Protein 1PGL (pdb70)

Foldseek 3Di:
DDDDPPDWKWFKKKFFAPPQDVVVDQKWKKKAFVQCRDIGTDPRHDIDMDTDPTPVNVCSNWFFWKWFKKKKKKKFAWDPPDPQVRQDKKKKKFKFQAPDPPTDTPDIDMGRHFRMDMDMDMDTQAPDPVRIFGDCDPVVSTTGIMIMMIIGRCRTRTMMIMIMGDDPPMDTDDTDDDDDDDDDD/DDDDPVVDPPPDQDADDDDQQQFWQAKDKFWFFLFDFALAWRDKAQVLVRSQHDHGNCNVVLVPHPKHFFWKKKKKFDADAQVKKFKKKKFKDQADDDPARPACQQGFQAFMDIDIRNQDGMDMGTAHSDQVDWIDGSVRSVVRHIIMIMGTHGHMQHGDPGITMMMMTMGRHPDGHDHDDQDLVDADFWHFQFGWQAKDWAFFDFFWRKDWGFPLQADAAFDDVDHRDYPSSPSLNFFFWKFFWWKKKKFFRIRLQWWFKKKKAKDALPDDSPPPPPVVGDIDIDTAHSNGTIDMDIHGRVSPPDTGGNADAAVQHSVRDPGMIIMMTTPGGTDGPGGDIGMMIMIGTIGGPMDTHHTDPDHPGHYHGD

Nearest PDB structures (foldseek):
  1pgl-assembly1_1  TM=1.005E+00  e=8.973E-39  Bean-pod mottle virus (strain Kentucky G7)
  6qcc-assembly1_B  TM=9.577E-01  e=5.853E-23  Broad bean stain virus
  5ms1-assembly1_A  TM=9.590E-01  e=2.957E-20  Cowpea mosaic virus
  5msh-assembly1_A  TM=9.462E-01  e=1.631E-19  Cowpea mosaic virus
  2bfu-assembly1_S  TM=8.972E-01  e=1.651E-13  Cowpea mosaic virus

Structure (mmCIF, N/CA/C/O backbone):
data_1PGL
#
_entry.id   1PGL
#
_cell.length_a   311.200
_cell.length_b   284.200
_cell.length_c   350.500
_cell.angle_alpha   90.00
_cell.angle_beta   90.00
_cell.angle_gamma   90.00
#
_symmetry.space_group_name_H-M   'P 2 21 21'
#
loop_
_entity.id
_entity.type
_entity.pdbx_description
1 polymer "5'-R(*AP*GP*UP*CP*UP*C)-3'"
2 polymer 'BEAN POD MOTTLE VIRUS SMALL (S) SUBUNIT'
3 polymer 'BEAN POD MOTTLE VIRUS LARGE (L) SUBUNIT'
4 water water
#
loop_
_atom_site.group_PDB
_atom_site.id
_atom_site.type_symbol
_atom_site.label_atom_id
_atom_site.label_alt_id
_atom_site.label_comp_id
_atom_site.label_asym_id
_atom_site.label_entity_id
_atom_site.label_seq_id
_atom_site.pdbx_PDB_ins_code
_atom_site.Cartn_x
_atom_site.Cartn_y
_atom_site.Cartn_z
_atom_site.occupancy
_atom_site.B_iso_or_equiv
_atom_site.auth_seq_id
_atom_site.auth_comp_id
_atom_site.auth_asym_id
_atom_site.auth_atom_id
_atom_site.pdbx_PDB_model_num
ATOM 123 N N . SER B 2 1 ? 60.320 27.566 102.326 1.00 48.38 1 SER 1 N 1
ATOM 124 C CA . SER B 2 1 ? 61.288 27.967 103.412 1.00 42.48 1 SER 1 CA 1
ATOM 125 C C . SER B 2 1 ? 60.569 28.892 104.398 1.00 35.76 1 SER 1 C 1
ATOM 126 O O . SER B 2 1 ? 60.451 30.095 104.147 1.00 40.76 1 SER 1 O 1
ATOM 129 N N . ILE B 2 2 ? 60.054 28.320 105.487 1.00 26.40 2 ILE 1 N 1
ATOM 130 C CA . ILE B 2 2 ? 59.322 29.098 106.467 1.00 18.81 2 ILE 1 CA 1
ATOM 131 C C . ILE B 2 2 ? 60.228 30.099 107.156 1.00 19.84 2 ILE 1 C 1
ATOM 132 O O . ILE B 2 2 ? 61.370 29.799 107.487 1.00 21.29 2 ILE 1 O 1
ATOM 137 N N . SER B 2 3 ? 59.740 31.324 107.293 1.00 21.02 3 SER 1 N 1
ATOM 138 C CA . SER B 2 3 ? 60.502 32.365 107.980 1.00 22.45 3 SER 1 CA 1
ATOM 139 C C . SER B 2 3 ? 59.622 33.570 108.304 1.00 21.32 3 SER 1 C 1
ATOM 140 O O . SER B 2 3 ? 58.611 33.809 107.631 1.00 22.94 3 SER 1 O 1
ATOM 143 N N . GLN B 2 4 ? 59.998 34.302 109.351 1.00 18.00 4 GLN 1 N 1
ATOM 144 C CA . GLN B 2 4 ? 59.273 35.494 109.770 1.00 12.42 4 GLN 1 CA 1
ATOM 145 C C . GLN B 2 4 ? 60.215 36.356 110.587 1.00 13.46 4 GLN 1 C 1
ATOM 146 O O . GLN B 2 4 ? 60.995 35.856 111.384 1.00 22.66 4 GLN 1 O 1
ATOM 152 N N . GLN B 2 5 ? 60.161 37.655 110.367 1.00 16.04 5 GLN 1 N 1
ATOM 153 C CA . GLN B 2 5 ? 61.041 38.566 111.061 1.00 12.99 5 GLN 1 CA 1
ATOM 154 C C . GLN B 2 5 ? 60.733 38.783 112.513 1.00 15.46 5 GLN 1 C 1
ATOM 155 O O . GLN B 2 5 ? 59.574 38.847 112.933 1.00 19.74 5 GLN 1 O 1
ATOM 161 N N . THR B 2 6 ? 61.810 38.940 113.264 1.00 16.06 6 THR 1 N 1
ATOM 162 C CA . THR B 2 6 ? 61.748 39.211 114.678 1.00 12.74 6 THR 1 CA 1
ATOM 163 C C . THR B 2 6 ? 60.947 38.229 115.518 1.00 13.51 6 THR 1 C 1
ATOM 164 O O . THR B 2 6 ? 60.230 38.633 116.427 1.00 21.97 6 THR 1 O 1
ATOM 168 N N . VAL B 2 7 ? 60.982 36.946 115.183 1.00 10.82 7 VAL 1 N 1
ATOM 169 C CA . VAL B 2 7 ? 60.302 36.011 116.055 1.00 10.96 7 VAL 1 CA 1
ATOM 170 C C . VAL B 2 7 ? 61.245 34.952 116.600 1.00 11.22 7 VAL 1 C 1
ATOM 171 O O . VAL B 2 7 ? 61.760 34.113 115.872 1.00 18.53 7 VAL 1 O 1
ATOM 175 N N . TRP B 2 8 ? 61.632 35.184 117.852 1.00 9.52 8 TRP 1 N 1
ATOM 176 C CA . TRP B 2 8 ? 62.493 34.318 118.635 1.00 7.76 8 TRP 1 CA 1
ATOM 177 C C . TRP B 2 8 ? 61.547 33.502 119.497 1.00 8.01 8 TRP 1 C 1
ATOM 178 O O . TRP B 2 8 ? 60.343 33.643 119.394 1.00 12.22 8 TRP 1 O 1
ATOM 189 N N . ASN B 2 9 ? 62.093 32.665 120.362 1.00 6.61 9 ASN 1 N 1
ATOM 190 C CA . ASN B 2 9 ? 61.284 31.868 121.263 1.00 7.44 9 ASN 1 CA 1
ATOM 191 C C . ASN B 2 9 ? 61.929 31.970 122.631 1.00 12.98 9 ASN 1 C 1
ATOM 192 O O . ASN B 2 9 ? 63.148 31.949 122.741 1.00 13.32 9 ASN 1 O 1
ATOM 197 N N . GLN B 2 10 ? 61.123 32.072 123.677 1.00 11.97 10 GLN 1 N 1
ATOM 198 C CA . GLN B 2 10 ? 61.662 32.156 125.020 1.00 11.34 10 GLN 1 CA 1
ATOM 199 C C . GLN B 2 10 ? 62.168 30.802 125.433 1.00 12.29 10 GLN 1 C 1
ATOM 200 O O . GLN B 2 10 ? 61.502 29.807 125.212 1.00 17.76 10 GLN 1 O 1
ATOM 206 N N . MET B 2 11 ? 63.318 30.757 126.085 1.00 13.02 11 MET 1 N 1
ATOM 207 C CA . MET B 2 11 ? 63.851 29.481 126.506 1.00 14.85 11 MET 1 CA 1
ATOM 208 C C . MET B 2 11 ? 63.948 29.351 128.008 1.00 16.59 11 MET 1 C 1
ATOM 209 O O . MET B 2 11 ? 63.585 28.323 128.561 1.00 21.03 11 MET 1 O 1
ATOM 214 N N . ALA B 2 12 ? 64.386 30.404 128.682 1.00 16.64 12 ALA 1 N 1
ATOM 215 C CA . ALA B 2 12 ? 64.506 30.341 130.127 1.00 14.88 12 ALA 1 CA 1
ATOM 216 C C . ALA B 2 12 ? 64.504 31.705 130.763 1.00 15.71 12 ALA 1 C 1
ATOM 217 O O . ALA B 2 12 ? 64.720 32.709 130.099 1.00 18.26 12 ALA 1 O 1
ATOM 219 N N . THR B 2 13 ? 64.232 31.728 132.060 1.00 17.75 13 THR 1 N 1
ATOM 220 C CA . THR B 2 13 ? 64.232 32.952 132.847 1.00 17.48 13 THR 1 CA 1
ATOM 221 C C . THR B 2 13 ? 64.803 32.589 134.197 1.00 18.82 13 THR 1 C 1
ATOM 222 O O . THR B 2 13 ? 64.235 31.773 134.915 1.00 20.96 13 THR 1 O 1
ATOM 226 N N . VAL B 2 14 ? 65.952 33.161 134.520 1.00 15.88 14 VAL 1 N 1
ATOM 227 C CA . VAL B 2 14 ? 66.593 32.886 135.780 1.00 13.50 14 VAL 1 CA 1
ATOM 228 C C . VAL B 2 14 ? 66.570 34.137 136.626 1.00 16.74 14 VAL 1 C 1
ATOM 229 O O . VAL B 2 14 ? 67.037 35.194 136.214 1.00 19.84 14 VAL 1 O 1
ATOM 233 N N . ARG B 2 15 ? 65.987 34.018 137.806 1.00 19.60 15 ARG 1 N 1
ATOM 234 C CA . ARG B 2 15 ? 65.911 35.128 138.731 1.00 19.68 15 ARG 1 CA 1
ATOM 235 C C . ARG B 2 15 ? 66.866 34.804 139.880 1.00 20.02 15 ARG 1 C 1
ATOM 236 O O . ARG B 2 15 ? 66.826 33.722 140.465 1.00 22.25 15 ARG 1 O 1
ATOM 244 N N . THR B 2 16 ? 67.753 35.745 140.152 1.00 19.90 16 THR 1 N 1
ATOM 245 C CA . THR B 2 16 ? 68.755 35.656 141.202 1.00 17.29 16 THR 1 CA 1
ATOM 246 C C . THR B 2 16 ? 68.098 35.448 142.574 1.00 18.68 16 THR 1 C 1
ATOM 247 O O . THR B 2 16 ? 67.046 36.030 142.846 1.00 24.37 16 THR 1 O 1
ATOM 251 N N . PRO B 2 17 ? 68.731 34.666 143.479 1.00 19.61 17 PRO 1 N 1
ATOM 252 C CA . PRO B 2 17 ? 68.107 34.441 144.787 1.00 18.44 17 PRO 1 CA 1
ATOM 253 C C . PRO B 2 17 ? 67.876 35.689 145.618 1.00 20.94 17 PRO 1 C 1
ATOM 254 O O . PRO B 2 17 ? 68.773 36.514 145.815 1.00 21.07 17 PRO 1 O 1
ATOM 258 N N . LEU B 2 18 ? 66.623 35.845 146.032 1.00 25.49 18 LEU 1 N 1
ATOM 259 C CA . LEU B 2 18 ? 66.176 36.978 146.836 1.00 28.79 18 LEU 1 CA 1
ATOM 260 C C . LEU B 2 18 ? 66.838 37.046 148.196 1.00 32.18 18 LEU 1 C 1
ATOM 261 O O . LEU B 2 18 ? 67.026 38.134 148.749 1.00 38.08 18 LEU 1 O 1
ATOM 266 N N . ASN B 2 19 ? 67.185 35.885 148.738 1.00 33.33 19 ASN 1 N 1
ATOM 267 C CA . ASN B 2 19 ? 67.825 35.824 150.038 1.00 33.19 19 ASN 1 CA 1
ATOM 268 C C . ASN B 2 19 ? 69.341 35.667 149.932 1.00 34.57 19 ASN 1 C 1
ATOM 269 O O . ASN B 2 19 ? 69.984 35.093 150.829 1.00 39.39 19 ASN 1 O 1
ATOM 274 N N . PHE B 2 20 ? 69.919 36.115 148.819 1.00 36.10 20 PHE 1 N 1
ATOM 275 C CA . PHE B 2 20 ? 71.369 36.012 148.665 1.00 32.74 20 PHE 1 CA 1
ATOM 276 C C . PHE B 2 20 ? 71.960 36.817 149.809 1.00 36.60 20 PHE 1 C 1
ATOM 277 O O . PHE B 2 20 ? 71.481 37.917 150.126 1.00 40.15 20 PHE 1 O 1
ATOM 285 N N . ASP B 2 21 ? 72.961 36.253 150.466 1.00 41.10 21 ASP 1 N 1
ATOM 286 C CA . ASP B 2 21 ? 73.594 36.962 151.564 1.00 47.24 21 ASP 1 CA 1
ATOM 287 C C . ASP B 2 21 ? 74.998 37.422 151.180 1.00 46.02 21 ASP 1 C 1
ATOM 288 O O . ASP B 2 21 ? 75.980 36.643 151.156 1.00 37.67 21 ASP 1 O 1
ATOM 293 N N . SER B 2 22 ? 75.053 38.722 150.897 1.00 48.74 22 SER 1 N 1
ATOM 294 C CA . SER B 2 22 ? 76.275 39.407 150.474 1.00 56.97 22 SER 1 CA 1
ATOM 295 C C . SER B 2 22 ? 77.440 39.040 151.368 1.00 61.82 22 SER 1 C 1
ATOM 296 O O . SER B 2 22 ? 78.545 38.721 150.886 1.00 67.51 22 SER 1 O 1
ATOM 299 N N . SER B 2 23 ? 77.179 39.042 152.675 1.00 68.21 23 SER 1 N 1
ATOM 300 C CA . SER B 2 23 ? 78.220 38.724 153.661 1.00 71.80 23 SER 1 CA 1
ATOM 301 C C . SER B 2 23 ? 78.934 37.370 153.420 1.00 70.14 23 SER 1 C 1
ATOM 302 O O . SER B 2 23 ? 80.159 37.290 153.585 1.00 72.40 23 SER 1 O 1
ATOM 305 N N . LYS B 2 24 ? 78.196 36.319 153.045 1.00 67.71 24 LYS 1 N 1
ATOM 306 C CA . LYS B 2 24 ? 78.852 35.016 152.815 1.00 67.62 24 LYS 1 CA 1
ATOM 307 C C . LYS B 2 24 ? 79.849 35.136 151.632 1.00 63.74 24 LYS 1 C 1
ATOM 308 O O . LYS B 2 24 ? 81.058 34.837 151.789 1.00 63.34 24 LYS 1 O 1
ATOM 314 N N . GLN B 2 25 ? 79.337 35.534 150.459 1.00 58.21 25 GLN 1 N 1
ATOM 315 C CA . GLN B 2 25 ? 80.168 35.758 149.254 1.00 49.51 25 GLN 1 CA 1
ATOM 316 C C . GLN B 2 25 ? 79.473 36.815 148.409 1.00 41.85 25 GLN 1 C 1
ATOM 317 O O . GLN B 2 25 ? 78.265 37.064 148.580 1.00 40.82 25 GLN 1 O 1
ATOM 323 N N . SER B 2 26 ? 80.236 37.469 147.539 1.00 35.17 26 SER 1 N 1
ATOM 324 C CA . SER B 2 26 ? 79.682 38.554 146.727 1.00 34.73 26 SER 1 CA 1
ATOM 325 C C . SER B 2 26 ? 79.023 38.201 145.409 1.00 31.54 26 SER 1 C 1
ATOM 326 O O . SER B 2 26 ? 78.302 39.030 144.843 1.00 31.46 26 SER 1 O 1
ATOM 329 N N . PHE B 2 27 ? 79.319 37.021 144.881 1.00 24.97 27 PHE 1 N 1
ATOM 330 C CA . PHE B 2 27 ? 78.745 36.633 143.613 1.00 21.29 27 PHE 1 CA 1
ATOM 331 C C . PHE B 2 27 ? 78.002 35.331 143.742 1.00 19.05 27 PHE 1 C 1
ATOM 332 O O . PHE B 2 27 ? 78.040 34.685 144.771 1.00 20.71 27 PHE 1 O 1
ATOM 340 N N . CYS B 2 28 ? 77.343 34.939 142.668 1.00 15.18 28 CYS 1 N 1
ATOM 341 C CA . CYS B 2 28 ? 76.622 33.694 142.646 1.00 15.46 28 CYS 1 CA 1
ATOM 342 C C . CYS B 2 28 ? 76.700 33.204 141.209 1.00 16.61 28 CYS 1 C 1
ATOM 343 O O . CYS B 2 28 ? 77.037 33.975 140.312 1.00 18.94 28 CYS 1 O 1
ATOM 346 N N . GLN B 2 29 ? 76.434 31.920 140.983 1.00 16.30 29 GLN 1 N 1
ATOM 347 C CA . GLN B 2 29 ? 76.538 31.363 139.638 1.00 15.40 29 GLN 1 CA 1
ATOM 348 C C . GLN B 2 29 ? 75.422 30.434 139.214 1.00 15.28 29 GLN 1 C 1
ATOM 349 O O . GLN B 2 29 ? 74.893 29.679 140.018 1.00 20.84 29 GLN 1 O 1
ATOM 355 N N . PHE B 2 30 ? 75.086 30.477 137.932 1.00 13.18 30 PHE 1 N 1
ATOM 356 C CA . PHE B 2 30 ? 74.083 29.585 137.375 1.00 13.33 30 PHE 1 CA 1
ATOM 357 C C . PHE B 2 30 ? 74.511 29.275 135.956 1.00 15.35 30 PHE 1 C 1
ATOM 358 O O . PHE B 2 30 ? 75.319 29.997 135.390 1.00 19.77 30 PHE 1 O 1
ATOM 366 N N . SER B 2 31 ? 73.998 28.195 135.386 1.00 16.35 31 SER 1 N 1
ATOM 367 C CA . SER B 2 31 ? 74.381 27.795 134.042 1.00 14.02 31 SER 1 CA 1
ATOM 368 C C . SER B 2 31 ? 73.183 27.253 133.283 1.00 14.91 31 SER 1 C 1
ATOM 369 O O . SER B 2 31 ? 72.368 26.545 133.847 1.00 18.83 31 SER 1 O 1
ATOM 372 N N . VAL B 2 32 ? 73.045 27.612 132.018 1.00 12.38 32 VAL 1 N 1
ATOM 373 C CA . VAL B 2 32 ? 71.932 27.112 131.231 1.00 11.89 32 VAL 1 CA 1
ATOM 374 C C . VAL B 2 32 ? 72.457 26.132 130.196 1.00 12.53 32 VAL 1 C 1
ATOM 375 O O . VAL B 2 32 ? 73.419 26.428 129.512 1.00 17.14 32 VAL 1 O 1
ATOM 379 N N . ASP B 2 33 ? 71.868 24.947 130.119 1.00 10.92 33 ASP 1 N 1
ATOM 380 C CA . ASP B 2 33 ? 72.280 23.954 129.137 1.00 10.45 33 ASP 1 CA 1
ATOM 381 C C . ASP B 2 33 ? 71.408 24.208 127.919 1.00 13.86 33 ASP 1 C 1
ATOM 382 O O . ASP B 2 33 ? 70.293 23.711 127.837 1.00 16.01 33 ASP 1 O 1
ATOM 387 N N . LEU B 2 34 ? 71.934 24.966 126.968 1.00 11.61 34 LEU 1 N 1
ATOM 388 C CA . LEU B 2 34 ? 71.205 25.332 125.769 1.00 9.72 34 LEU 1 CA 1
ATOM 389 C C . LEU B 2 34 ? 70.567 24.205 124.953 1.00 14.25 34 LEU 1 C 1
ATOM 390 O O . LEU B 2 34 ? 69.449 24.357 124.486 1.00 20.76 34 LEU 1 O 1
ATOM 395 N N . LEU B 2 35 ? 71.241 23.068 124.808 1.00 12.92 35 LEU 1 N 1
ATOM 396 C CA . LEU B 2 35 ? 70.705 21.972 123.997 1.00 11.09 35 LEU 1 CA 1
ATOM 397 C C . LEU B 2 35 ? 69.982 20.878 124.761 1.00 13.05 35 LEU 1 C 1
ATOM 398 O O . LEU B 2 35 ? 69.212 20.128 124.178 1.00 17.65 35 LEU 1 O 1
ATOM 403 N N . GLY B 2 36 ? 70.273 20.748 126.049 1.00 16.50 36 GLY 1 N 1
ATOM 404 C CA . GLY B 2 36 ? 69.633 19.730 126.864 1.00 15.21 36 GLY 1 CA 1
ATOM 405 C C . GLY B 2 36 ? 68.406 20.269 127.571 1.00 17.77 36 GLY 1 C 1
ATOM 406 O O . GLY B 2 36 ? 67.559 19.508 128.043 1.00 19.80 36 GLY 1 O 1
ATOM 407 N N . GLY B 2 37 ? 68.344 21.593 127.685 1.00 19.05 37 GLY 1 N 1
ATOM 408 C CA . GLY B 2 37 ? 67.215 22.254 128.315 1.00 21.88 37 GLY 1 CA 1
ATOM 409 C C . GLY B 2 37 ? 67.195 22.366 129.831 1.00 22.12 37 GLY 1 C 1
ATOM 410 O O . GLY B 2 37 ? 66.137 22.603 130.418 1.00 34.04 37 GLY 1 O 1
ATOM 411 N N . GLY B 2 38 ? 68.333 22.232 130.489 1.00 22.08 38 GLY 1 N 1
ATOM 412 C CA . GLY B 2 38 ? 68.312 22.333 131.935 1.00 23.61 38 GLY 1 CA 1
ATOM 413 C C . GLY B 2 38 ? 68.982 23.579 132.464 1.00 25.34 38 GLY 1 C 1
ATOM 414 O O . GLY B 2 38 ? 69.739 24.220 131.747 1.00 32.98 38 GLY 1 O 1
ATOM 415 N N . ILE B 2 39 ? 68.676 23.947 133.706 1.00 24.21 39 ILE 1 N 1
ATOM 416 C CA . ILE B 2 39 ? 69.287 25.111 134.342 1.00 19.25 39 ILE 1 CA 1
ATOM 417 C C . ILE B 2 39 ? 69.934 24.646 135.645 1.00 20.24 39 ILE 1 C 1
ATOM 418 O O . ILE B 2 39 ? 69.339 23.860 136.373 1.00 28.49 39 ILE 1 O 1
ATOM 423 N N . SER B 2 40 ? 71.165 25.071 135.916 1.00 22.23 40 SER 1 N 1
ATOM 424 C CA . SER B 2 40 ? 71.855 24.684 137.148 1.00 21.60 40 SER 1 CA 1
ATOM 425 C C . SER B 2 40 ? 72.103 25.893 138.006 1.00 24.99 40 SER 1 C 1
ATOM 426 O O . SER B 2 40 ? 72.436 26.960 137.489 1.00 30.88 40 SER 1 O 1
ATOM 429 N N . VAL B 2 41 ? 71.981 25.737 139.320 1.00 23.30 41 VAL 1 N 1
ATOM 430 C CA . VAL B 2 41 ? 72.192 26.872 140.194 1.00 20.30 41 VAL 1 CA 1
ATOM 431 C C . VAL B 2 41 ? 73.036 26.588 141.429 1.00 22.85 41 VAL 1 C 1
ATOM 432 O O . VAL B 2 41 ? 73.360 25.452 141.748 1.00 31.00 41 VAL 1 O 1
ATOM 436 N N . ASP B 2 42 ? 73.404 27.680 142.081 1.00 29.30 42 ASP 1 N 1
ATOM 437 C CA . ASP B 2 42 ? 74.164 27.751 143.317 1.00 23.70 42 ASP 1 CA 1
ATOM 438 C C . ASP B 2 42 ? 73.388 27.200 144.480 1.00 31.81 42 ASP 1 C 1
ATOM 439 O O . ASP B 2 42 ? 72.162 27.030 144.425 1.00 35.29 42 ASP 1 O 1
ATOM 444 N N . LYS B 2 43 ? 74.087 27.142 145.605 1.00 36.07 43 LYS 1 N 1
ATOM 445 C CA . LYS B 2 43 ? 73.459 26.771 146.867 1.00 38.44 43 LYS 1 CA 1
ATOM 446 C C . LYS B 2 43 ? 73.541 28.095 147.661 1.00 34.67 43 LYS 1 C 1
ATOM 447 O O . LYS B 2 43 ? 73.417 28.124 148.882 1.00 42.14 43 LYS 1 O 1
ATOM 453 N N . THR B 2 44 ? 73.694 29.194 146.923 1.00 31.24 44 THR 1 N 1
ATOM 454 C CA . THR B 2 44 ? 73.835 30.536 147.460 1.00 21.10 44 THR 1 CA 1
ATOM 455 C C . THR B 2 44 ? 72.518 31.159 147.949 1.00 20.80 44 THR 1 C 1
ATOM 456 O O . THR B 2 44 ? 72.515 32.219 148.568 1.00 24.53 44 THR 1 O 1
ATOM 460 N N . GLY B 2 45 ? 71.405 30.493 147.670 1.00 20.16 45 GLY 1 N 1
ATOM 461 C CA . GLY B 2 45 ? 70.109 31.003 148.071 1.00 19.18 45 GLY 1 CA 1
ATOM 462 C C . GLY B 2 45 ? 68.997 30.299 147.315 1.00 23.37 45 GLY 1 C 1
ATOM 463 O O . GLY B 2 45 ? 69.214 29.251 146.687 1.00 27.00 45 GLY 1 O 1
ATOM 464 N N . ASP B 2 46 ? 67.788 30.837 147.392 1.00 25.95 46 ASP 1 N 1
ATOM 465 C CA . ASP B 2 46 ? 66.683 30.223 146.676 1.00 29.37 46 ASP 1 CA 1
ATOM 466 C C . ASP B 2 46 ? 66.473 30.880 145.338 1.00 28.79 46 ASP 1 C 1
ATOM 467 O O . ASP B 2 46 ? 65.925 31.993 145.250 1.00 29.70 46 ASP 1 O 1
ATOM 472 N N . TRP B 2 47 ? 66.949 30.195 144.301 1.00 25.49 47 TRP 1 N 1
ATOM 473 C CA . TRP B 2 47 ? 66.839 30.678 142.934 1.00 21.78 47 TRP 1 CA 1
ATOM 474 C C . TRP B 2 47 ? 65.435 30.501 142.415 1.00 20.84 47 TRP 1 C 1
ATOM 475 O O . TRP B 2 47 ? 64.723 29.608 142.857 1.00 27.60 47 TRP 1 O 1
ATOM 486 N N . ILE B 2 48 ? 65.033 31.365 141.492 1.00 21.35 48 ILE 1 N 1
ATOM 487 C CA . ILE B 2 48 ? 63.721 31.252 140.871 1.00 23.97 48 ILE 1 CA 1
ATOM 488 C C . ILE B 2 48 ? 64.003 31.078 139.377 1.00 25.33 48 ILE 1 C 1
ATOM 489 O O . ILE B 2 48 ? 64.165 32.058 138.648 1.00 28.36 48 ILE 1 O 1
ATOM 494 N N . THR B 2 49 ? 64.111 29.829 138.937 1.00 25.56 49 THR 1 N 1
ATOM 495 C CA . THR B 2 49 ? 64.402 29.533 137.538 1.00 24.91 49 THR 1 CA 1
ATOM 496 C C . THR B 2 49 ? 63.192 28.971 136.814 1.00 25.31 49 THR 1 C 1
ATOM 497 O O . THR B 2 49 ? 62.315 28.381 137.436 1.00 33.49 49 THR 1 O 1
ATOM 501 N N . LEU B 2 50 ? 63.181 29.090 135.489 1.00 28.69 50 LEU 1 N 1
ATOM 502 C CA . LEU B 2 50 ? 62.061 28.593 134.696 1.00 25.68 50 LEU 1 CA 1
ATOM 503 C C . LEU B 2 50 ? 62.407 28.349 133.230 1.00 25.47 50 LEU 1 C 1
ATOM 504 O O . LEU B 2 50 ? 62.987 29.219 132.582 1.00 31.25 50 LEU 1 O 1
ATOM 509 N N . VAL B 2 51 ? 62.073 27.170 132.711 1.00 21.31 51 VAL 1 N 1
ATOM 510 C CA . VAL B 2 51 ? 62.310 26.881 131.296 1.00 20.35 51 VAL 1 CA 1
ATOM 511 C C . VAL B 2 51 ? 60.943 26.899 130.606 1.00 19.61 51 VAL 1 C 1
ATOM 512 O O . VAL B 2 51 ? 60.075 26.077 130.918 1.00 24.27 51 VAL 1 O 1
ATOM 516 N N . GLN B 2 52 ? 60.720 27.874 129.729 1.00 14.85 52 GLN 1 N 1
ATOM 517 C CA . GLN B 2 52 ? 59.440 27.966 129.045 1.00 12.82 52 GLN 1 CA 1
ATOM 518 C C . GLN B 2 52 ? 59.232 26.856 128.042 1.00 13.41 52 GLN 1 C 1
ATOM 519 O O . GLN B 2 52 ? 60.157 26.456 127.350 1.00 17.17 52 GLN 1 O 1
ATOM 525 N N . ASN B 2 53 ? 58.003 26.372 127.953 1.00 12.43 53 ASN 1 N 1
ATOM 526 C CA . ASN B 2 53 ? 57.663 25.321 127.013 1.00 9.56 53 ASN 1 CA 1
ATOM 527 C C . ASN B 2 53 ? 57.304 25.910 125.651 1.00 11.46 53 ASN 1 C 1
ATOM 528 O O . ASN B 2 53 ? 56.256 25.606 125.090 1.00 13.65 53 ASN 1 O 1
ATOM 533 N N . SER B 2 54 ? 58.171 26.777 125.138 1.00 9.36 54 SER 1 N 1
ATOM 534 C CA . SER B 2 54 ? 57.976 27.408 123.840 1.00 10.15 54 SER 1 CA 1
ATOM 535 C C . SER B 2 54 ? 58.296 26.387 122.757 1.00 13.23 54 SER 1 C 1
ATOM 536 O O . SER B 2 54 ? 58.875 25.345 123.036 1.00 15.06 54 SER 1 O 1
ATOM 539 N N . PRO B 2 55 ? 57.950 26.679 121.499 1.00 13.94 55 PRO 1 N 1
ATOM 540 C CA . PRO B 2 55 ? 58.242 25.723 120.436 1.00 10.67 55 PRO 1 CA 1
ATOM 541 C C . PRO B 2 55 ? 59.694 25.260 120.322 1.00 13.03 55 PRO 1 C 1
ATOM 542 O O . PRO B 2 55 ? 59.936 24.064 120.218 1.00 17.39 55 PRO 1 O 1
ATOM 546 N N . ILE B 2 56 ? 60.658 26.181 120.366 1.00 14.59 56 ILE 1 N 1
ATOM 547 C CA . ILE B 2 56 ? 62.077 25.815 120.234 1.00 14.97 56 ILE 1 CA 1
ATOM 548 C C . ILE B 2 56 ? 62.572 25.048 121.450 1.00 16.12 56 ILE 1 C 1
ATOM 549 O O . ILE B 2 56 ? 63.398 24.151 121.343 1.00 19.74 56 ILE 1 O 1
ATOM 554 N N . SER B 2 57 ? 62.061 25.414 122.613 1.00 18.01 57 SER 1 N 1
ATOM 555 C CA . SER B 2 57 ? 62.448 24.783 123.854 1.00 13.75 57 SER 1 CA 1
ATOM 556 C C . SER B 2 57 ? 61.985 23.329 123.874 1.00 14.50 57 SER 1 C 1
ATOM 557 O O . SER B 2 57 ? 62.695 22.464 124.360 1.00 17.82 57 SER 1 O 1
ATOM 560 N N . ASN B 2 58 ? 60.803 23.063 123.321 1.00 15.59 58 ASN 1 N 1
ATOM 561 C CA . ASN B 2 58 ? 60.254 21.711 123.251 1.00 12.01 58 ASN 1 CA 1
ATOM 562 C C . ASN B 2 58 ? 60.973 20.902 122.177 1.00 16.16 58 ASN 1 C 1
ATOM 563 O O . ASN B 2 58 ? 61.188 19.713 122.338 1.00 22.00 58 ASN 1 O 1
ATOM 568 N N . LEU B 2 59 ? 61.310 21.545 121.063 1.00 16.03 59 LEU 1 N 1
ATOM 569 C CA . LEU B 2 59 ? 61.997 20.880 119.964 1.00 11.28 59 LEU 1 CA 1
ATOM 570 C C . LEU B 2 59 ? 63.374 20.371 120.370 1.00 13.85 59 LEU 1 C 1
ATOM 571 O O . LEU B 2 59 ? 63.687 19.209 120.170 1.00 15.35 59 LEU 1 O 1
ATOM 576 N N . LEU B 2 60 ? 64.190 21.237 120.958 1.00 10.90 60 LEU 1 N 1
ATOM 577 C CA . LEU B 2 60 ? 65.536 20.857 121.359 1.00 10.15 60 LEU 1 CA 1
ATOM 578 C C . LEU B 2 60 ? 65.578 19.720 122.371 1.00 12.76 60 LEU 1 C 1
ATOM 579 O O . LEU B 2 60 ? 66.429 18.841 122.285 1.00 16.86 60 LEU 1 O 1
ATOM 584 N N . ARG B 2 61 ? 64.652 19.719 123.320 1.00 11.52 61 ARG 1 N 1
ATOM 585 C CA . ARG B 2 61 ? 64.643 18.686 124.342 1.00 12.35 61 ARG 1 CA 1
ATOM 586 C C . ARG B 2 61 ? 64.275 17.323 123.812 1.00 11.14 61 ARG 1 C 1
ATOM 587 O O . ARG B 2 61 ? 64.683 16.305 124.345 1.00 14.03 61 ARG 1 O 1
ATOM 595 N N . VAL B 2 62 ? 63.578 17.317 122.695 1.00 15.04 62 VAL 1 N 1
ATOM 596 C CA . VAL B 2 62 ? 63.091 16.093 122.116 1.00 8.98 62 VAL 1 CA 1
ATOM 597 C C . VAL B 2 62 ? 63.781 15.631 120.818 1.00 11.07 62 VAL 1 C 1
ATOM 598 O O . VAL B 2 62 ? 63.573 14.513 120.386 1.00 14.99 62 VAL 1 O 1
ATOM 602 N N . ALA B 2 63 ? 64.629 16.470 120.225 1.00 8.62 63 ALA 1 N 1
ATOM 603 C CA . ALA B 2 63 ? 65.337 16.125 118.994 1.00 4.58 63 ALA 1 CA 1
ATOM 604 C C . ALA B 2 63 ? 66.609 15.371 119.326 1.00 8.60 63 ALA 1 C 1
ATOM 605 O O . ALA B 2 63 ? 67.562 15.958 119.817 1.00 11.30 63 ALA 1 O 1
ATOM 607 N N . ALA B 2 64 ? 66.647 14.083 119.010 1.00 9.03 64 ALA 1 N 1
ATOM 608 C CA . ALA B 2 64 ? 67.807 13.249 119.310 1.00 8.53 64 ALA 1 CA 1
ATOM 609 C C . ALA B 2 64 ? 69.133 13.683 118.703 1.00 10.86 64 ALA 1 C 1
ATOM 610 O O . ALA B 2 64 ? 70.132 13.751 119.410 1.00 15.01 64 ALA 1 O 1
ATOM 612 N N . TRP B 2 65 ? 69.157 13.908 117.390 1.00 9.51 65 TRP 1 N 1
ATOM 613 C CA . TRP B 2 65 ? 70.364 14.329 116.681 1.00 7.20 65 TRP 1 CA 1
ATOM 614 C C . TRP B 2 65 ? 70.131 15.736 116.129 1.00 8.48 65 TRP 1 C 1
ATOM 615 O O . TRP B 2 65 ? 69.141 15.977 115.457 1.00 10.19 65 TRP 1 O 1
ATOM 626 N N . LYS B 2 66 ? 71.040 16.660 116.420 1.00 6.31 66 LYS 1 N 1
ATOM 627 C CA . LYS B 2 66 ? 70.919 18.046 115.982 1.00 5.79 66 LYS 1 CA 1
ATOM 628 C C . LYS B 2 66 ? 72.097 18.482 115.126 1.00 8.01 66 LYS 1 C 1
ATOM 629 O O . LYS B 2 66 ? 73.183 17.944 115.250 1.00 12.85 66 LYS 1 O 1
ATOM 635 N N . LYS B 2 67 ? 71.900 19.514 114.315 1.00 10.15 67 LYS 1 N 1
ATOM 636 C CA . LYS B 2 67 ? 72.952 20.025 113.449 1.00 6.11 67 LYS 1 CA 1
ATOM 637 C C . LYS B 2 67 ? 72.578 21.370 112.858 1.00 10.69 67 LYS 1 C 1
ATOM 638 O O . LYS B 2 67 ? 71.461 21.547 112.403 1.00 13.14 67 LYS 1 O 1
ATOM 644 N N . GLY B 2 68 ? 73.500 22.322 112.861 1.00 8.50 68 GLY 1 N 1
ATOM 645 C CA . GLY B 2 68 ? 73.185 23.625 112.297 1.00 11.45 68 GLY 1 CA 1
ATOM 646 C C . GLY B 2 68 ? 73.268 24.774 113.282 1.00 14.33 68 GLY 1 C 1
ATOM 647 O O . GLY B 2 68 ? 73.644 24.573 114.428 1.00 16.06 68 GLY 1 O 1
ATOM 648 N N . CYS B 2 69 ? 72.892 25.976 112.854 1.00 12.89 69 CYS 1 N 1
ATOM 649 C CA . CYS B 2 69 ? 72.963 27.135 113.729 1.00 13.41 69 CYS 1 CA 1
ATOM 650 C C . CYS B 2 69 ? 71.711 27.511 114.474 1.00 14.08 69 CYS 1 C 1
ATOM 651 O O . CYS B 2 69 ? 70.601 27.227 114.047 1.00 16.98 69 CYS 1 O 1
ATOM 654 N N . LEU B 2 70 ? 71.926 28.154 115.612 1.00 14.72 70 LEU 1 N 1
ATOM 655 C CA . LEU B 2 70 ? 70.879 28.664 116.477 1.00 12.50 70 LEU 1 CA 1
ATOM 656 C C . LEU B 2 70 ? 71.404 30.026 116.865 1.00 15.10 70 LEU 1 C 1
ATOM 657 O O . LEU B 2 70 ? 72.608 30.246 116.912 1.00 20.02 70 LEU 1 O 1
ATOM 662 N N . MET B 2 71 ? 70.502 30.934 117.168 1.00 13.21 71 MET 1 N 1
ATOM 663 C CA . MET B 2 71 ? 70.865 32.280 117.537 1.00 11.49 71 MET 1 CA 1
ATOM 664 C C . MET B 2 71 ? 70.515 32.430 119.010 1.00 14.23 71 MET 1 C 1
ATOM 665 O O . MET B 2 71 ? 69.471 31.965 119.4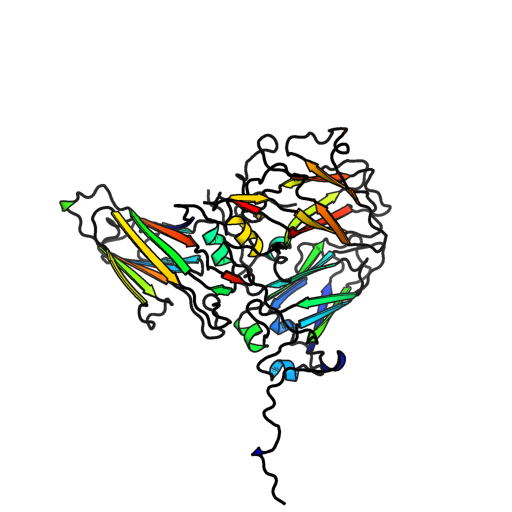43 1.00 18.89 71 MET 1 O 1
ATOM 670 N N . VAL B 2 72 ? 71.388 33.049 119.789 1.00 11.13 72 VAL 1 N 1
ATOM 671 C CA . VAL B 2 72 ? 71.131 33.215 121.213 1.00 7.92 72 VAL 1 CA 1
ATOM 672 C C . VAL B 2 72 ? 71.076 34.674 121.617 1.00 11.28 72 VAL 1 C 1
ATOM 673 O O . VAL B 2 72 ? 71.895 35.470 121.186 1.00 14.03 72 VAL 1 O 1
ATOM 677 N N . LYS B 2 73 ? 70.093 35.028 122.431 1.00 9.56 73 LYS 1 N 1
ATOM 678 C CA . LYS B 2 73 ? 69.967 36.393 122.922 1.00 11.74 73 LYS 1 CA 1
ATOM 679 C C . LYS B 2 73 ? 69.740 36.345 124.417 1.00 12.30 73 LYS 1 C 1
ATOM 680 O O . LYS B 2 73 ? 68.836 35.665 124.868 1.00 16.90 73 LYS 1 O 1
ATOM 686 N N . VAL B 2 74 ? 70.574 37.044 125.181 1.00 10.70 74 VAL 1 N 1
ATOM 687 C CA . VAL B 2 74 ? 70.455 37.093 126.632 1.00 8.69 74 VAL 1 CA 1
ATOM 688 C C . VAL B 2 74 ? 70.100 38.523 126.998 1.00 11.45 74 VAL 1 C 1
ATOM 689 O O . VAL B 2 74 ? 70.722 39.452 126.504 1.00 12.41 74 VAL 1 O 1
ATOM 693 N N . VAL B 2 75 ? 69.076 38.707 127.824 1.00 12.40 75 VAL 1 N 1
ATOM 694 C CA . VAL B 2 75 ? 68.672 40.042 128.253 1.00 12.18 75 VAL 1 CA 1
ATOM 695 C C . VAL B 2 75 ? 68.701 40.120 129.775 1.00 15.76 75 VAL 1 C 1
ATOM 696 O O . VAL B 2 75 ? 67.987 39.381 130.457 1.00 21.29 75 VAL 1 O 1
ATOM 700 N N . MET B 2 76 ? 69.531 41.004 130.311 1.00 15.13 76 MET 1 N 1
ATOM 701 C CA . MET B 2 76 ? 69.609 41.166 131.752 1.00 14.59 76 MET 1 CA 1
ATOM 702 C C . MET B 2 76 ? 68.774 42.368 132.140 1.00 14.24 76 MET 1 C 1
ATOM 703 O O . MET B 2 76 ? 68.985 43.454 131.619 1.00 18.14 76 MET 1 O 1
ATOM 708 N N . SER B 2 77 ? 67.767 42.155 132.978 1.00 16.10 77 SER 1 N 1
ATOM 709 C CA . SER B 2 77 ? 66.924 43.246 133.455 1.00 14.07 77 SER 1 CA 1
ATOM 710 C C . SER B 2 77 ? 67.274 43.340 134.932 1.00 17.71 77 SER 1 C 1
ATOM 711 O O . SER B 2 77 ? 67.040 42.400 135.690 1.00 21.68 77 SER 1 O 1
ATOM 714 N N . GLY B 2 78 ? 67.848 44.467 135.335 1.00 18.12 78 GLY 1 N 1
ATOM 715 C CA . GLY B 2 78 ? 68.276 44.633 136.708 1.00 15.13 78 GLY 1 CA 1
ATOM 716 C C . GLY B 2 78 ? 67.370 45.370 137.663 1.00 17.91 78 GLY 1 C 1
ATOM 717 O O . GLY B 2 78 ? 66.182 45.554 137.414 1.00 22.98 78 GLY 1 O 1
ATOM 718 N N . ASN B 2 79 ? 67.971 45.791 138.769 1.00 18.77 79 ASN 1 N 1
ATOM 719 C CA . ASN B 2 79 ? 67.306 46.504 139.844 1.00 14.58 79 ASN 1 CA 1
ATOM 720 C C . ASN B 2 79 ? 67.196 47.990 139.529 1.00 17.80 79 ASN 1 C 1
ATOM 721 O O . ASN B 2 79 ? 68.149 48.747 139.705 1.00 20.36 79 ASN 1 O 1
ATOM 726 N N . ALA B 2 80 ? 66.011 48.412 139.111 1.00 18.33 80 ALA 1 N 1
ATOM 727 C CA . ALA B 2 80 ? 65.786 49.805 138.747 1.00 19.35 80 ALA 1 CA 1
ATOM 728 C C . ALA B 2 80 ? 65.893 50.786 139.900 1.00 21.63 80 ALA 1 C 1
ATOM 729 O O . ALA B 2 80 ? 66.035 51.985 139.679 1.00 26.97 80 ALA 1 O 1
ATOM 731 N N . ALA B 2 81 ? 65.830 50.285 141.128 1.00 22.75 81 ALA 1 N 1
ATOM 732 C CA . ALA B 2 81 ? 65.898 51.142 142.308 1.00 19.89 81 ALA 1 CA 1
ATOM 733 C C . ALA B 2 81 ? 67.283 51.688 142.635 1.00 19.83 81 ALA 1 C 1
ATOM 734 O O . ALA B 2 81 ? 67.404 52.644 143.400 1.00 27.35 81 ALA 1 O 1
ATOM 736 N N . VAL B 2 82 ? 68.323 51.043 142.120 1.00 15.26 82 VAL 1 N 1
ATOM 737 C CA . VAL B 2 82 ? 69.682 51.491 142.349 1.00 10.65 82 VAL 1 CA 1
ATOM 738 C C . VAL B 2 82 ? 69.909 52.709 141.484 1.00 13.60 82 VAL 1 C 1
ATOM 739 O O . VAL B 2 82 ? 69.525 52.716 140.328 1.00 19.87 82 VAL 1 O 1
ATOM 743 N N . LYS B 2 83 ? 70.471 53.768 142.038 1.00 14.68 83 LYS 1 N 1
ATOM 744 C CA . LYS B 2 83 ? 70.730 54.931 141.216 1.00 15.25 83 LYS 1 CA 1
ATOM 745 C C . LYS B 2 83 ? 71.856 54.549 140.302 1.00 15.37 83 LYS 1 C 1
ATOM 746 O O . LYS B 2 83 ? 72.749 53.802 140.697 1.00 15.51 83 LYS 1 O 1
ATOM 752 N N . ARG B 2 84 ? 71.833 55.078 139.090 1.00 16.13 84 ARG 1 N 1
ATOM 753 C CA . ARG B 2 84 ? 72.866 54.761 138.134 1.00 14.53 84 ARG 1 CA 1
ATOM 754 C C . ARG B 2 84 ? 74.249 54.997 138.714 1.00 17.00 84 ARG 1 C 1
ATOM 755 O O . ARG B 2 84 ? 75.143 54.180 138.525 1.00 22.44 84 ARG 1 O 1
ATOM 763 N N . SER B 2 85 ? 74.414 56.046 139.507 1.00 17.59 85 SER 1 N 1
ATOM 764 C CA . SER B 2 85 ? 75.731 56.331 140.080 1.00 17.97 85 SER 1 CA 1
ATOM 765 C C . SER B 2 85 ? 76.242 55.316 141.105 1.00 18.62 85 SER 1 C 1
ATOM 766 O O . SER B 2 85 ? 77.441 55.271 141.388 1.00 21.28 85 SER 1 O 1
ATOM 769 N N . ASP B 2 86 ? 75.344 54.496 141.643 1.00 15.61 86 ASP 1 N 1
ATOM 770 C CA . ASP B 2 86 ? 75.721 53.491 142.629 1.00 14.99 86 ASP 1 CA 1
ATOM 771 C C . ASP B 2 86 ? 75.871 52.112 142.023 1.00 17.54 86 ASP 1 C 1
ATOM 772 O O . ASP B 2 86 ? 76.059 51.137 142.752 1.00 20.88 86 ASP 1 O 1
ATOM 777 N N . TRP B 2 87 ? 75.758 52.009 140.702 1.00 16.59 87 TRP 1 N 1
ATOM 778 C CA . TRP B 2 87 ? 75.879 50.716 140.059 1.00 11.89 87 TRP 1 CA 1
ATOM 779 C C . TRP B 2 87 ? 77.256 50.139 140.325 1.00 11.14 87 TRP 1 C 1
ATOM 780 O O . TRP B 2 87 ? 78.270 50.780 140.071 1.00 12.67 87 TRP 1 O 1
ATOM 791 N N . ALA B 2 88 ? 77.285 48.948 140.896 1.00 8.37 88 ALA 1 N 1
ATOM 792 C CA . ALA B 2 88 ? 78.536 48.283 141.197 1.00 11.29 88 ALA 1 CA 1
ATOM 793 C C . ALA B 2 88 ? 78.309 46.795 141.043 1.00 13.80 88 ALA 1 C 1
ATOM 794 O O . ALA B 2 88 ? 78.352 46.034 142.007 1.00 19.24 88 ALA 1 O 1
ATOM 796 N N . SER B 2 89 ? 78.081 46.391 139.803 1.00 15.38 89 SER 1 N 1
ATOM 797 C CA . SER B 2 89 ? 77.804 45.009 139.474 1.00 13.75 89 SER 1 CA 1
ATOM 798 C C . SER B 2 89 ? 78.244 44.706 138.051 1.00 14.94 89 SER 1 C 1
ATOM 799 O O . SER B 2 89 ? 78.296 45.595 137.203 1.00 21.41 89 SER 1 O 1
ATOM 802 N N . LEU B 2 90 ? 78.596 43.452 137.805 1.00 13.90 90 LEU 1 N 1
ATOM 803 C CA . LEU B 2 90 ? 79.008 43.005 136.481 1.00 14.12 90 LEU 1 CA 1
ATOM 804 C C . LEU B 2 90 ? 78.751 41.503 136.399 1.00 15.39 90 LEU 1 C 1
ATOM 805 O O . LEU B 2 90 ? 78.644 40.844 137.427 1.00 17.13 90 LEU 1 O 1
ATOM 810 N N . VAL B 2 91 ? 78.563 40.972 135.196 1.00 13.72 91 VAL 1 N 1
ATOM 811 C CA . VAL B 2 91 ? 78.343 39.540 135.057 1.00 14.02 91 VAL 1 CA 1
ATOM 812 C C . VAL B 2 91 ? 79.227 38.978 133.962 1.00 15.45 91 VAL 1 C 1
ATOM 813 O O . VAL B 2 91 ? 79.398 39.595 132.921 1.00 17.82 91 VAL 1 O 1
ATOM 817 N N . GLN B 2 92 ? 79.891 37.870 134.269 1.00 15.02 92 GLN 1 N 1
ATOM 818 C CA . GLN B 2 92 ? 80.767 37.214 133.318 1.00 16.43 92 GLN 1 CA 1
ATOM 819 C C . GLN B 2 92 ? 80.012 36.080 132.668 1.00 17.58 92 GLN 1 C 1
ATOM 820 O O . GLN B 2 92 ? 79.437 35.251 133.364 1.00 22.67 92 GLN 1 O 1
ATOM 826 N N . VAL B 2 93 ? 80.004 36.050 131.342 1.00 14.17 93 VAL 1 N 1
ATOM 827 C CA . VAL B 2 93 ? 79.310 35.006 130.610 1.00 12.37 93 VAL 1 CA 1
ATOM 828 C C . VAL B 2 93 ? 80.335 34.095 129.946 1.00 13.34 93 VAL 1 C 1
ATOM 829 O O . VAL B 2 93 ? 81.358 34.563 129.467 1.00 18.71 93 VAL 1 O 1
ATOM 833 N N . PHE B 2 94 ? 80.081 32.792 129.948 1.00 12.91 94 PHE 1 N 1
ATOM 834 C CA . PHE B 2 94 ? 81.001 31.833 129.335 1.00 14.07 94 PHE 1 CA 1
ATOM 835 C C . PHE B 2 94 ? 80.262 30.823 128.467 1.00 17.22 94 PHE 1 C 1
ATOM 836 O O . PHE B 2 94 ? 79.191 30.353 128.841 1.00 25.88 94 PHE 1 O 1
ATOM 844 N N . LEU B 2 95 ? 80.845 30.457 127.332 1.00 14.01 95 LEU 1 N 1
ATOM 845 C CA . LEU B 2 95 ? 80.251 29.448 126.467 1.00 10.96 95 LEU 1 CA 1
ATOM 846 C C . LEU B 2 95 ? 81.230 28.272 126.527 1.00 13.71 95 LEU 1 C 1
ATOM 847 O O . LEU B 2 95 ? 82.407 28.442 126.238 1.00 17.50 95 LEU 1 O 1
ATOM 852 N N . THR B 2 96 ? 80.764 27.111 126.981 1.00 11.97 96 THR 1 N 1
ATOM 853 C CA . THR B 2 96 ? 81.602 25.913 127.100 1.00 14.19 96 THR 1 CA 1
ATOM 854 C C . THR B 2 96 ? 80.764 24.782 126.594 1.00 15.90 96 THR 1 C 1
ATOM 855 O O . THR B 2 96 ? 79.549 24.837 126.706 1.00 17.28 96 THR 1 O 1
ATOM 859 N N . ASN B 2 97 ? 81.391 23.722 126.103 1.00 11.70 97 ASN 1 N 1
ATOM 860 C CA . ASN B 2 97 ? 80.608 22.606 125.607 1.00 13.96 97 ASN 1 CA 1
ATOM 861 C C . ASN B 2 97 ? 80.336 21.593 126.697 1.00 16.39 97 ASN 1 C 1
ATOM 862 O O . ASN B 2 97 ? 79.720 20.556 126.475 1.00 18.23 97 ASN 1 O 1
ATOM 867 N N . SER B 2 98 ? 80.781 21.911 127.896 1.00 16.57 98 SER 1 N 1
ATOM 868 C CA . SER B 2 98 ? 80.591 21.008 128.994 1.00 19.32 98 SER 1 CA 1
ATOM 869 C C . SER B 2 98 ? 80.711 21.753 130.287 1.00 22.69 98 SER 1 C 1
ATOM 870 O O . SER B 2 98 ? 81.324 22.823 130.361 1.00 26.01 98 SER 1 O 1
ATOM 873 N N . ASN B 2 99 ? 80.086 21.199 131.313 1.00 28.71 99 ASN 1 N 1
ATOM 874 C CA . ASN B 2 99 ? 80.164 21.818 132.613 1.00 33.82 99 ASN 1 CA 1
ATOM 875 C C . ASN B 2 99 ? 81.425 21.443 133.343 1.00 31.27 99 ASN 1 C 1
ATOM 876 O O . ASN B 2 99 ? 81.781 22.088 134.327 1.00 36.19 99 ASN 1 O 1
ATOM 881 N N . SER B 2 100 ? 82.129 20.431 132.840 1.00 31.39 100 SER 1 N 1
ATOM 882 C CA . SER B 2 100 ? 83.366 20.032 133.472 1.00 27.40 100 SER 1 CA 1
ATOM 883 C C . SER B 2 100 ? 84.314 21.197 133.474 1.00 26.09 100 SER 1 C 1
ATOM 884 O O . SER B 2 100 ? 84.406 21.978 132.533 1.00 31.02 100 SER 1 O 1
ATOM 887 N N . THR B 2 101 ? 85.032 21.280 134.568 1.00 34.35 101 THR 1 N 1
ATOM 888 C CA . THR B 2 101 ? 85.998 22.327 134.805 1.00 37.04 101 THR 1 CA 1
ATOM 889 C C . THR B 2 101 ? 87.273 22.124 133.963 1.00 33.26 101 THR 1 C 1
ATOM 890 O O . THR B 2 101 ? 88.145 23.000 133.899 1.00 38.15 101 THR 1 O 1
ATOM 894 N N . GLU B 2 102 ? 87.356 20.994 133.271 1.00 28.85 102 GLU 1 N 1
ATOM 895 C CA . GLU B 2 102 ? 88.533 20.701 132.470 1.00 23.03 102 GLU 1 CA 1
ATOM 896 C C . GLU B 2 102 ? 88.416 21.113 131.031 1.00 21.63 102 GLU 1 C 1
ATOM 897 O O . GLU B 2 102 ? 89.336 20.897 130.249 1.00 23.66 102 GLU 1 O 1
ATOM 903 N N . HIS B 2 103 ? 87.248 21.606 130.659 1.00 14.55 103 HIS 1 N 1
ATOM 904 C CA . HIS B 2 103 ? 87.036 22.060 129.311 1.00 13.95 103 HIS 1 CA 1
ATOM 905 C C . HIS B 2 103 ? 87.278 23.534 129.299 1.00 14.02 103 HIS 1 C 1
ATOM 906 O O . HIS B 2 103 ? 86.794 24.235 130.182 1.00 20.55 103 HIS 1 O 1
ATOM 913 N N . PHE B 2 104 ? 88.052 24.000 128.327 1.00 12.20 104 PHE 1 N 1
ATOM 914 C CA . PHE B 2 104 ? 88.320 25.416 128.185 1.00 7.70 104 PHE 1 CA 1
ATOM 915 C C . PHE B 2 104 ? 87.066 26.070 127.592 1.00 11.23 104 PHE 1 C 1
ATOM 916 O O . PHE B 2 104 ? 86.133 25.388 127.179 1.00 14.75 104 PHE 1 O 1
ATOM 924 N N . ASP B 2 105 ? 87.046 27.392 127.546 1.00 12.37 105 ASP 1 N 1
ATOM 925 C CA . ASP B 2 105 ? 85.900 28.121 127.041 1.00 12.70 105 ASP 1 CA 1
ATOM 926 C C . ASP B 2 105 ? 85.944 28.392 125.556 1.00 12.99 105 ASP 1 C 1
ATOM 927 O O . ASP B 2 105 ? 86.996 28.696 125.002 1.00 16.61 105 ASP 1 O 1
ATOM 932 N N . ALA B 2 106 ? 84.793 28.256 124.913 1.00 10.91 106 ALA 1 N 1
ATOM 933 C CA . ALA B 2 106 ? 84.676 28.517 123.495 1.00 11.17 106 ALA 1 CA 1
ATOM 934 C C . ALA B 2 106 ? 84.625 30.024 123.322 1.00 12.21 106 ALA 1 C 1
ATOM 935 O O . ALA B 2 106 ? 85.123 30.563 122.351 1.00 16.68 106 ALA 1 O 1
ATOM 937 N N . CYS B 2 107 ? 84.020 30.715 124.269 1.00 10.97 107 CYS 1 N 1
ATOM 938 C CA . CYS B 2 107 ? 83.962 32.156 124.185 1.00 10.54 107 CYS 1 CA 1
ATOM 939 C C . CYS B 2 107 ? 83.738 32.734 125.558 1.00 13.43 107 CYS 1 C 1
ATOM 940 O O . CYS B 2 107 ? 83.302 32.045 126.467 1.00 15.23 107 CYS 1 O 1
ATOM 943 N N . ARG B 2 108 ? 83.965 34.026 125.693 1.00 12.89 108 ARG 1 N 1
ATOM 944 C CA . ARG B 2 108 ? 83.846 34.648 126.986 1.00 11.02 108 ARG 1 CA 1
ATOM 945 C C . ARG B 2 108 ? 83.449 36.115 126.842 1.00 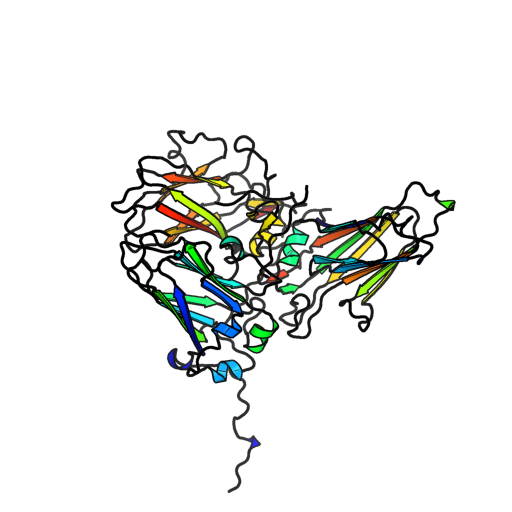10.80 108 ARG 1 C 1
ATOM 946 O O . ARG B 2 108 ? 83.893 36.793 125.921 1.00 13.66 108 ARG 1 O 1
ATOM 954 N N . TRP B 2 109 ? 82.574 36.592 127.720 1.00 11.83 109 TRP 1 N 1
ATOM 955 C CA . TRP B 2 109 ? 82.135 37.993 127.705 1.00 10.41 109 TRP 1 CA 1
ATOM 956 C C . TRP B 2 109 ? 82.001 38.495 129.129 1.00 13.53 109 TRP 1 C 1
ATOM 957 O O . TRP B 2 109 ? 81.922 37.698 130.062 1.00 21.10 109 TRP 1 O 1
ATOM 968 N N . THR B 2 110 ? 81.993 39.814 129.297 1.00 12.60 110 THR 1 N 1
ATOM 969 C CA . THR B 2 110 ? 81.784 40.430 130.609 1.00 13.45 110 THR 1 CA 1
ATOM 970 C C . THR B 2 110 ? 80.972 41.682 130.369 1.00 13.84 110 THR 1 C 1
ATOM 971 O O . THR B 2 110 ? 81.418 42.595 129.672 1.00 20.46 110 THR 1 O 1
ATOM 975 N N . LYS B 2 111 ? 79.759 41.702 130.908 1.00 12.42 111 LYS 1 N 1
ATOM 976 C CA . LYS B 2 111 ? 78.862 42.832 130.730 1.00 15.27 111 LYS 1 CA 1
ATOM 977 C C . LYS B 2 111 ? 78.626 43.555 132.034 1.00 15.42 111 LYS 1 C 1
ATOM 978 O O . LYS B 2 111 ? 78.345 42.926 133.044 1.00 19.70 111 LYS 1 O 1
ATOM 984 N N . SER B 2 112 ? 78.673 44.880 132.001 1.00 14.76 112 SER 1 N 1
ATOM 985 C CA . SER B 2 112 ? 78.481 45.642 133.217 1.00 12.01 112 SER 1 CA 1
ATOM 986 C C . SER B 2 112 ? 77.617 46.880 133.075 1.00 13.15 112 SER 1 C 1
ATOM 987 O O . SER B 2 112 ? 77.597 47.705 133.976 1.00 20.04 112 SER 1 O 1
ATOM 990 N N . GLU B 2 113 ? 76.911 47.025 131.962 1.00 14.98 113 GLU 1 N 1
ATOM 991 C CA . GLU B 2 113 ? 76.058 48.192 131.764 1.00 16.65 113 GLU 1 CA 1
ATOM 992 C C . GLU B 2 113 ? 75.046 48.288 132.891 1.00 16.47 113 GLU 1 C 1
ATOM 993 O O . GLU B 2 113 ? 74.530 47.278 133.357 1.00 19.91 113 GLU 1 O 1
ATOM 999 N N . PRO B 2 114 ? 74.771 49.509 133.367 1.00 15.96 114 PRO 1 N 1
ATOM 1000 C CA . PRO B 2 114 ? 73.818 49.721 134.449 1.00 12.74 114 PRO 1 CA 1
ATOM 1001 C C . PRO B 2 114 ? 72.388 49.392 134.089 1.00 14.59 114 PRO 1 C 1
ATOM 1002 O O . PRO B 2 114 ? 71.936 49.677 132.984 1.00 20.00 114 PRO 1 O 1
ATOM 1006 N N . HIS B 2 115 ? 71.693 48.785 135.041 1.00 14.06 115 HIS 1 N 1
ATOM 1007 C CA . HIS B 2 115 ? 70.291 48.419 134.926 1.00 12.49 115 HIS 1 CA 1
ATOM 1008 C C . HIS B 2 115 ? 69.897 47.355 133.931 1.00 15.32 115 HIS 1 C 1
ATOM 1009 O O . HIS B 2 115 ? 69.043 46.542 134.233 1.00 17.62 115 HIS 1 O 1
ATOM 1016 N N . SER B 2 116 ? 70.485 47.365 132.742 1.00 16.45 116 SER 1 N 1
ATOM 1017 C CA . SER B 2 116 ? 70.147 46.372 131.729 1.00 13.34 116 SER 1 CA 1
ATOM 1018 C C . SER B 2 116 ? 71.112 46.345 130.564 1.00 13.93 116 SER 1 C 1
ATOM 1019 O O . SER B 2 116 ? 71.778 47.338 130.255 1.00 18.96 116 SER 1 O 1
ATOM 1022 N N . TRP B 2 117 ? 71.154 45.197 129.907 1.00 11.55 117 TRP 1 N 1
ATOM 1023 C CA . TRP B 2 117 ? 71.985 44.990 128.737 1.00 11.95 117 TRP 1 CA 1
ATOM 1024 C C . TRP B 2 117 ? 71.503 43.754 128.017 1.00 13.32 117 TRP 1 C 1
ATOM 1025 O O . TRP B 2 117 ? 70.679 43.009 128.539 1.00 17.26 117 TRP 1 O 1
ATOM 1036 N N . GLU B 2 118 ? 71.933 43.582 126.778 1.00 15.37 118 GLU 1 N 1
ATOM 1037 C CA . GLU B 2 118 ? 71.575 42.387 126.041 1.00 13.78 118 GLU 1 CA 1
ATOM 1038 C C . GLU B 2 118 ? 72.804 41.881 125.317 1.00 13.23 118 GLU 1 C 1
ATOM 1039 O O . GLU B 2 118 ? 73.752 42.631 125.069 1.00 16.92 118 GLU 1 O 1
ATOM 1045 N N . LEU B 2 119 ? 72.791 40.599 124.997 1.00 12.80 119 LEU 1 N 1
ATOM 1046 C CA . LEU B 2 119 ? 73.916 39.956 124.352 1.00 13.17 119 LEU 1 CA 1
ATOM 1047 C C . LEU B 2 119 ? 73.385 38.986 123.317 1.00 13.74 119 LEU 1 C 1
ATOM 1048 O O . LEU B 2 119 ? 72.592 38.116 123.642 1.00 15.99 119 LEU 1 O 1
ATOM 1053 N N . ILE B 2 120 ? 73.788 39.153 122.063 1.00 13.05 120 ILE 1 N 1
ATOM 1054 C CA . ILE B 2 120 ? 73.330 38.262 121.000 1.00 11.50 120 ILE 1 CA 1
ATOM 1055 C C . ILE B 2 120 ? 74.501 37.611 120.287 1.00 11.15 120 ILE 1 C 1
ATOM 1056 O O . ILE B 2 120 ? 75.447 38.281 119.916 1.00 20.80 120 ILE 1 O 1
ATOM 1061 N N . PHE B 2 121 ? 74.450 36.302 120.096 1.00 11.06 121 PHE 1 N 1
ATOM 1062 C CA . PHE B 2 121 ? 75.526 35.606 119.409 1.00 8.19 121 PHE 1 CA 1
ATOM 1063 C C . PHE B 2 121 ? 75.004 34.290 118.890 1.00 11.65 121 PHE 1 C 1
ATOM 1064 O O . PHE B 2 121 ? 73.998 33.792 119.377 1.00 15.09 121 PHE 1 O 1
ATOM 1072 N N . PRO B 2 122 ? 75.628 33.740 117.844 1.00 11.06 122 PRO 1 N 1
ATOM 1073 C CA . PRO B 2 122 ? 75.171 32.467 117.301 1.00 10.35 122 PRO 1 CA 1
ATOM 1074 C C . PRO B 2 122 ? 75.977 31.312 117.859 1.00 8.85 122 PRO 1 C 1
ATOM 1075 O O . PRO B 2 122 ? 77.070 31.502 118.361 1.00 10.61 122 PRO 1 O 1
ATOM 1079 N N . ILE B 2 123 ? 75.398 30.129 117.841 1.00 7.64 123 ILE 1 N 1
ATOM 1080 C CA . ILE B 2 123 ? 76.118 28.949 118.270 1.00 9.24 123 ILE 1 CA 1
ATOM 1081 C C . ILE B 2 123 ? 75.834 27.971 117.157 1.00 11.54 123 ILE 1 C 1
ATOM 1082 O O . ILE B 2 123 ? 74.859 28.128 116.430 1.00 13.49 123 ILE 1 O 1
ATOM 1087 N N . GLU B 2 124 ? 76.693 26.988 116.982 1.00 11.60 124 GLU 1 N 1
ATOM 1088 C CA . GLU B 2 124 ? 76.473 26.037 115.925 1.00 9.51 124 GLU 1 CA 1
ATOM 1089 C C . GLU B 2 124 ? 76.703 24.636 116.431 1.00 9.31 124 GLU 1 C 1
ATOM 1090 O O . GLU B 2 124 ? 77.659 24.395 117.150 1.00 14.80 124 GLU 1 O 1
ATOM 1096 N N . VAL B 2 125 ? 75.821 23.714 116.066 1.00 7.08 125 VAL 1 N 1
ATOM 1097 C CA . VAL B 2 125 ? 75.940 22.324 116.482 1.00 6.83 125 VAL 1 CA 1
ATOM 1098 C C . VAL B 2 125 ? 76.630 21.483 115.401 1.00 7.73 125 VAL 1 C 1
ATOM 1099 O O . VAL B 2 125 ? 76.154 21.423 114.280 1.00 14.18 125 VAL 1 O 1
ATOM 1103 N N . CYS B 2 126 ? 77.768 20.874 115.738 1.00 8.59 126 CYS 1 N 1
ATOM 1104 C CA . CYS B 2 126 ? 78.534 20.018 114.823 1.00 9.49 126 CYS 1 CA 1
ATOM 1105 C C . CYS B 2 126 ? 78.768 18.713 115.522 1.00 11.26 126 CYS 1 C 1
ATOM 1106 O O . CYS B 2 126 ? 79.382 18.685 116.577 1.00 15.91 126 CYS 1 O 1
ATOM 1109 N N . GLY B 2 127 ? 78.385 17.620 114.888 1.00 13.06 127 GLY 1 N 1
ATOM 1110 C CA . GLY B 2 127 ? 78.560 16.340 115.527 1.00 11.63 127 GLY 1 CA 1
ATOM 1111 C C . GLY B 2 127 ? 79.301 15.325 114.708 1.00 13.44 127 GLY 1 C 1
ATOM 1112 O O . GLY B 2 127 ? 79.555 15.526 113.526 1.00 15.34 127 GLY 1 O 1
ATOM 1113 N N . PRO B 2 128 ? 79.606 14.181 115.310 1.00 11.33 128 PRO 1 N 1
ATOM 1114 C CA . PRO B 2 128 ? 80.329 13.135 114.624 1.00 9.17 128 PRO 1 CA 1
ATOM 1115 C C . PRO B 2 128 ? 79.485 12.235 113.753 1.00 11.53 128 PRO 1 C 1
ATOM 1116 O O . PRO B 2 128 ? 80.033 11.620 112.850 1.00 18.25 128 PRO 1 O 1
ATOM 1120 N N . ASN B 2 129 ? 78.175 12.136 114.008 1.00 16.84 129 ASN 1 N 1
ATOM 1121 C CA . ASN B 2 129 ? 77.338 11.229 113.226 1.00 17.39 129 ASN 1 CA 1
ATOM 1122 C C . ASN B 2 129 ? 77.383 11.578 111.772 1.00 25.07 129 ASN 1 C 1
ATOM 1123 O O . ASN B 2 129 ? 77.951 10.832 110.955 1.00 46.34 129 ASN 1 O 1
ATOM 1128 N N . ASN B 2 130 ? 76.783 12.666 111.375 1.00 18.27 130 ASN 1 N 1
ATOM 1129 C CA . ASN B 2 130 ? 76.952 12.962 109.977 1.00 18.01 130 ASN 1 CA 1
ATOM 1130 C C . ASN B 2 130 ? 76.919 14.437 110.004 1.00 20.09 130 ASN 1 C 1
ATOM 1131 O O . ASN B 2 130 ? 76.256 15.079 109.193 1.00 24.22 130 ASN 1 O 1
ATOM 1136 N N . GLY B 2 131 ? 77.665 14.959 110.974 1.00 18.48 131 GLY 1 N 1
ATOM 1137 C CA . GLY B 2 131 ? 77.696 16.371 111.241 1.00 14.41 131 GLY 1 CA 1
ATOM 1138 C C . GLY B 2 131 ? 76.657 16.590 112.330 1.00 14.65 131 GLY 1 C 1
ATOM 1139 O O . GLY B 2 131 ? 76.512 17.705 112.802 1.00 24.69 131 GLY 1 O 1
ATOM 1140 N N . PHE B 2 132 ? 75.928 15.534 112.709 1.00 12.44 132 PHE 1 N 1
ATOM 1141 C CA . PHE B 2 132 ? 74.895 15.592 113.739 1.00 9.25 132 PHE 1 CA 1
ATOM 1142 C C . PHE B 2 132 ? 75.468 15.254 115.102 1.00 13.07 132 PHE 1 C 1
ATOM 1143 O O . PHE B 2 132 ? 76.322 14.386 115.211 1.00 14.50 132 PHE 1 O 1
ATOM 1151 N N . GLU B 2 133 ? 74.950 15.880 116.152 1.00 11.41 133 GLU 1 N 1
ATOM 1152 C CA . GLU B 2 133 ? 75.436 15.616 117.498 1.00 10.41 133 GLU 1 CA 1
ATOM 1153 C C . GLU B 2 133 ? 74.295 15.294 118.448 1.00 12.76 133 GLU 1 C 1
ATOM 1154 O O . GLU B 2 133 ? 73.246 15.924 118.390 1.00 17.64 133 GLU 1 O 1
ATOM 1160 N N . MET B 2 134 ? 74.498 14.307 119.317 1.00 13.12 134 MET 1 N 1
ATOM 1161 C CA . MET B 2 134 ? 73.491 13.924 120.304 1.00 12.50 134 MET 1 CA 1
ATOM 1162 C C . MET B 2 134 ? 73.895 14.489 121.645 1.00 12.88 134 MET 1 C 1
ATOM 1163 O O . MET B 2 134 ? 75.018 14.316 122.079 1.00 8.90 134 MET 1 O 1
ATOM 1168 N N . TRP B 2 135 ? 72.965 15.162 122.296 1.00 12.96 135 TRP 1 N 1
ATOM 1169 C CA . TRP B 2 135 ? 73.220 15.776 123.578 1.00 10.09 135 TRP 1 CA 1
ATOM 1170 C C . TRP B 2 135 ? 73.949 14.900 124.573 1.00 11.93 135 TRP 1 C 1
ATOM 1171 O O . TRP B 2 135 ? 73.450 13.865 124.990 1.00 11.89 135 TRP 1 O 1
ATOM 1182 N N . SER B 2 136 ? 75.145 15.338 124.942 1.00 15.35 136 SER 1 N 1
ATOM 1183 C CA . SER B 2 136 ? 75.993 14.656 125.915 1.00 15.63 136 SER 1 CA 1
ATOM 1184 C C . SER B 2 136 ? 76.075 13.153 125.817 1.00 15.03 136 SER 1 C 1
ATOM 1185 O O . SER B 2 136 ? 76.263 12.487 126.830 1.00 22.81 136 SER 1 O 1
ATOM 1188 N N . SER B 2 137 ? 75.958 12.607 124.616 1.00 15.81 137 SER 1 N 1
ATOM 1189 C CA . SER B 2 137 ? 76.015 11.165 124.464 1.00 12.73 137 SER 1 CA 1
ATOM 1190 C C . SER B 2 137 ? 77.382 10.623 124.744 1.00 11.55 137 SER 1 C 1
ATOM 1191 O O . SER B 2 137 ? 78.386 11.253 124.460 1.00 15.94 137 SER 1 O 1
ATOM 1194 N N . GLU B 2 138 ? 77.414 9.427 125.296 1.00 14.48 138 GLU 1 N 1
ATOM 1195 C CA . GLU B 2 138 ? 78.671 8.787 125.593 1.00 13.24 138 GLU 1 CA 1
ATOM 1196 C C . GLU B 2 138 ? 79.270 8.256 124.307 1.00 16.56 138 GLU 1 C 1
ATOM 1197 O O . GLU B 2 138 ? 80.467 8.025 124.261 1.00 20.64 138 GLU 1 O 1
ATOM 1203 N N . TRP B 2 139 ? 78.447 8.114 123.261 1.00 18.58 139 TRP 1 N 1
ATOM 1204 C CA . TRP B 2 139 ? 78.892 7.582 121.990 1.00 13.18 139 TRP 1 CA 1
ATOM 1205 C C . TRP B 2 139 ? 80.228 8.132 121.557 1.00 20.32 139 TRP 1 C 1
ATOM 1206 O O . TRP B 2 139 ? 81.241 7.579 121.961 1.00 38.36 139 TRP 1 O 1
ATOM 1217 N N . ALA B 2 140 ? 80.346 9.201 120.800 1.00 13.16 140 ALA 1 N 1
ATOM 1218 C CA . ALA B 2 140 ? 81.741 9.522 120.489 1.00 12.73 140 ALA 1 CA 1
ATOM 1219 C C . ALA B 2 140 ? 82.239 10.515 121.509 1.00 14.90 140 ALA 1 C 1
ATOM 1220 O O . ALA B 2 140 ? 83.085 11.350 121.219 1.00 11.25 140 ALA 1 O 1
ATOM 1222 N N . ASN B 2 141 ? 81.750 10.362 122.737 1.00 15.85 141 ASN 1 N 1
ATOM 1223 C CA . ASN B 2 141 ? 82.047 11.284 123.824 1.00 12.18 141 ASN 1 CA 1
ATOM 1224 C C . ASN B 2 141 ? 81.589 12.658 123.375 1.00 11.66 141 ASN 1 C 1
ATOM 1225 O O . ASN B 2 141 ? 82.350 13.616 123.337 1.00 11.42 141 ASN 1 O 1
ATOM 1230 N N . GLN B 2 142 ? 80.325 12.697 122.965 1.00 13.63 142 GLN 1 N 1
ATOM 1231 C CA . GLN B 2 142 ? 79.699 13.902 122.488 1.00 11.70 142 GLN 1 CA 1
ATOM 1232 C C . GLN B 2 142 ? 79.448 14.854 123.613 1.00 16.53 142 GLN 1 C 1
ATOM 1233 O O . GLN B 2 142 ? 79.518 14.483 124.779 1.00 21.01 142 GLN 1 O 1
ATOM 1239 N N . THR B 2 143 ? 78.982 16.034 123.255 1.00 19.36 143 THR 1 N 1
ATOM 1240 C CA . THR B 2 143 ? 78.883 17.101 124.206 1.00 10.41 143 THR 1 CA 1
ATOM 1241 C C . THR B 2 143 ? 77.610 17.972 124.045 1.00 14.00 143 THR 1 C 1
ATOM 1242 O O . THR B 2 143 ? 76.594 17.494 123.536 1.00 20.86 143 THR 1 O 1
ATOM 1246 N N . SER B 2 144 ? 77.622 19.208 124.535 1.00 6.86 144 SER 1 N 1
ATOM 1247 C CA . SER B 2 144 ? 76.468 20.097 124.401 1.00 9.00 144 SER 1 CA 1
ATOM 1248 C C . SER B 2 144 ? 76.985 21.522 124.313 1.00 10.62 144 SER 1 C 1
ATOM 1249 O O . SER B 2 144 ? 78.097 21.726 123.859 1.00 12.98 144 SER 1 O 1
ATOM 1252 N N . TRP B 2 145 ? 76.149 22.507 124.626 1.00 9.46 145 TRP 1 N 1
ATOM 1253 C CA . TRP B 2 145 ? 76.585 23.904 124.661 1.00 9.38 145 TRP 1 CA 1
ATOM 1254 C C . TRP B 2 145 ? 75.959 24.516 125.902 1.00 12.91 145 TRP 1 C 1
ATOM 1255 O O . TRP B 2 145 ? 74.736 24.572 126.020 1.00 16.05 145 TRP 1 O 1
ATOM 1266 N N . HIS B 2 146 ? 76.807 24.896 126.856 1.00 10.92 146 HIS 1 N 1
ATOM 1267 C CA . HIS B 2 146 ? 76.374 25.486 128.112 1.00 7.80 146 HIS 1 CA 1
ATOM 1268 C C . HIS B 2 146 ? 76.726 26.949 128.188 1.00 11.75 146 HIS 1 C 1
ATOM 1269 O O . HIS B 2 146 ? 77.843 27.325 127.862 1.00 20.21 146 HIS 1 O 1
ATOM 1276 N N . LEU B 2 147 ? 75.792 27.765 128.664 1.00 11.26 147 LEU 1 N 1
ATOM 1277 C CA . LEU B 2 147 ? 76.018 29.194 128.834 1.00 10.42 147 LEU 1 CA 1
ATOM 1278 C C . LEU B 2 147 ? 76.054 29.415 130.353 1.00 14.02 147 LEU 1 C 1
ATOM 1279 O O . LEU B 2 147 ? 75.039 29.290 131.028 1.00 18.32 147 LEU 1 O 1
ATOM 1284 N N . SER B 2 148 ? 77.236 29.687 130.896 1.00 19.70 148 SER 1 N 1
ATOM 1285 C CA . SER B 2 148 ? 77.410 29.894 132.335 1.00 17.68 148 SER 1 CA 1
ATOM 1286 C C . SER B 2 148 ? 77.574 31.354 132.700 1.00 17.44 148 SER 1 C 1
ATOM 1287 O O . SER B 2 148 ? 78.254 32.097 132.004 1.00 23.35 148 SER 1 O 1
ATOM 1290 N N . PHE B 2 149 ? 77.009 31.741 133.837 1.00 16.19 149 PHE 1 N 1
ATOM 1291 C CA . PHE B 2 149 ? 77.074 33.118 134.309 1.00 12.71 149 PHE 1 CA 1
ATOM 1292 C C . PHE B 2 149 ? 77.656 33.211 135.711 1.00 13.34 149 PHE 1 C 1
ATOM 1293 O O . PHE B 2 149 ? 77.390 32.360 136.554 1.00 18.14 149 PHE 1 O 1
ATOM 1301 N N . LEU B 2 150 ? 78.462 34.236 135.955 1.00 13.46 150 LEU 1 N 1
ATOM 1302 C CA . LEU B 2 150 ? 78.997 34.481 137.284 1.00 12.08 150 LEU 1 CA 1
ATOM 1303 C C . LEU B 2 150 ? 78.515 35.891 137.575 1.00 13.35 150 LEU 1 C 1
ATOM 1304 O O . LEU B 2 150 ? 79.041 36.850 137.040 1.00 15.93 150 LEU 1 O 1
ATOM 1309 N N . VAL B 2 151 ? 77.451 36.003 138.353 1.00 13.41 151 VAL 1 N 1
ATOM 1310 C CA . VAL B 2 151 ? 76.870 37.295 138.670 1.00 11.90 151 VAL 1 CA 1
ATOM 1311 C C . VAL B 2 151 ? 77.499 37.909 139.901 1.00 14.81 151 VAL 1 C 1
ATOM 1312 O O . VAL B 2 151 ? 77.376 37.376 140.998 1.00 20.92 151 VAL 1 O 1
ATOM 1316 N N . ASP B 2 152 ? 78.161 39.040 139.716 1.00 14.38 152 ASP 1 N 1
ATOM 1317 C CA . ASP B 2 152 ? 78.797 39.737 140.815 1.00 16.02 152 ASP 1 CA 1
ATOM 1318 C C . ASP B 2 152 ? 77.840 40.817 141.311 1.00 19.11 152 ASP 1 C 1
ATOM 1319 O O . ASP B 2 152 ? 77.598 41.806 140.623 1.00 18.40 152 ASP 1 O 1
ATOM 1324 N N . ASN B 2 153 ? 77.322 40.619 142.520 1.00 18.98 153 ASN 1 N 1
ATOM 1325 C CA . ASN B 2 153 ? 76.357 41.515 143.154 1.00 14.62 153 ASN 1 CA 1
ATOM 1326 C C . ASN B 2 153 ? 74.992 41.241 142.533 1.00 14.53 153 ASN 1 C 1
ATOM 1327 O O . ASN B 2 153 ? 74.446 42.068 141.805 1.00 17.66 153 ASN 1 O 1
ATOM 1332 N N . PRO B 2 154 ? 74.416 40.069 142.843 1.00 12.04 154 PRO 1 N 1
ATOM 1333 C CA . PRO B 2 154 ? 73.134 39.527 142.403 1.00 11.82 154 PRO 1 CA 1
ATOM 1334 C C . PRO B 2 154 ? 71.957 40.402 142.749 1.00 16.65 154 PRO 1 C 1
ATOM 1335 O O . PRO B 2 154 ? 70.848 40.149 142.294 1.00 23.30 154 PRO 1 O 1
ATOM 1339 N N . LYS B 2 155 ? 72.174 41.405 143.588 1.00 19.02 155 LYS 1 N 1
ATOM 1340 C CA . LYS B 2 155 ? 71.080 42.283 143.975 1.00 21.63 155 LYS 1 CA 1
ATOM 1341 C C . LYS B 2 155 ? 70.850 43.433 143.026 1.00 20.94 155 LYS 1 C 1
ATOM 1342 O O . LYS B 2 155 ? 69.838 44.127 143.118 1.00 24.32 155 LYS 1 O 1
ATOM 1348 N N . GLN B 2 156 ? 71.793 43.634 142.115 1.00 18.30 156 GLN 1 N 1
ATOM 1349 C CA . GLN B 2 156 ? 71.663 44.679 141.124 1.00 16.15 156 GLN 1 CA 1
ATOM 1350 C C . GLN B 2 156 ? 71.364 44.022 139.779 1.00 15.69 156 GLN 1 C 1
ATOM 1351 O O . GLN B 2 156 ? 70.390 44.377 139.128 1.00 16.81 156 GLN 1 O 1
ATOM 1357 N N . SER B 2 157 ? 72.183 43.044 139.388 1.00 13.62 157 SER 1 N 1
ATOM 1358 C CA . SER B 2 157 ? 71.975 42.304 138.148 1.00 12.34 157 SER 1 CA 1
ATOM 1359 C C . SER B 2 157 ? 71.115 41.133 138.565 1.00 12.05 157 SER 1 C 1
ATOM 1360 O O . SER B 2 157 ? 71.601 40.028 138.761 1.00 15.07 157 SER 1 O 1
ATOM 1363 N N . THR B 2 158 ? 69.819 41.373 138.655 1.00 11.75 158 THR 1 N 1
ATOM 1364 C CA . THR B 2 158 ? 68.904 40.364 139.145 1.00 17.00 158 THR 1 CA 1
ATOM 1365 C C . THR B 2 158 ? 68.228 39.372 138.232 1.00 18.20 158 THR 1 C 1
ATOM 1366 O O . THR B 2 158 ? 67.999 38.236 138.632 1.00 24.75 158 THR 1 O 1
ATOM 1370 N N . THR B 2 159 ? 67.857 39.790 137.033 1.00 20.02 159 THR 1 N 1
ATOM 1371 C CA . THR B 2 159 ? 67.137 38.887 136.140 1.00 19.27 159 THR 1 CA 1
ATOM 1372 C C . THR B 2 159 ? 67.773 38.612 134.799 1.00 18.21 159 THR 1 C 1
ATOM 1373 O O . THR B 2 159 ? 68.335 39.515 134.183 1.00 23.00 159 THR 1 O 1
ATOM 1377 N N . PHE B 2 160 ? 67.593 37.386 134.310 1.00 13.33 160 PHE 1 N 1
ATOM 1378 C CA . PHE B 2 160 ? 68.131 36.979 133.023 1.00 11.00 160 PHE 1 CA 1
ATOM 1379 C C . PHE B 2 160 ? 67.127 36.211 132.198 1.00 14.20 160 PHE 1 C 1
ATOM 1380 O O . PHE B 2 160 ? 66.520 35.273 132.689 1.00 18.61 160 PHE 1 O 1
ATOM 1388 N N . ASP B 2 161 ? 66.925 36.636 130.956 1.00 17.06 161 ASP 1 N 1
ATOM 1389 C CA . ASP B 2 161 ? 66.032 35.941 130.028 1.00 14.46 161 ASP 1 CA 1
ATOM 1390 C C . ASP B 2 161 ? 66.874 35.447 128.866 1.00 14.96 161 ASP 1 C 1
ATOM 1391 O O . ASP B 2 161 ? 67.700 36.189 128.346 1.00 19.38 161 ASP 1 O 1
ATOM 1396 N N . VAL B 2 162 ? 66.687 34.193 128.474 1.00 11.42 162 VAL 1 N 1
ATOM 1397 C CA . VAL B 2 162 ? 67.430 33.634 127.357 1.00 10.42 162 VAL 1 CA 1
ATOM 1398 C C . VAL B 2 162 ? 66.435 33.280 126.259 1.00 14.05 162 VAL 1 C 1
ATOM 1399 O O . VAL B 2 162 ? 65.477 32.551 126.511 1.00 17.27 162 VAL 1 O 1
ATOM 1403 N N . LEU B 2 163 ? 66.609 33.873 125.078 1.00 12.20 163 LEU 1 N 1
ATOM 1404 C CA . LEU B 2 163 ? 65.755 33.588 123.925 1.00 11.70 163 LEU 1 CA 1
ATOM 1405 C C . LEU B 2 163 ? 66.602 32.903 122.856 1.00 12.34 163 LEU 1 C 1
ATOM 1406 O O . LEU B 2 163 ? 67.810 33.101 122.794 1.00 16.00 163 LEU 1 O 1
ATOM 1411 N N . LEU B 2 164 ? 65.973 32.069 122.039 1.00 12.79 164 LEU 1 N 1
ATOM 1412 C CA . LEU B 2 164 ? 66.676 31.365 120.981 1.00 11.12 164 LEU 1 CA 1
ATOM 1413 C C . LEU B 2 164 ? 65.965 31.551 119.661 1.00 14.39 164 LEU 1 C 1
ATOM 1414 O O . LEU B 2 164 ? 64.746 31.626 119.607 1.00 15.96 164 LEU 1 O 1
ATOM 1419 N N . GLY B 2 165 ? 66.743 31.631 118.596 1.00 12.78 165 GLY 1 N 1
ATOM 1420 C CA . GLY B 2 165 ? 66.179 31.782 117.272 1.00 15.20 165 GLY 1 CA 1
ATOM 1421 C C . GLY B 2 165 ? 66.719 30.648 116.437 1.00 16.13 165 GLY 1 C 1
ATOM 1422 O O . GLY B 2 165 ? 67.899 30.327 116.510 1.00 20.28 165 GLY 1 O 1
ATOM 1423 N N . ILE B 2 166 ? 65.859 29.998 115.671 1.00 20.55 166 ILE 1 N 1
ATOM 1424 C CA . ILE B 2 166 ? 66.311 28.882 114.849 1.00 18.99 166 ILE 1 CA 1
ATOM 1425 C C . ILE B 2 166 ? 66.691 29.390 113.465 1.00 19.36 166 ILE 1 C 1
ATOM 1426 O O . ILE B 2 166 ? 66.089 30.342 112.963 1.00 27.25 166 ILE 1 O 1
ATOM 1431 N N . SER B 2 167 ? 67.693 28.782 112.848 1.00 18.34 167 SER 1 N 1
ATOM 1432 C CA . SER B 2 167 ? 68.105 29.230 111.527 1.00 18.79 167 SER 1 CA 1
ATOM 1433 C C . SER B 2 167 ? 67.618 28.328 110.408 1.00 20.50 167 SER 1 C 1
ATOM 1434 O O . SER B 2 167 ? 67.208 27.189 110.636 1.00 25.08 167 SER 1 O 1
ATOM 1437 N N . GLN B 2 168 ? 67.717 28.844 109.189 1.00 23.83 168 GLN 1 N 1
ATOM 1438 C CA . GLN B 2 168 ? 67.275 28.142 107.990 1.00 22.97 168 GLN 1 CA 1
ATOM 1439 C C . GLN B 2 168 ? 67.943 26.780 107.786 1.00 20.26 168 GLN 1 C 1
ATOM 1440 O O . GLN B 2 168 ? 67.358 25.886 107.173 1.00 27.40 168 GLN 1 O 1
ATOM 1446 N N . ASN B 2 169 ? 69.142 26.606 108.334 1.00 18.39 169 ASN 1 N 1
ATOM 1447 C CA . ASN B 2 169 ? 69.863 25.351 108.175 1.00 15.97 169 ASN 1 CA 1
ATOM 1448 C C . ASN B 2 169 ? 69.791 24.383 109.349 1.00 17.96 169 ASN 1 C 1
ATOM 1449 O O . ASN B 2 169 ? 70.413 23.321 109.303 1.00 22.43 169 ASN 1 O 1
ATOM 1454 N N . PHE B 2 170 ? 69.067 24.738 110.408 1.00 15.63 170 PHE 1 N 1
ATOM 1455 C CA . PHE B 2 170 ? 68.977 23.840 111.539 1.00 11.39 170 PHE 1 CA 1
ATOM 1456 C C . PHE B 2 170 ? 68.288 22.578 111.072 1.00 10.97 170 PHE 1 C 1
ATOM 1457 O O . PHE B 2 170 ? 67.252 22.629 110.430 1.00 15.22 170 PHE 1 O 1
ATOM 1465 N N . GLU B 2 171 ? 68.868 21.441 111.407 1.00 10.72 171 GLU 1 N 1
ATOM 1466 C CA . GLU B 2 171 ? 68.339 20.169 110.970 1.00 9.86 171 GLU 1 CA 1
ATOM 1467 C C . GLU B 2 171 ? 68.476 19.124 112.061 1.00 10.74 171 GLU 1 C 1
ATOM 1468 O O . GLU B 2 171 ? 69.517 19.020 112.695 1.00 17.10 171 GLU 1 O 1
ATOM 1474 N N . ILE B 2 172 ? 67.424 18.346 112.271 1.00 7.50 172 ILE 1 N 1
ATOM 1475 C CA . ILE B 2 172 ? 67.411 17.324 113.309 1.00 9.40 172 ILE 1 CA 1
ATOM 1476 C C . ILE B 2 172 ? 66.995 15.956 112.772 1.00 10.28 172 ILE 1 C 1
ATOM 1477 O O . ILE B 2 172 ? 66.563 15.837 111.643 1.00 12.36 172 ILE 1 O 1
ATOM 1482 N N . ALA B 2 173 ? 67.121 14.924 113.591 1.00 5.26 173 ALA 1 N 1
ATOM 1483 C CA . ALA B 2 173 ? 66.749 13.583 113.184 1.00 7.20 173 ALA 1 CA 1
ATOM 1484 C C . ALA B 2 173 ? 66.559 12.739 114.423 1.00 9.79 173 ALA 1 C 1
ATOM 1485 O O . ALA B 2 173 ? 67.287 12.898 115.389 1.00 10.23 173 ALA 1 O 1
ATOM 1487 N N . GLY B 2 174 ? 65.564 11.863 114.411 1.00 9.88 174 GLY 1 N 1
ATOM 1488 C CA . GLY B 2 174 ? 65.326 10.999 115.554 1.00 10.20 174 GLY 1 CA 1
ATOM 1489 C C . GLY B 2 174 ? 64.589 11.653 116.706 1.00 13.67 174 GLY 1 C 1
ATOM 1490 O O . GLY B 2 174 ? 64.598 12.868 116.839 1.00 15.90 174 GLY 1 O 1
ATOM 1491 N N . ASN B 2 175 ? 63.998 10.843 117.576 1.00 11.73 175 ASN 1 N 1
ATOM 1492 C CA . ASN B 2 175 ? 63.248 11.357 118.708 1.00 9.07 175 ASN 1 CA 1
ATOM 1493 C C . ASN B 2 175 ? 63.751 10.833 120.056 1.00 13.55 175 ASN 1 C 1
ATOM 1494 O O . ASN B 2 175 ? 64.033 9.652 120.191 1.00 16.37 175 ASN 1 O 1
ATOM 1499 N N . THR B 2 176 ? 63.885 11.719 121.040 1.00 10.67 176 THR 1 N 1
ATOM 1500 C CA . THR B 2 176 ? 64.320 11.348 122.386 1.00 10.24 176 THR 1 CA 1
ATOM 1501 C C . THR B 2 176 ? 63.083 11.285 123.276 1.00 12.82 176 THR 1 C 1
ATOM 1502 O O . THR B 2 176 ? 62.356 12.260 123.387 1.00 15.28 176 THR 1 O 1
ATOM 1506 N N . LEU B 2 177 ? 62.828 10.132 123.883 1.00 13.40 177 LEU 1 N 1
ATOM 1507 C CA . LEU B 2 177 ? 61.684 9.973 124.765 1.00 10.12 177 LEU 1 CA 1
ATOM 1508 C C . LEU B 2 177 ? 61.914 10.784 126.030 1.00 13.34 177 LEU 1 C 1
ATOM 1509 O O . LEU B 2 177 ? 62.904 10.614 126.727 1.00 18.16 177 LEU 1 O 1
ATOM 1514 N N . MET B 2 178 ? 61.003 11.698 126.304 1.00 12.67 178 MET 1 N 1
ATOM 1515 C CA . MET B 2 178 ? 61.116 12.545 127.469 1.00 14.07 178 MET 1 CA 1
ATOM 1516 C C . MET B 2 178 ? 59.875 12.434 128.298 1.00 16.55 178 MET 1 C 1
ATOM 1517 O O . MET B 2 178 ? 58.820 12.052 127.809 1.00 20.15 178 MET 1 O 1
ATOM 1522 N N . PRO B 2 179 ? 59.995 12.717 129.592 1.00 18.94 179 PRO 1 N 1
ATOM 1523 C CA . PRO B 2 179 ? 58.832 12.665 130.478 1.00 18.88 179 PRO 1 CA 1
ATOM 1524 C C . PRO B 2 179 ? 57.990 13.927 130.155 1.00 17.54 179 PRO 1 C 1
ATOM 1525 O O . PRO B 2 179 ? 58.473 14.825 129.466 1.00 21.65 179 PRO 1 O 1
ATOM 1529 N N . ALA B 2 180 ? 56.743 13.995 130.611 1.00 16.06 180 ALA 1 N 1
ATOM 1530 C CA . ALA B 2 180 ? 55.900 15.147 130.298 1.00 14.48 180 ALA 1 CA 1
ATOM 1531 C C . ALA B 2 180 ? 56.487 16.462 130.763 1.00 17.35 180 ALA 1 C 1
ATOM 1532 O O . ALA B 2 180 ? 57.103 16.516 131.819 1.00 23.28 180 ALA 1 O 1
ATOM 1534 N N . PHE B 2 181 ? 56.354 17.508 129.950 1.00 19.43 181 PHE 1 N 1
ATOM 1535 C CA . PHE B 2 181 ? 56.850 18.828 130.331 1.00 18.66 181 PHE 1 CA 1
ATOM 1536 C C . PHE B 2 181 ? 55.769 19.471 131.161 1.00 21.39 181 PHE 1 C 1
ATOM 1537 O O . PHE B 2 181 ? 54.607 19.541 130.765 1.00 23.54 181 PHE 1 O 1
ATOM 1545 N N . SER B 2 182 ? 56.163 19.954 132.320 1.00 24.75 182 SER 1 N 1
ATOM 1546 C CA . SER B 2 182 ? 55.218 20.552 133.227 1.00 26.91 182 SER 1 CA 1
ATOM 1547 C C . SER B 2 182 ? 54.759 21.949 132.865 1.00 24.73 182 SER 1 C 1
ATOM 1548 O O . SER B 2 182 ? 55.570 22.862 132.708 1.00 28.92 182 SER 1 O 1
ATOM 1551 N N . VAL B 2 183 ? 53.449 22.110 132.743 1.00 27.45 183 VAL 1 N 1
ATOM 1552 C CA . VAL B 2 183 ? 52.867 23.408 132.419 1.00 30.59 183 VAL 1 CA 1
ATOM 1553 C C . VAL B 2 183 ? 52.573 24.157 133.718 1.00 38.73 183 VAL 1 C 1
ATOM 1554 O O . VAL B 2 183 ? 51.844 23.664 134.584 1.00 43.89 183 VAL 1 O 1
ATOM 1558 N N . PRO B 2 184 ? 53.131 25.369 133.863 1.00 46.53 184 PRO 1 N 1
ATOM 1559 C CA . PRO B 2 184 ? 52.979 26.240 135.035 1.00 55.43 184 PRO 1 CA 1
ATOM 1560 C C . PRO B 2 184 ? 51.572 26.804 135.225 1.00 66.93 184 PRO 1 C 1
ATOM 1561 O O . PRO B 2 184 ? 50.684 26.646 134.353 1.00 66.39 184 PRO 1 O 1
ATOM 1565 N N . GLN B 2 185 ? 51.417 27.522 136.355 1.00 84.25 185 GLN 1 N 1
ATOM 1566 C CA . GLN B 2 185 ? 50.146 28.190 136.781 1.00 95.26 185 GLN 1 CA 1
ATOM 1567 C C . GLN B 2 185 ? 48.982 27.167 136.930 1.00 1.00 185 GLN 1 C 1
ATOM 1568 O O . GLN B 2 185 ? 49.247 26.093 137.592 1.00 1.00 185 GLN 1 O 1
ATOM 1575 N N . MET C 3 1 ? 106.558 -24.024 102.382 1.00 54.98 1 MET 2 N 1
ATOM 1576 C CA . MET C 3 1 ? 105.783 -24.618 103.546 1.00 59.04 1 MET 2 CA 1
ATOM 1577 C C . MET C 3 1 ? 105.174 -23.613 104.583 1.00 52.97 1 MET 2 C 1
ATOM 1578 O O . MET C 3 1 ? 104.141 -23.888 105.239 1.00 50.54 1 MET 2 O 1
ATOM 1583 N N . GLU C 3 2 ? 105.811 -22.463 104.751 1.00 45.89 2 GLU 2 N 1
ATOM 1584 C CA . GLU C 3 2 ? 105.307 -21.500 105.716 1.00 38.63 2 GLU 2 CA 1
ATOM 1585 C C . GLU C 3 2 ? 104.132 -20.673 105.192 1.00 35.87 2 GLU 2 C 1
ATOM 1586 O O . GLU C 3 2 ? 104.187 -20.135 104.073 1.00 43.27 2 GLU 2 O 1
ATOM 1592 N N . THR C 3 3 ? 103.065 -20.595 105.980 1.00 28.15 3 THR 2 N 1
ATOM 1593 C CA . THR C 3 3 ? 101.897 -19.802 105.613 1.00 21.67 3 THR 2 CA 1
ATOM 1594 C C . THR C 3 3 ? 102.195 -18.343 105.884 1.00 23.20 3 THR 2 C 1
ATOM 1595 O O . THR C 3 3 ? 102.879 -18.008 106.856 1.00 28.93 3 THR 2 O 1
ATOM 1599 N N . ASN C 3 4 ? 101.731 -17.475 104.999 1.00 22.48 4 ASN 2 N 1
ATOM 1600 C CA . ASN C 3 4 ? 101.941 -16.052 105.163 1.00 20.08 4 ASN 2 CA 1
ATOM 1601 C C . ASN C 3 4 ? 100.689 -15.469 105.813 1.00 21.90 4 ASN 2 C 1
ATOM 1602 O O . ASN C 3 4 ? 99.688 -15.210 105.134 1.00 21.70 4 ASN 2 O 1
ATOM 1607 N N . LEU C 3 5 ? 100.769 -15.230 107.122 1.00 21.04 5 LEU 2 N 1
ATOM 1608 C CA . LEU C 3 5 ? 99.644 -14.716 107.896 1.00 15.87 5 LEU 2 CA 1
ATOM 1609 C C . LEU C 3 5 ? 99.011 -13.455 107.342 1.00 18.01 5 LEU 2 C 1
ATOM 1610 O O . LEU C 3 5 ? 97.803 -13.254 107.434 1.00 21.98 5 LEU 2 O 1
ATOM 1615 N N . PHE C 3 6 ? 99.831 -12.615 106.742 1.00 20.95 6 PHE 2 N 1
ATOM 1616 C CA . PHE C 3 6 ? 99.353 -11.370 106.171 1.00 28.49 6 PHE 2 CA 1
ATOM 1617 C C . PHE C 3 6 ? 98.357 -11.517 105.047 1.00 29.48 6 PHE 2 C 1
ATOM 1618 O O . PHE C 3 6 ? 97.436 -10.708 104.917 1.00 36.30 6 PHE 2 O 1
ATOM 1626 N N . LYS C 3 7 ? 98.582 -12.507 104.195 1.00 29.28 7 LYS 2 N 1
ATOM 1627 C CA . LYS C 3 7 ? 97.702 -12.761 103.075 1.00 29.33 7 LYS 2 CA 1
ATOM 1628 C C . LYS C 3 7 ? 96.334 -13.305 103.501 1.00 29.39 7 LYS 2 C 1
ATOM 1629 O O . LYS C 3 7 ? 95.404 -13.284 102.700 1.00 39.09 7 LYS 2 O 1
ATOM 1635 N N . LEU C 3 8 ? 96.206 -13.816 104.729 1.00 25.37 8 LEU 2 N 1
ATOM 1636 C CA . LEU C 3 8 ? 94.924 -14.346 105.203 1.00 16.58 8 LEU 2 CA 1
ATOM 1637 C C . LEU C 3 8 ? 93.875 -13.228 105.259 1.00 20.40 8 LEU 2 C 1
ATOM 1638 O O . LEU C 3 8 ? 94.197 -12.078 105.564 1.00 22.79 8 LEU 2 O 1
ATOM 1643 N N . SER C 3 9 ? 92.634 -13.556 104.911 1.00 21.16 9 SER 2 N 1
ATOM 1644 C CA . SER C 3 9 ? 91.534 -12.583 104.908 1.00 22.54 9 SER 2 CA 1
ATOM 1645 C C . SER C 3 9 ? 90.863 -12.470 106.273 1.00 23.24 9 SER 2 C 1
ATOM 1646 O O . SER C 3 9 ? 89.649 -12.715 106.418 1.00 22.35 9 SER 2 O 1
ATOM 1649 N N . LEU C 3 10 ? 91.642 -12.069 107.266 1.00 18.48 10 LEU 2 N 1
ATOM 1650 C CA . LEU C 3 10 ? 91.123 -11.971 108.605 1.00 15.46 10 LEU 2 CA 1
ATOM 1651 C C . LEU C 3 10 ? 90.576 -10.601 108.941 1.00 15.77 10 LEU 2 C 1
ATOM 1652 O O . LEU C 3 10 ? 89.911 -10.432 109.957 1.00 21.73 10 LEU 2 O 1
ATOM 1657 N N . ASP C 3 11 ? 90.806 -9.626 108.077 1.00 15.87 11 ASP 2 N 1
ATOM 1658 C CA . ASP C 3 11 ? 90.307 -8.282 108.343 1.00 21.81 11 ASP 2 CA 1
ATOM 1659 C C . ASP C 3 11 ? 89.245 -7.825 107.359 1.00 22.10 11 ASP 2 C 1
ATOM 1660 O O . ASP C 3 11 ? 89.325 -6.740 106.782 1.00 25.54 11 ASP 2 O 1
ATOM 1665 N N . ASP C 3 12 ? 88.232 -8.659 107.205 1.00 21.61 12 ASP 2 N 1
ATOM 1666 C CA . ASP C 3 12 ? 87.115 -8.403 106.326 1.00 21.42 12 ASP 2 CA 1
ATOM 1667 C C . ASP C 3 12 ? 86.131 -7.430 107.004 1.00 23.35 12 ASP 2 C 1
ATOM 1668 O O . ASP C 3 12 ? 85.419 -7.820 107.931 1.00 24.85 12 ASP 2 O 1
ATOM 1673 N N . VAL C 3 13 ? 86.060 -6.189 106.511 1.00 22.02 13 VAL 2 N 1
ATOM 1674 C CA . VAL C 3 13 ? 85.174 -5.164 107.093 1.00 18.24 13 VAL 2 CA 1
ATOM 1675 C C . VAL C 3 13 ? 83.756 -5.087 106.524 1.00 19.01 13 VAL 2 C 1
ATOM 1676 O O . VAL C 3 13 ? 82.981 -4.194 106.872 1.00 21.66 13 VAL 2 O 1
ATOM 1680 N N . GLU C 3 14 ? 83.412 -6.046 105.681 1.00 20.38 14 GLU 2 N 1
ATOM 1681 C CA . GLU C 3 14 ? 82.108 -6.099 105.049 1.00 24.57 14 GLU 2 CA 1
ATOM 1682 C C . GLU C 3 14 ? 80.917 -6.303 106.000 1.00 22.80 14 GLU 2 C 1
ATOM 1683 O O . GLU C 3 14 ? 81.045 -6.942 107.057 1.00 26.26 14 GLU 2 O 1
ATOM 1689 N N . THR C 3 15 ? 79.756 -5.780 105.605 1.00 20.31 15 THR 2 N 1
ATOM 1690 C CA . THR C 3 15 ? 78.523 -5.907 106.394 1.00 20.16 15 THR 2 CA 1
ATOM 1691 C C . THR C 3 15 ? 77.973 -7.344 106.284 1.00 22.13 15 THR 2 C 1
ATOM 1692 O O . THR C 3 15 ? 78.276 -8.047 105.309 1.00 21.66 15 THR 2 O 1
ATOM 1696 N N . PRO C 3 16 ? 77.189 -7.814 107.292 1.00 21.55 16 PRO 2 N 1
ATOM 1697 C CA . PRO C 3 16 ? 76.623 -9.174 107.263 1.00 20.93 16 PRO 2 CA 1
ATOM 1698 C C . PRO C 3 16 ? 75.771 -9.395 106.022 1.00 24.83 16 PRO 2 C 1
ATOM 1699 O O . PRO C 3 16 ? 75.057 -8.492 105.572 1.00 30.60 16 PRO 2 O 1
ATOM 1703 N N . LYS C 3 17 ? 75.800 -10.617 105.502 1.00 30.70 17 LYS 2 N 1
ATOM 1704 C CA . LYS C 3 17 ? 75.077 -10.939 104.272 1.00 33.26 17 LYS 2 CA 1
ATOM 1705 C C . LYS C 3 17 ? 74.612 -12.410 104.235 1.00 26.49 17 LYS 2 C 1
ATOM 1706 O O . LYS C 3 17 ? 75.327 -13.288 104.713 1.00 34.60 17 LYS 2 O 1
ATOM 1712 N N . GLY C 3 18 ? 73.425 -12.687 103.689 1.00 25.08 18 GLY 2 N 1
ATOM 1713 C CA . GLY C 3 18 ? 72.956 -14.071 103.619 1.00 18.63 18 GLY 2 CA 1
ATOM 1714 C C . GLY C 3 18 ? 71.449 -14.252 103.666 1.00 17.84 18 GLY 2 C 1
ATOM 1715 O O . GLY C 3 18 ? 70.708 -13.288 103.467 1.00 25.48 18 GLY 2 O 1
ATOM 1716 N N . SER C 3 19 ? 70.986 -15.477 103.919 1.00 12.94 19 SER 2 N 1
ATOM 1717 C CA . SER C 3 19 ? 69.548 -15.748 104.004 1.00 10.25 19 SER 2 CA 1
ATOM 1718 C C . SER C 3 19 ? 68.990 -15.250 105.325 1.00 13.95 19 SER 2 C 1
ATOM 1719 O O . SER C 3 19 ? 69.740 -14.828 106.202 1.00 16.06 19 SER 2 O 1
ATOM 1722 N N . MET C 3 20 ? 67.682 -15.328 105.503 1.00 11.65 20 MET 2 N 1
ATOM 1723 C CA . MET C 3 20 ? 67.128 -14.881 106.762 1.00 12.06 20 MET 2 CA 1
ATOM 1724 C C . MET C 3 20 ? 67.615 -15.751 107.897 1.00 13.96 20 MET 2 C 1
ATOM 1725 O O . MET C 3 20 ? 67.903 -15.257 108.974 1.00 15.86 20 MET 2 O 1
ATOM 1730 N N . LEU C 3 21 ? 67.733 -17.045 107.653 1.00 12.89 21 LEU 2 N 1
ATOM 1731 C CA . LEU C 3 21 ? 68.217 -17.939 108.683 1.00 11.28 21 LEU 2 CA 1
ATOM 1732 C C . LEU C 3 21 ? 69.629 -17.514 109.065 1.00 12.90 21 LEU 2 C 1
ATOM 1733 O O . LEU C 3 21 ? 69.972 -17.449 110.239 1.00 15.25 21 LEU 2 O 1
ATOM 1738 N N . ASP C 3 22 ? 70.427 -17.160 108.066 1.00 12.85 22 ASP 2 N 1
ATOM 1739 C CA . ASP C 3 22 ? 71.801 -16.752 108.303 1.00 11.61 22 ASP 2 CA 1
ATOM 1740 C C . ASP C 3 22 ? 71.922 -15.384 108.936 1.00 13.88 22 ASP 2 C 1
ATOM 1741 O O . ASP C 3 22 ? 72.942 -15.078 109.533 1.00 18.86 22 ASP 2 O 1
ATOM 1746 N N . LEU C 3 23 ? 70.928 -14.529 108.746 1.00 13.60 23 LEU 2 N 1
ATOM 1747 C CA . LEU C 3 23 ? 70.996 -13.194 109.303 1.00 9.33 23 LEU 2 CA 1
ATOM 1748 C C . LEU C 3 23 ? 70.170 -13.005 110.560 1.00 12.55 23 LEU 2 C 1
ATOM 1749 O O . LEU C 3 23 ? 69.910 -11.886 110.958 1.00 17.06 23 LEU 2 O 1
ATOM 1754 N N . LYS C 3 24 ? 69.736 -14.094 111.178 1.00 11.42 24 LYS 2 N 1
ATOM 1755 C CA . LYS C 3 24 ? 68.953 -14.002 112.403 1.00 12.56 24 LYS 2 CA 1
ATOM 1756 C C . LYS C 3 24 ? 69.911 -13.655 113.544 1.00 13.59 24 LYS 2 C 1
ATOM 1757 O O . LYS C 3 24 ? 70.913 -14.327 113.723 1.00 17.06 24 LYS 2 O 1
ATOM 1763 N N . ILE C 3 25 ? 69.615 -12.612 114.314 1.00 12.24 25 ILE 2 N 1
ATOM 1764 C CA . ILE C 3 25 ? 70.500 -12.199 115.399 1.00 9.51 25 ILE 2 CA 1
ATOM 1765 C C . ILE C 3 25 ? 69.999 -12.402 116.818 1.00 10.32 25 ILE 2 C 1
ATOM 1766 O O . ILE C 3 25 ? 70.794 -12.470 117.748 1.00 14.72 25 ILE 2 O 1
ATOM 1771 N N . SER C 3 26 ? 68.694 -12.536 116.993 1.00 11.60 26 SER 2 N 1
ATOM 1772 C CA . SER C 3 26 ? 68.153 -12.667 118.332 1.00 9.32 26 SER 2 CA 1
ATOM 1773 C C . SER C 3 26 ? 66.683 -13.043 118.326 1.00 10.97 26 SER 2 C 1
ATOM 1774 O O . SER C 3 26 ? 66.050 -13.043 117.288 1.00 16.53 26 SER 2 O 1
ATOM 1777 N N . GLN C 3 27 ? 66.145 -13.372 119.494 1.00 12.27 27 GLN 2 N 1
ATOM 1778 C CA . GLN C 3 27 ? 64.737 -13.718 119.627 1.00 10.00 27 GLN 2 CA 1
ATOM 1779 C C . GLN C 3 27 ? 64.254 -13.324 121.004 1.00 10.82 27 GLN 2 C 1
ATOM 1780 O O . GLN C 3 27 ? 64.857 -13.704 121.998 1.00 18.19 27 GLN 2 O 1
ATOM 1786 N N . SER C 3 28 ? 63.178 -12.552 121.063 1.00 8.04 28 SER 2 N 1
ATOM 1787 C CA . SER C 3 28 ? 62.614 -12.113 122.329 1.00 7.72 28 SER 2 CA 1
ATOM 1788 C C . SER C 3 28 ? 61.233 -12.713 122.515 1.00 9.81 28 SER 2 C 1
ATOM 1789 O O . SER C 3 28 ? 60.483 -12.825 121.562 1.00 17.75 28 SER 2 O 1
ATOM 1792 N N . LYS C 3 29 ? 60.899 -13.137 123.727 1.00 10.88 29 LYS 2 N 1
ATOM 1793 C CA . LYS C 3 29 ? 59.567 -13.664 123.988 1.00 12.21 29 LYS 2 CA 1
ATOM 1794 C C . LYS C 3 29 ? 58.930 -12.706 124.982 1.00 12.65 29 LYS 2 C 1
ATOM 1795 O O . LYS C 3 29 ? 59.390 -12.600 126.109 1.00 19.91 29 LYS 2 O 1
ATOM 1801 N N . ILE C 3 30 ? 57.948 -11.935 124.523 1.00 12.12 30 ILE 2 N 1
ATOM 1802 C CA . ILE C 3 30 ? 57.255 -10.965 125.353 1.00 9.75 30 ILE 2 CA 1
ATOM 1803 C C . ILE C 3 30 ? 56.025 -11.613 125.960 1.00 12.50 30 ILE 2 C 1
ATOM 1804 O O . ILE C 3 30 ? 55.236 -12.226 125.260 1.00 18.39 30 ILE 2 O 1
ATOM 1809 N N . ALA C 3 31 ? 55.853 -11.462 127.266 1.00 15.18 31 ALA 2 N 1
ATOM 1810 C CA . ALA C 3 31 ? 54.710 -12.045 127.956 1.00 11.73 31 ALA 2 CA 1
ATOM 1811 C C . ALA C 3 31 ? 53.480 -11.173 127.829 1.00 13.80 31 ALA 2 C 1
ATOM 1812 O O . ALA C 3 31 ? 53.563 -9.963 127.980 1.00 19.63 31 ALA 2 O 1
ATOM 1814 N N . LEU C 3 32 ? 52.332 -11.796 127.593 1.00 13.14 32 LEU 2 N 1
ATOM 1815 C CA . LEU C 3 32 ? 51.082 -11.065 127.442 1.00 12.57 32 LEU 2 CA 1
ATOM 1816 C C . LEU C 3 32 ? 50.051 -11.751 128.323 1.00 15.87 32 LEU 2 C 1
ATOM 1817 O O . LEU C 3 32 ? 49.375 -12.673 127.881 1.00 19.90 32 LEU 2 O 1
ATOM 1822 N N . PRO C 3 33 ? 49.919 -11.313 129.582 1.00 15.45 33 PRO 2 N 1
ATOM 1823 C CA . PRO C 3 33 ? 48.969 -11.886 130.535 1.00 12.42 33 PRO 2 CA 1
ATOM 1824 C C . PRO C 3 33 ? 47.547 -11.768 130.033 1.00 15.79 33 PRO 2 C 1
ATOM 1825 O O . PRO C 3 33 ? 47.193 -10.791 129.382 1.00 19.76 33 PRO 2 O 1
ATOM 1829 N N . LYS C 3 34 ? 46.717 -12.732 130.399 1.00 14.76 34 LYS 2 N 1
ATOM 1830 C CA . LYS C 3 34 ? 45.341 -12.757 129.951 1.00 17.25 34 LYS 2 CA 1
ATOM 1831 C C . LYS C 3 34 ? 44.513 -11.635 130.523 1.00 17.84 34 LYS 2 C 1
ATOM 1832 O O . LYS C 3 34 ? 43.419 -11.357 130.045 1.00 25.40 34 LYS 2 O 1
ATOM 1838 N N . ASN C 3 35 ? 45.037 -10.968 131.536 1.00 19.35 35 ASN 2 N 1
ATOM 1839 C CA . ASN C 3 35 ? 44.298 -9.883 132.157 1.00 23.69 35 ASN 2 CA 1
ATOM 1840 C C . ASN C 3 35 ? 44.864 -8.505 131.811 1.00 23.82 35 ASN 2 C 1
ATOM 1841 O O . ASN C 3 35 ? 44.522 -7.519 132.461 1.00 26.51 35 ASN 2 O 1
ATOM 1846 N N . THR C 3 36 ? 45.727 -8.436 130.798 1.00 21.54 36 THR 2 N 1
ATOM 1847 C CA . THR C 3 36 ? 46.326 -7.172 130.382 1.00 17.79 36 THR 2 CA 1
ATOM 1848 C C . THR C 3 36 ? 45.268 -6.131 130.057 1.00 17.62 36 THR 2 C 1
ATOM 1849 O O . THR C 3 36 ? 44.227 -6.452 129.482 1.00 17.47 36 THR 2 O 1
ATOM 1853 N N . VAL C 3 37 ? 45.552 -4.875 130.386 1.00 17.90 37 VAL 2 N 1
ATOM 1854 C CA . VAL C 3 37 ? 44.561 -3.841 130.172 1.00 20.24 37 VAL 2 CA 1
ATOM 1855 C C . VAL C 3 37 ? 44.733 -2.694 129.216 1.00 22.20 37 VAL 2 C 1
ATOM 1856 O O . VAL C 3 37 ? 43.761 -1.992 128.936 1.00 36.45 37 VAL 2 O 1
ATOM 1860 N N . GLY C 3 38 ? 45.901 -2.421 128.696 1.00 17.53 38 GLY 2 N 1
ATOM 1861 C CA . GLY C 3 38 ? 45.865 -1.288 127.781 1.00 27.40 38 GLY 2 CA 1
ATOM 1862 C C . GLY C 3 38 ? 46.392 -0.112 128.539 1.00 22.60 38 GLY 2 C 1
ATOM 1863 O O . GLY C 3 38 ? 45.804 0.328 129.521 1.00 21.04 38 GLY 2 O 1
ATOM 1864 N N . GLY C 3 39 ? 47.480 0.422 127.999 1.00 21.79 39 GLY 2 N 1
ATOM 1865 C CA . GLY C 3 39 ? 48.219 1.468 128.639 1.00 19.56 39 GLY 2 CA 1
ATOM 1866 C C . GLY C 3 39 ? 49.340 0.665 129.285 1.00 19.61 39 GLY 2 C 1
ATOM 1867 O O . GLY C 3 39 ? 50.392 1.205 129.597 1.00 34.77 39 GLY 2 O 1
ATOM 1868 N N . THR C 3 40 ? 49.136 -0.642 129.434 1.00 15.93 40 THR 2 N 1
ATOM 1869 C CA . THR C 3 40 ? 50.107 -1.537 130.044 1.00 16.90 40 THR 2 CA 1
ATOM 1870 C C . THR C 3 40 ? 51.376 -1.645 129.212 1.00 16.27 40 THR 2 C 1
ATOM 1871 O O . THR C 3 40 ? 51.313 -1.795 128.005 1.00 23.10 40 THR 2 O 1
ATOM 1875 N N . ILE C 3 41 ? 52.528 -1.565 129.858 1.00 16.13 41 ILE 2 N 1
ATOM 1876 C CA . ILE C 3 41 ? 53.794 -1.689 129.161 1.00 14.71 41 ILE 2 CA 1
ATOM 1877 C C . ILE C 3 41 ? 54.219 -3.135 129.252 1.00 15.25 41 ILE 2 C 1
ATOM 1878 O O . ILE C 3 41 ? 54.473 -3.627 130.342 1.00 22.87 41 ILE 2 O 1
ATOM 1883 N N . LEU C 3 42 ? 54.276 -3.824 128.121 1.00 16.88 42 LEU 2 N 1
ATOM 1884 C CA . LEU C 3 42 ? 54.678 -5.221 128.104 1.00 11.62 42 LEU 2 CA 1
ATOM 1885 C C . LEU C 3 42 ? 56.174 -5.354 128.340 1.00 12.63 42 LEU 2 C 1
ATOM 1886 O O . LEU C 3 42 ? 56.612 -6.244 129.056 1.00 18.57 42 LEU 2 O 1
ATOM 1891 N N . ARG C 3 43 ? 56.955 -4.467 127.732 1.00 11.44 43 ARG 2 N 1
ATOM 1892 C CA . ARG C 3 43 ? 58.405 -4.454 127.900 1.00 11.17 43 ARG 2 CA 1
ATOM 1893 C C . ARG C 3 43 ? 58.976 -3.185 127.309 1.00 14.44 43 ARG 2 C 1
ATOM 1894 O O . ARG C 3 43 ? 58.677 -2.821 126.189 1.00 18.82 43 ARG 2 O 1
ATOM 1902 N N . SER C 3 44 ? 59.776 -2.497 128.099 1.00 15.42 44 SER 2 N 1
ATOM 1903 C CA . SER C 3 44 ? 60.388 -1.254 127.690 1.00 16.87 44 SER 2 CA 1
ATOM 1904 C C . SER C 3 44 ? 61.858 -1.421 128.049 1.00 15.79 44 SER 2 C 1
ATOM 1905 O O . SER C 3 44 ? 62.189 -1.519 129.219 1.00 26.19 44 SER 2 O 1
ATOM 1908 N N . ASP C 3 45 ? 62.743 -1.433 127.060 1.00 16.86 45 ASP 2 N 1
ATOM 1909 C CA . ASP C 3 45 ? 64.155 -1.663 127.331 1.00 12.89 45 ASP 2 CA 1
ATOM 1910 C C . ASP C 3 45 ? 64.982 -1.049 126.216 1.00 15.80 45 ASP 2 C 1
ATOM 1911 O O . ASP C 3 45 ? 64.453 -0.468 125.277 1.00 19.60 45 ASP 2 O 1
ATOM 1916 N N . LEU C 3 46 ? 66.291 -1.169 126.358 1.00 13.40 46 LEU 2 N 1
ATOM 1917 C CA . LEU C 3 46 ? 67.257 -0.708 125.395 1.00 9.95 46 LEU 2 CA 1
ATOM 1918 C C . LEU C 3 46 ? 67.128 -1.659 124.223 1.00 11.83 46 LEU 2 C 1
ATOM 1919 O O . LEU C 3 46 ? 66.993 -2.856 124.423 1.00 13.30 46 LEU 2 O 1
ATOM 1924 N N . LEU C 3 47 ? 67.179 -1.160 123.000 1.00 11.03 47 LEU 2 N 1
ATOM 1925 C CA . LEU C 3 47 ? 67.061 -2.063 121.871 1.00 8.56 47 LEU 2 CA 1
ATOM 1926 C C . LEU C 3 47 ? 68.198 -3.068 121.889 1.00 10.24 47 LEU 2 C 1
ATOM 1927 O O . LEU C 3 47 ? 67.989 -4.236 121.604 1.00 13.96 47 LEU 2 O 1
ATOM 1932 N N . ALA C 3 48 ? 69.388 -2.625 122.284 1.00 9.67 48 ALA 2 N 1
ATOM 1933 C CA . ALA C 3 48 ? 70.547 -3.500 122.326 1.00 7.78 48 ALA 2 CA 1
ATOM 1934 C C . ALA C 3 48 ? 70.284 -4.734 123.158 1.00 12.27 48 ALA 2 C 1
ATOM 1935 O O . ALA C 3 48 ? 70.874 -5.778 122.923 1.00 19.76 48 ALA 2 O 1
ATOM 1937 N N . ASN C 3 49 ? 69.388 -4.628 124.128 1.00 12.70 49 ASN 2 N 1
ATOM 1938 C CA . ASN C 3 49 ? 69.084 -5.769 124.968 1.00 12.22 49 ASN 2 CA 1
ATOM 1939 C C . ASN C 3 49 ? 68.117 -6.737 124.342 1.00 16.35 49 ASN 2 C 1
ATOM 1940 O O . ASN C 3 49 ? 68.039 -7.876 124.770 1.00 26.56 49 ASN 2 O 1
ATOM 1945 N N . PHE C 3 50 ? 67.320 -6.278 123.391 1.00 15.48 50 PHE 2 N 1
ATOM 1946 C CA . PHE C 3 50 ? 66.404 -7.171 122.715 1.00 11.97 50 PHE 2 CA 1
ATOM 1947 C C . PHE C 3 50 ? 67.202 -7.935 121.664 1.00 15.56 50 PHE 2 C 1
ATOM 1948 O O . PHE C 3 50 ? 66.967 -9.110 121.437 1.00 17.74 50 PHE 2 O 1
ATOM 1956 N N . LEU C 3 51 ? 68.139 -7.243 121.017 1.00 16.42 51 LEU 2 N 1
ATOM 1957 C CA . LEU C 3 51 ? 68.953 -7.810 119.942 1.00 16.67 51 LEU 2 CA 1
ATOM 1958 C C . LEU C 3 51 ? 70.043 -8.712 120.434 1.00 18.45 51 LEU 2 C 1
ATOM 1959 O O . LEU C 3 51 ? 70.836 -9.247 119.655 1.00 22.22 51 LEU 2 O 1
ATOM 1964 N N . THR C 3 52 ? 70.032 -8.966 121.721 1.00 20.03 52 THR 2 N 1
ATOM 1965 C CA . THR C 3 52 ? 71.104 -9.719 122.295 1.00 16.72 52 THR 2 CA 1
ATOM 1966 C C . THR C 3 52 ? 70.682 -10.966 123.074 1.00 18.35 52 THR 2 C 1
ATOM 1967 O O . THR C 3 52 ? 71.465 -11.545 123.826 1.00 24.69 52 THR 2 O 1
ATOM 1971 N N . GLU C 3 53 ? 69.463 -11.425 122.813 1.00 19.46 53 GLU 2 N 1
ATOM 1972 C CA . GLU C 3 53 ? 68.907 -12.587 123.484 1.00 15.34 53 GLU 2 CA 1
ATOM 1973 C C . GLU C 3 53 ? 69.000 -13.813 122.596 1.00 19.43 53 GLU 2 C 1
ATOM 1974 O O . GLU C 3 53 ? 68.256 -13.942 121.624 1.00 27.81 53 GLU 2 O 1
ATOM 1980 N N . GLY C 3 54 ? 69.878 -14.739 122.937 1.00 18.95 54 GLY 2 N 1
ATOM 1981 C CA . GLY C 3 54 ? 69.983 -15.927 122.117 1.00 17.34 54 GLY 2 CA 1
ATOM 1982 C C . GLY C 3 54 ? 71.155 -15.860 121.176 1.00 18.82 54 GLY 2 C 1
ATOM 1983 O O . GLY C 3 54 ? 71.504 -14.794 120.665 1.00 21.70 54 GLY 2 O 1
ATOM 1984 N N . ASN C 3 55 ? 71.757 -17.017 120.943 1.00 17.62 55 ASN 2 N 1
ATOM 1985 C CA . ASN C 3 55 ? 72.905 -17.111 120.081 1.00 16.09 55 ASN 2 CA 1
ATOM 1986 C C . ASN C 3 55 ? 72.517 -17.745 118.755 1.00 14.84 55 ASN 2 C 1
ATOM 1987 O O . ASN C 3 55 ? 72.609 -18.956 118.579 1.00 14.76 55 ASN 2 O 1
ATOM 1992 N N . PHE C 3 56 ? 72.023 -16.924 117.838 1.00 9.70 56 PHE 2 N 1
ATOM 1993 C CA . PHE C 3 56 ? 71.637 -17.409 116.528 1.00 9.03 56 PHE 2 CA 1
ATOM 1994 C C . PHE C 3 56 ? 72.768 -17.231 115.526 1.00 11.25 56 PHE 2 C 1
ATOM 1995 O O . PHE C 3 56 ? 73.855 -16.770 115.887 1.00 16.93 56 PHE 2 O 1
ATOM 2003 N N . ARG C 3 57 ? 72.534 -17.604 114.275 1.00 10.81 57 ARG 2 N 1
ATOM 2004 C CA . ARG C 3 57 ? 73.585 -17.549 113.268 1.00 7.53 57 ARG 2 CA 1
ATOM 2005 C C . ARG C 3 57 ? 74.392 -16.269 113.094 1.00 10.84 57 ARG 2 C 1
ATOM 2006 O O . ARG C 3 57 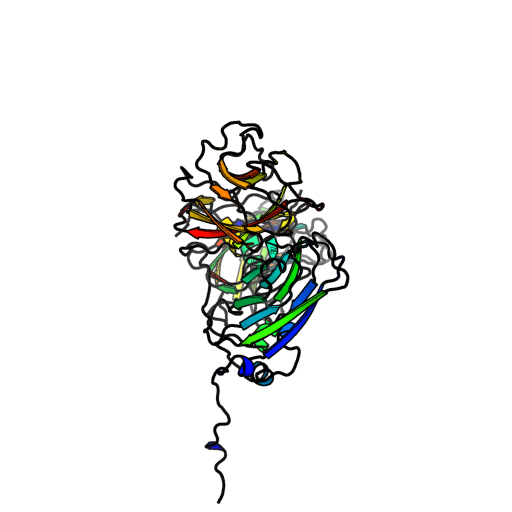? 75.618 -16.337 112.961 1.00 24.76 57 ARG 2 O 1
ATOM 2014 N N . ALA C 3 58 ? 73.744 -15.110 113.134 1.00 11.59 58 ALA 2 N 1
ATOM 2015 C CA . ALA C 3 58 ? 74.460 -13.844 112.968 1.00 9.59 58 ALA 2 CA 1
ATOM 2016 C C . ALA C 3 58 ? 74.672 -13.084 114.266 1.00 11.91 58 ALA 2 C 1
ATOM 2017 O O . ALA C 3 58 ? 75.019 -11.907 114.244 1.00 12.55 58 ALA 2 O 1
ATOM 2019 N N . SER C 3 59 ? 74.486 -13.758 115.396 1.00 13.67 59 SER 2 N 1
ATOM 2020 C CA . SER C 3 59 ? 74.639 -13.122 116.690 1.00 9.42 59 SER 2 CA 1
ATOM 2021 C C . SER C 3 59 ? 76.034 -12.619 116.958 1.00 14.32 59 SER 2 C 1
ATOM 2022 O O . SER C 3 59 ? 76.187 -11.505 117.444 1.00 22.06 59 SER 2 O 1
ATOM 2025 N N . VAL C 3 60 ? 77.064 -13.410 116.657 1.00 16.30 60 VAL 2 N 1
ATOM 2026 C CA . VAL C 3 60 ? 78.408 -12.913 116.900 1.00 12.21 60 VAL 2 CA 1
ATOM 2027 C C . VAL C 3 60 ? 78.861 -11.934 115.818 1.00 12.63 60 VAL 2 C 1
ATOM 2028 O O . VAL C 3 60 ? 79.767 -11.152 116.041 1.00 17.43 60 VAL 2 O 1
ATOM 2032 N N . ASP C 3 61 ? 78.167 -11.893 114.685 1.00 15.04 61 ASP 2 N 1
ATOM 2033 C CA . ASP C 3 61 ? 78.508 -10.923 113.643 1.00 12.04 61 ASP 2 CA 1
ATOM 2034 C C . ASP C 3 61 ? 78.000 -9.591 114.136 1.00 13.14 61 ASP 2 C 1
ATOM 2035 O O . ASP C 3 61 ? 78.665 -8.577 113.979 1.00 15.51 61 ASP 2 O 1
ATOM 2040 N N . LEU C 3 62 ? 76.807 -9.604 114.729 1.00 12.59 62 LEU 2 N 1
ATOM 2041 C CA . LEU C 3 62 ? 76.187 -8.402 115.268 1.00 11.08 62 LEU 2 CA 1
ATOM 2042 C C . LEU C 3 62 ? 77.119 -7.762 116.271 1.00 13.91 62 LEU 2 C 1
ATOM 2043 O O . LEU C 3 62 ? 77.244 -6.548 116.327 1.00 19.26 62 LEU 2 O 1
ATOM 2048 N N . GLN C 3 63 ? 77.797 -8.593 117.041 1.00 12.27 63 GLN 2 N 1
ATOM 2049 C CA . GLN C 3 63 ? 78.694 -8.111 118.063 1.00 15.37 63 GLN 2 CA 1
ATOM 2050 C C . GLN C 3 63 ? 80.104 -7.820 117.660 1.00 14.15 63 GLN 2 C 1
ATOM 2051 O O . GLN C 3 63 ? 80.823 -7.151 118.394 1.00 16.93 63 GLN 2 O 1
ATOM 2057 N N . ARG C 3 64 ? 80.515 -8.353 116.520 1.00 12.85 64 ARG 2 N 1
ATOM 2058 C CA . ARG C 3 64 ? 81.876 -8.179 116.073 1.00 10.56 64 ARG 2 CA 1
ATOM 2059 C C . ARG C 3 64 ? 82.048 -7.500 114.730 1.00 12.33 64 ARG 2 C 1
ATOM 2060 O O . ARG C 3 64 ? 83.071 -7.681 114.091 1.00 16.68 64 ARG 2 O 1
ATOM 2068 N N . THR C 3 65 ? 81.048 -6.745 114.288 1.00 10.00 65 THR 2 N 1
ATOM 2069 C CA . THR C 3 65 ? 81.135 -6.019 113.019 1.00 11.53 65 THR 2 CA 1
ATOM 2070 C C . THR C 3 65 ? 80.959 -4.550 113.355 1.00 12.36 65 THR 2 C 1
ATOM 2071 O O . THR C 3 65 ? 79.958 -4.184 113.954 1.00 14.80 65 THR 2 O 1
ATOM 2075 N N . HIS C 3 66 ? 81.913 -3.707 112.964 1.00 12.25 66 HIS 2 N 1
ATOM 2076 C CA . HIS C 3 66 ? 81.844 -2.282 113.275 1.00 7.92 66 HIS 2 CA 1
ATOM 2077 C C . HIS C 3 66 ? 80.797 -1.443 112.538 1.00 10.54 66 HIS 2 C 1
ATOM 2078 O O . HIS C 3 66 ? 80.382 -0.414 113.053 1.00 14.64 66 HIS 2 O 1
ATOM 2085 N N . ARG C 3 67 ? 80.387 -1.859 111.340 1.00 11.21 67 ARG 2 N 1
ATOM 2086 C CA . ARG C 3 67 ? 79.363 -1.147 110.575 1.00 10.18 67 ARG 2 CA 1
ATOM 2087 C C . ARG C 3 67 ? 78.411 -2.101 109.923 1.00 12.56 67 ARG 2 C 1
ATOM 2088 O O . ARG C 3 67 ? 78.826 -2.938 109.137 1.00 18.22 67 ARG 2 O 1
ATOM 2096 N N . ILE C 3 68 ? 77.128 -1.944 110.201 1.00 9.54 68 ILE 2 N 1
ATOM 2097 C CA . ILE C 3 68 ? 76.127 -2.797 109.600 1.00 9.29 68 ILE 2 CA 1
ATOM 2098 C C . ILE C 3 68 ? 75.284 -1.886 108.742 1.00 12.92 68 ILE 2 C 1
ATOM 2099 O O . ILE C 3 68 ? 74.878 -0.823 109.180 1.00 14.82 68 ILE 2 O 1
ATOM 2104 N N . LYS C 3 69 ? 75.095 -2.266 107.488 1.00 11.56 69 LYS 2 N 1
ATOM 2105 C CA . LYS C 3 69 ? 74.333 -1.448 106.567 1.00 10.72 69 LYS 2 CA 1
ATOM 2106 C C . LYS C 3 69 ? 72.898 -1.870 106.383 1.00 11.29 69 LYS 2 C 1
ATOM 2107 O O . LYS C 3 69 ? 72.091 -1.082 105.925 1.00 17.01 69 LYS 2 O 1
ATOM 2113 N N . GLY C 3 70 ? 72.577 -3.114 106.712 1.00 10.34 70 GLY 2 N 1
ATOM 2114 C CA . GLY C 3 70 ? 71.208 -3.566 106.571 1.00 10.33 70 GLY 2 CA 1
ATOM 2115 C C . GLY C 3 70 ? 70.319 -2.998 107.659 1.00 12.02 70 GLY 2 C 1
ATOM 2116 O O . GLY C 3 70 ? 70.800 -2.651 108.718 1.00 14.06 70 GLY 2 O 1
ATOM 2117 N N . MET C 3 71 ? 69.025 -2.869 107.401 1.00 12.13 71 MET 2 N 1
ATOM 2118 C CA . MET C 3 71 ? 68.115 -2.360 108.413 1.00 10.66 71 MET 2 CA 1
ATOM 2119 C C . MET C 3 71 ? 67.884 -3.474 109.411 1.00 11.59 71 MET 2 C 1
ATOM 2120 O O . MET C 3 71 ? 68.308 -4.592 109.182 1.00 14.78 71 MET 2 O 1
ATOM 2125 N N . ILE C 3 72 ? 67.240 -3.168 110.531 1.00 9.64 72 ILE 2 N 1
ATOM 2126 C CA . ILE C 3 72 ? 66.921 -4.194 111.503 1.00 7.20 72 ILE 2 CA 1
ATOM 2127 C C . ILE C 3 72 ? 65.517 -4.610 111.130 1.00 10.69 72 ILE 2 C 1
ATOM 2128 O O . ILE C 3 72 ? 64.677 -3.773 110.839 1.00 13.78 72 ILE 2 O 1
ATOM 2133 N N . LYS C 3 73 ? 65.277 -5.903 111.048 1.00 7.80 73 LYS 2 N 1
ATOM 2134 C CA . LYS C 3 73 ? 63.958 -6.371 110.697 1.00 8.89 73 LYS 2 CA 1
ATOM 2135 C C . LYS C 3 73 ? 63.448 -7.273 111.791 1.00 12.65 73 LYS 2 C 1
ATOM 2136 O O . LYS C 3 73 ? 64.170 -8.131 112.266 1.00 15.75 73 LYS 2 O 1
ATOM 2142 N N . MET C 3 74 ? 62.199 -7.096 112.186 1.00 10.11 74 MET 2 N 1
ATOM 2143 C CA . MET C 3 74 ? 61.637 -7.934 113.218 1.00 10.47 74 MET 2 CA 1
ATOM 2144 C C . MET C 3 74 ? 60.380 -8.593 112.709 1.00 13.54 74 MET 2 C 1
ATOM 2145 O O . MET C 3 74 ? 59.669 -8.016 111.906 1.00 16.93 74 MET 2 O 1
ATOM 2150 N N . VAL C 3 75 ? 60.130 -9.821 113.143 1.00 10.22 75 VAL 2 N 1
ATOM 2151 C CA . VAL C 3 75 ? 58.937 -10.542 112.741 1.00 8.62 75 VAL 2 CA 1
ATOM 2152 C C . VAL C 3 75 ? 58.251 -10.962 114.035 1.00 10.25 75 VAL 2 C 1
ATOM 2153 O O . VAL C 3 75 ? 58.770 -11.792 114.762 1.00 16.40 75 VAL 2 O 1
ATOM 2157 N N . ALA C 3 76 ? 57.142 -10.313 114.370 1.00 10.71 76 ALA 2 N 1
ATOM 2158 C CA . ALA C 3 76 ? 56.394 -10.617 115.584 1.00 7.09 76 ALA 2 CA 1
ATOM 2159 C C . ALA C 3 76 ? 55.355 -11.651 115.250 1.00 9.25 76 ALA 2 C 1
ATOM 2160 O O . ALA C 3 76 ? 54.716 -11.589 114.211 1.00 12.40 76 ALA 2 O 1
ATOM 2162 N N . THR C 3 77 ? 55.078 -12.521 116.203 1.00 12.34 77 THR 2 N 1
ATOM 2163 C CA . THR C 3 77 ? 54.171 -13.611 115.949 1.00 9.84 77 THR 2 CA 1
ATOM 2164 C C . THR C 3 77 ? 53.283 -13.997 117.118 1.00 12.96 77 THR 2 C 1
ATOM 2165 O O . THR C 3 77 ? 53.763 -14.134 118.233 1.00 19.28 77 THR 2 O 1
ATOM 2169 N N . VAL C 3 78 ? 51.979 -14.090 116.869 1.00 11.76 78 VAL 2 N 1
ATOM 2170 C CA . VAL C 3 78 ? 50.985 -14.521 117.865 1.00 8.21 78 VAL 2 CA 1
ATOM 2171 C C . VAL C 3 78 ? 49.595 -14.430 117.278 1.00 11.61 78 VAL 2 C 1
ATOM 2172 O O . VAL C 3 78 ? 49.250 -13.422 116.681 1.00 15.04 78 VAL 2 O 1
ATOM 2176 N N . GLY C 3 79 ? 48.821 -15.503 117.398 1.00 8.74 79 GLY 2 N 1
ATOM 2177 C CA . GLY C 3 79 ? 47.466 -15.498 116.883 1.00 10.03 79 GLY 2 CA 1
ATOM 2178 C C . GLY C 3 79 ? 46.439 -15.741 117.972 1.00 11.54 79 GLY 2 C 1
ATOM 2179 O O . GLY C 3 79 ? 46.695 -16.493 118.902 1.00 16.62 79 GLY 2 O 1
ATOM 2180 N N . ILE C 3 80 ? 45.295 -15.067 117.880 1.00 9.86 80 ILE 2 N 1
ATOM 2181 C CA . ILE C 3 80 ? 44.209 -15.219 118.848 1.00 9.02 80 ILE 2 CA 1
ATOM 2182 C C . ILE C 3 80 ? 42.923 -15.379 118.038 1.00 9.67 80 ILE 2 C 1
ATOM 2183 O O . ILE C 3 80 ? 42.879 -14.968 116.893 1.00 15.64 80 ILE 2 O 1
ATOM 2188 N N . PRO C 3 81 ? 41.882 -16.026 118.592 1.00 9.62 81 PRO 2 N 1
ATOM 2189 C CA . PRO C 3 81 ? 40.633 -16.208 117.844 1.00 6.82 81 PRO 2 CA 1
ATOM 2190 C C . PRO C 3 81 ? 39.877 -14.923 117.535 1.00 8.90 81 PRO 2 C 1
ATOM 2191 O O . PRO C 3 81 ? 40.095 -13.905 118.160 1.00 12.70 81 PRO 2 O 1
ATOM 2195 N N . GLU C 3 82 ? 38.982 -14.978 116.560 1.00 9.81 82 GLU 2 N 1
ATOM 2196 C CA . GLU C 3 82 ? 38.229 -13.812 116.129 1.00 9.90 82 GLU 2 CA 1
ATOM 2197 C C . GLU C 3 82 ? 37.242 -13.241 117.109 1.00 11.71 82 GLU 2 C 1
ATOM 2198 O O . GLU C 3 82 ? 36.811 -12.106 116.963 1.00 15.87 82 GLU 2 O 1
ATOM 2204 N N . ASN C 3 83 ? 36.882 -14.014 118.117 1.00 12.49 83 ASN 2 N 1
ATOM 2205 C CA . ASN C 3 83 ? 35.928 -13.534 119.097 1.00 12.91 83 ASN 2 CA 1
ATOM 2206 C C . ASN C 3 83 ? 36.575 -12.803 120.263 1.00 13.93 83 ASN 2 C 1
ATOM 2207 O O . ASN C 3 83 ? 35.999 -12.714 121.345 1.00 19.15 83 ASN 2 O 1
ATOM 2212 N N . THR C 3 84 ? 37.808 -12.363 120.055 1.00 10.99 84 THR 2 N 1
ATOM 2213 C CA . THR C 3 84 ? 38.535 -11.575 121.031 1.00 9.47 84 THR 2 CA 1
ATOM 2214 C C . THR C 3 84 ? 39.401 -10.608 120.229 1.00 12.70 84 THR 2 C 1
ATOM 2215 O O . THR C 3 84 ? 39.278 -10.529 119.009 1.00 12.81 84 THR 2 O 1
ATOM 2219 N N . GLY C 3 85 ? 40.206 -9.809 120.909 1.00 12.93 85 GLY 2 N 1
ATOM 2220 C CA . GLY C 3 85 ? 41.049 -8.872 120.206 1.00 8.96 85 GLY 2 CA 1
ATOM 2221 C C . GLY C 3 85 ? 41.840 -8.056 121.188 1.00 12.02 85 GLY 2 C 1
ATOM 2222 O O . GLY C 3 85 ? 41.469 -7.947 122.341 1.00 16.98 85 GLY 2 O 1
ATOM 2223 N N . ILE C 3 86 ? 42.946 -7.499 120.729 1.00 9.81 86 ILE 2 N 1
ATOM 2224 C CA . ILE C 3 86 ? 43.803 -6.679 121.564 1.00 9.81 86 ILE 2 CA 1
ATOM 2225 C C . ILE C 3 86 ? 44.671 -5.885 120.602 1.00 11.68 86 ILE 2 C 1
ATOM 2226 O O . ILE C 3 86 ? 44.880 -6.315 119.480 1.00 17.85 86 ILE 2 O 1
ATOM 2231 N N . ALA C 3 87 ? 45.089 -4.688 120.982 1.00 9.36 87 ALA 2 N 1
ATOM 2232 C CA . ALA C 3 87 ? 45.922 -3.898 120.099 1.00 5.52 87 ALA 2 CA 1
ATOM 2233 C C . ALA C 3 87 ? 47.268 -3.706 120.750 1.00 10.60 87 ALA 2 C 1
ATOM 2234 O O . ALA C 3 87 ? 47.351 -3.173 121.842 1.00 12.61 87 ALA 2 O 1
ATOM 2236 N N . LEU C 3 88 ? 48.316 -4.192 120.094 1.00 8.98 88 LEU 2 N 1
ATOM 2237 C CA . LEU C 3 88 ? 49.685 -4.087 120.586 1.00 7.96 88 LEU 2 CA 1
ATOM 2238 C C . LEU C 3 88 ? 50.440 -3.076 119.744 1.00 10.62 88 LEU 2 C 1
ATOM 2239 O O . LEU C 3 88 ? 50.110 -2.867 118.589 1.00 17.01 88 LEU 2 O 1
ATOM 2244 N N . ALA C 3 89 ? 51.473 -2.471 120.308 1.00 8.02 89 ALA 2 N 1
ATOM 2245 C CA . ALA C 3 89 ? 52.281 -1.512 119.577 1.00 8.71 89 ALA 2 CA 1
ATOM 2246 C C . ALA C 3 89 ? 53.725 -1.770 119.913 1.00 9.86 89 ALA 2 C 1
ATOM 2247 O O . ALA C 3 89 ? 54.070 -2.013 121.057 1.00 15.10 89 ALA 2 O 1
ATOM 2249 N N . CYS C 3 90 ? 54.571 -1.745 118.901 1.00 10.90 90 CYS 2 N 1
ATOM 2250 C CA . CYS C 3 90 ? 55.982 -1.966 119.096 1.00 12.81 90 CYS 2 CA 1
ATOM 2251 C C . CYS C 3 90 ? 56.659 -0.719 118.555 1.00 11.13 90 CYS 2 C 1
ATOM 2252 O O . CYS C 3 90 ? 56.683 -0.519 117.361 1.00 14.32 90 CYS 2 O 1
ATOM 2255 N N . ALA C 3 91 ? 57.192 0.123 119.434 1.00 11.09 91 ALA 2 N 1
ATOM 2256 C CA . ALA C 3 91 ? 57.796 1.391 119.031 1.00 7.90 91 ALA 2 CA 1
ATOM 2257 C C . ALA C 3 91 ? 59.287 1.556 119.228 1.00 10.05 91 ALA 2 C 1
ATOM 2258 O O . ALA C 3 91 ? 59.819 1.205 120.266 1.00 16.18 91 ALA 2 O 1
ATOM 2260 N N . MET C 3 92 ? 59.923 2.218 118.268 1.00 10.80 92 MET 2 N 1
ATOM 2261 C CA . MET C 3 92 ? 61.355 2.468 118.277 1.00 8.42 92 MET 2 CA 1
ATOM 2262 C C . MET C 3 92 ? 61.682 3.960 118.345 1.00 9.30 92 MET 2 C 1
ATOM 2263 O O . MET C 3 92 ? 61.136 4.731 117.579 1.00 13.65 92 MET 2 O 1
ATOM 2268 N N . ASN C 3 93 ? 62.555 4.371 119.263 1.00 7.27 93 ASN 2 N 1
ATOM 2269 C CA . ASN C 3 93 ? 62.947 5.782 119.381 1.00 8.82 93 ASN 2 CA 1
ATOM 2270 C C . ASN C 3 93 ? 64.445 5.911 119.578 1.00 10.68 93 ASN 2 C 1
ATOM 2271 O O . ASN C 3 93 ? 65.044 5.114 120.275 1.00 12.94 93 ASN 2 O 1
ATOM 2276 N N . SER C 3 94 ? 65.039 6.945 118.995 1.00 9.48 94 SER 2 N 1
ATOM 2277 C CA . SER C 3 94 ? 66.478 7.161 119.076 1.00 11.09 94 SER 2 CA 1
ATOM 2278 C C . SER C 3 94 ? 67.126 7.220 120.432 1.00 10.88 94 SER 2 C 1
ATOM 2279 O O . SER C 3 94 ? 68.252 6.780 120.588 1.00 14.97 94 SER 2 O 1
ATOM 2282 N N . SER C 3 95 ? 66.444 7.773 121.415 1.00 12.48 95 SER 2 N 1
ATOM 2283 C CA . SER C 3 95 ? 67.037 7.853 122.732 1.00 12.95 95 SER 2 CA 1
ATOM 2284 C C . SER C 3 95 ? 65.971 8.066 123.777 1.00 14.42 95 SER 2 C 1
ATOM 2285 O O . SER C 3 95 ? 64.796 8.150 123.454 1.00 17.94 95 SER 2 O 1
ATOM 2288 N N . ILE C 3 96 ? 66.381 8.144 125.035 1.00 13.97 96 ILE 2 N 1
ATOM 2289 C CA . ILE C 3 96 ? 65.447 8.341 126.134 1.00 12.73 96 ILE 2 CA 1
ATOM 2290 C C . ILE C 3 96 ? 66.164 9.030 127.284 1.00 14.24 96 ILE 2 C 1
ATOM 2291 O O . ILE C 3 96 ? 67.365 8.836 127.473 1.00 20.77 96 ILE 2 O 1
ATOM 2296 N N . ARG C 3 97 ? 65.445 9.880 128.011 1.00 15.50 97 ARG 2 N 1
ATOM 2297 C CA . ARG C 3 97 ? 66.013 10.593 129.153 1.00 13.67 97 ARG 2 CA 1
ATOM 2298 C C . ARG C 3 97 ? 65.083 10.519 130.347 1.00 16.60 97 ARG 2 C 1
ATOM 2299 O O . ARG C 3 97 ? 63.947 10.975 130.289 1.00 22.77 97 ARG 2 O 1
ATOM 2307 N N . GLY C 3 98 ? 65.565 9.937 131.434 1.00 21.19 98 GLY 2 N 1
ATOM 2308 C CA . GLY C 3 98 ? 64.750 9.843 132.632 1.00 25.81 98 GLY 2 CA 1
ATOM 2309 C C . GLY C 3 98 ? 63.576 8.892 132.538 1.00 27.54 98 GLY 2 C 1
ATOM 2310 O O . GLY C 3 98 ? 63.622 7.906 131.790 1.00 29.90 98 GLY 2 O 1
ATOM 2311 N N . ARG C 3 99 ? 62.538 9.159 133.331 1.00 30.91 99 ARG 2 N 1
ATOM 2312 C CA . ARG C 3 99 ? 61.351 8.313 133.319 1.00 34.47 99 ARG 2 CA 1
ATOM 2313 C C . ARG C 3 99 ? 60.411 8.854 132.267 1.00 31.37 99 ARG 2 C 1
ATOM 2314 O O . ARG C 3 99 ? 59.389 9.482 132.574 1.00 32.13 99 ARG 2 O 1
ATOM 2322 N N . ALA C 3 100 ? 60.779 8.604 131.017 1.00 28.18 100 ALA 2 N 1
ATOM 2323 C CA . ALA C 3 100 ? 60.016 9.086 129.886 1.00 26.72 100 ALA 2 CA 1
ATOM 2324 C C . ALA C 3 100 ? 58.640 8.459 129.794 1.00 25.90 100 ALA 2 C 1
ATOM 2325 O O . ALA C 3 100 ? 58.379 7.390 130.365 1.00 25.22 100 ALA 2 O 1
ATOM 2327 N N . SER C 3 101 ? 57.765 9.168 129.086 1.00 21.58 101 SER 2 N 1
ATOM 2328 C CA . SER C 3 101 ? 56.399 8.745 128.852 1.00 19.68 101 SER 2 CA 1
ATOM 2329 C C . SER C 3 101 ? 56.349 7.510 127.951 1.00 20.72 101 SER 2 C 1
ATOM 2330 O O . SER C 3 101 ? 57.195 7.326 127.082 1.00 24.27 101 SER 2 O 1
ATOM 2333 N N . SER C 3 102 ? 55.359 6.656 128.177 1.00 23.04 102 SER 2 N 1
ATOM 2334 C CA . SER C 3 102 ? 55.184 5.452 127.378 1.00 19.26 102 SER 2 CA 1
ATOM 2335 C C . SER C 3 102 ? 53.851 5.451 126.688 1.00 18.74 102 SER 2 C 1
ATOM 2336 O O . SER C 3 102 ? 53.416 4.422 126.188 1.00 25.33 102 SER 2 O 1
ATOM 2339 N N . ASP C 3 103 ? 53.190 6.601 126.709 1.00 17.27 103 ASP 2 N 1
ATOM 2340 C CA . ASP C 3 103 ? 51.897 6.777 126.086 1.00 16.01 103 ASP 2 CA 1
ATOM 2341 C C . ASP C 3 103 ? 52.040 6.531 124.592 1.00 18.63 103 ASP 2 C 1
ATOM 2342 O O . ASP C 3 103 ? 53.058 6.896 124.002 1.00 18.71 103 ASP 2 O 1
ATOM 2347 N N . ILE C 3 104 ? 51.029 5.920 123.976 1.00 16.36 104 ILE 2 N 1
ATOM 2348 C CA . ILE C 3 104 ? 51.084 5.654 122.545 1.00 12.80 104 ILE 2 CA 1
ATOM 2349 C C . ILE C 3 104 ? 51.426 6.919 121.756 1.00 12.72 104 ILE 2 C 1
ATOM 2350 O O . ILE C 3 104 ? 52.153 6.854 120.777 1.00 19.40 104 ILE 2 O 1
ATOM 2355 N N . TYR C 3 105 ? 50.966 8.076 122.216 1.00 10.56 105 TYR 2 N 1
ATOM 2356 C CA . TYR C 3 105 ? 51.260 9.321 121.527 1.00 8.74 105 TYR 2 CA 1
ATOM 2357 C C . TYR C 3 105 ? 52.747 9.650 121.511 1.00 11.31 105 TYR 2 C 1
ATOM 2358 O O . TYR C 3 105 ? 53.294 10.014 120.475 1.00 16.70 105 TYR 2 O 1
ATOM 2367 N N . THR C 3 106 ? 53.389 9.557 122.665 1.00 10.03 106 THR 2 N 1
ATOM 2368 C CA . THR C 3 106 ? 54.798 9.893 122.774 1.00 10.44 106 THR 2 CA 1
ATOM 2369 C C . THR C 3 106 ? 55.719 8.967 122.026 1.00 13.17 106 THR 2 C 1
ATOM 2370 O O . THR C 3 106 ? 56.663 9.416 121.395 1.00 20.26 106 THR 2 O 1
ATOM 2374 N N . ILE C 3 107 ? 55.413 7.677 122.044 1.00 14.16 107 ILE 2 N 1
ATOM 2375 C CA . ILE C 3 107 ? 56.281 6.682 121.428 1.00 13.02 107 ILE 2 CA 1
ATOM 2376 C C . ILE C 3 107 ? 56.181 6.337 119.943 1.00 15.14 107 ILE 2 C 1
ATOM 2377 O O . ILE C 3 107 ? 57.143 5.821 119.380 1.00 20.17 107 ILE 2 O 1
ATOM 2382 N N . CYS C 3 108 ? 55.074 6.670 119.288 1.00 14.21 108 CYS 2 N 1
ATOM 2383 C CA . CYS C 3 108 ? 54.875 6.280 117.888 1.00 10.93 108 CYS 2 CA 1
ATOM 2384 C C . CYS C 3 108 ? 55.309 7.168 116.731 1.00 12.29 108 CYS 2 C 1
ATOM 2385 O O . CYS C 3 108 ? 54.894 6.914 115.604 1.00 17.33 108 CYS 2 O 1
ATOM 2388 N N . SER C 3 109 ? 56.171 8.153 116.959 1.00 12.75 109 SER 2 N 1
ATOM 2389 C CA . SER C 3 109 ? 56.558 9.068 115.882 1.00 10.05 109 SER 2 CA 1
ATOM 2390 C C . SER C 3 109 ? 57.727 8.687 114.994 1.00 11.37 109 SER 2 C 1
ATOM 2391 O O . SER C 3 109 ? 57.837 9.190 113.881 1.00 14.15 109 SER 2 O 1
ATOM 2394 N N . GLN C 3 110 ? 58.637 7.866 115.504 1.00 11.04 110 GLN 2 N 1
ATOM 2395 C CA . GLN C 3 110 ? 59.803 7.468 114.735 1.00 8.44 110 GLN 2 CA 1
ATOM 2396 C C . GLN C 3 110 ? 59.481 6.249 113.882 1.00 10.47 110 GLN 2 C 1
ATOM 2397 O O . GLN C 3 110 ? 59.119 6.385 112.720 1.00 18.12 110 GLN 2 O 1
ATOM 2403 N N . ASP C 3 111 ? 59.604 5.058 114.446 1.00 13.31 111 ASP 2 N 1
ATOM 2404 C CA . ASP C 3 111 ? 59.284 3.843 113.722 1.00 10.94 111 ASP 2 CA 1
ATOM 2405 C C . ASP C 3 111 ? 58.457 3.022 114.656 1.00 12.98 111 ASP 2 C 1
ATOM 2406 O O . ASP C 3 111 ? 58.983 2.460 115.602 1.00 16.90 111 ASP 2 O 1
ATOM 2411 N N . CYS C 3 112 ? 57.162 2.943 114.392 1.00 11.88 112 CYS 2 N 1
ATOM 2412 C CA . CYS C 3 112 ? 56.277 2.212 115.275 1.00 13.91 112 CYS 2 CA 1
ATOM 2413 C C . CYS C 3 112 ? 55.177 1.514 114.517 1.00 15.23 112 CYS 2 C 1
ATOM 2414 O O . CYS C 3 112 ? 54.648 2.057 113.550 1.00 23.46 112 CYS 2 O 1
ATOM 2417 N N . GLU C 3 113 ? 54.817 0.317 114.971 1.00 17.06 113 GLU 2 N 1
ATOM 2418 C CA . GLU C 3 113 ? 53.764 -0.448 114.329 1.00 15.45 113 GLU 2 CA 1
ATOM 2419 C C . GLU C 3 113 ? 52.723 -0.868 115.342 1.00 13.03 113 GLU 2 C 1
ATOM 2420 O O . GLU C 3 113 ? 53.057 -1.350 116.417 1.00 18.07 113 GLU 2 O 1
ATOM 2426 N N . LEU C 3 114 ? 51.459 -0.700 114.982 1.00 12.54 114 LEU 2 N 1
ATOM 2427 C CA . LEU C 3 114 ? 50.351 -1.049 115.852 1.00 9.64 114 LEU 2 CA 1
ATOM 2428 C C . LEU C 3 114 ? 49.565 -2.135 115.141 1.00 11.21 114 LEU 2 C 1
ATOM 2429 O O . LEU C 3 114 ? 49.171 -1.946 113.998 1.00 17.74 114 LEU 2 O 1
ATOM 2434 N N . TRP C 3 115 ? 49.365 -3.280 115.781 1.00 9.35 115 TRP 2 N 1
ATOM 2435 C CA . TRP C 3 115 ? 48.610 -4.351 115.147 1.00 10.27 115 TRP 2 CA 1
ATOM 2436 C C . TRP C 3 115 ? 47.651 -5.048 116.097 1.00 13.57 115 TRP 2 C 1
ATOM 2437 O O . TRP C 3 115 ? 47.765 -4.917 117.309 1.00 17.00 115 TRP 2 O 1
ATOM 2448 N N . ASN C 3 116 ? 46.696 -5.774 115.536 1.00 11.94 116 ASN 2 N 1
ATOM 2449 C CA . ASN C 3 116 ? 45.689 -6.491 116.307 1.00 8.17 116 ASN 2 CA 1
ATOM 2450 C C . ASN C 3 116 ? 45.834 -7.975 115.963 1.00 10.64 116 ASN 2 C 1
ATOM 2451 O O . ASN C 3 116 ? 45.432 -8.390 114.895 1.00 14.55 116 ASN 2 O 1
ATOM 2456 N N . PRO C 3 117 ? 46.404 -8.794 116.863 1.00 8.33 117 PRO 2 N 1
ATOM 2457 C CA . PRO C 3 117 ? 46.588 -10.224 116.605 1.00 8.33 117 PRO 2 CA 1
ATOM 2458 C C . PRO C 3 117 ? 45.363 -11.015 116.138 1.00 12.21 117 PRO 2 C 1
ATOM 2459 O O . PRO C 3 117 ? 45.501 -12.119 115.611 1.00 18.57 117 PRO 2 O 1
ATOM 2463 N N . ALA C 3 118 ? 44.165 -10.488 116.351 1.00 10.22 118 ALA 2 N 1
ATOM 2464 C CA . ALA C 3 118 ? 42.970 -11.191 115.903 1.00 10.42 118 ALA 2 CA 1
ATOM 2465 C C . ALA C 3 118 ? 42.831 -11.066 114.392 1.00 11.73 118 ALA 2 C 1
ATOM 2466 O O . ALA C 3 118 ? 42.148 -11.857 113.766 1.00 16.61 118 ALA 2 O 1
ATOM 2468 N N . CYS C 3 119 ? 43.501 -10.069 113.820 1.00 13.54 119 CYS 2 N 1
ATOM 2469 C CA . CYS C 3 119 ? 43.478 -9.789 112.392 1.00 12.57 119 CYS 2 CA 1
ATOM 2470 C C . CYS C 3 119 ? 44.804 -10.105 111.708 1.00 15.95 119 CYS 2 C 1
ATOM 2471 O O . CYS C 3 119 ? 44.828 -10.698 110.634 1.00 24.75 119 CYS 2 O 1
ATOM 2474 N N . THR C 3 120 ? 45.899 -9.678 112.325 1.00 11.90 120 THR 2 N 1
ATOM 2475 C CA . THR C 3 120 ? 47.241 -9.881 111.804 1.00 7.63 120 THR 2 CA 1
ATOM 2476 C C . THR C 3 120 ? 47.989 -10.815 112.737 1.00 11.09 120 THR 2 C 1
ATOM 2477 O O . THR C 3 120 ? 48.388 -10.406 113.819 1.00 14.08 120 THR 2 O 1
ATOM 2481 N N . LYS C 3 121 ? 48.223 -12.054 112.319 1.00 10.93 121 LYS 2 N 1
ATOM 2482 C CA . LYS C 3 121 ? 48.916 -12.996 113.187 1.00 9.85 121 LYS 2 CA 1
ATOM 2483 C C . LYS C 3 121 ? 50.414 -13.096 113.029 1.00 10.46 121 LYS 2 C 1
ATOM 2484 O O . LYS C 3 121 ? 51.042 -13.897 113.694 1.00 15.28 121 LYS 2 O 1
ATOM 2490 N N . ALA C 3 122 ? 50.979 -12.327 112.111 1.00 9.39 122 ALA 2 N 1
ATOM 2491 C CA . ALA C 3 122 ? 52.418 -12.301 111.888 1.00 7.44 122 ALA 2 CA 1
ATOM 2492 C C . ALA C 3 122 ? 52.638 -10.919 111.338 1.00 9.57 122 ALA 2 C 1
ATOM 2493 O O . ALA C 3 122 ? 52.036 -10.539 110.345 1.00 15.04 122 ALA 2 O 1
ATOM 2495 N N . MET C 3 123 ? 53.493 -10.158 111.992 1.00 10.02 123 MET 2 N 1
ATOM 2496 C CA . MET C 3 123 ? 53.720 -8.786 111.600 1.00 11.74 123 MET 2 CA 1
ATOM 2497 C C . MET C 3 123 ? 55.203 -8.501 111.407 1.00 16.03 123 MET 2 C 1
ATOM 2498 O O . MET C 3 123 ? 56.006 -8.906 112.232 1.00 21.14 123 MET 2 O 1
ATOM 2503 N N . THR C 3 124 ? 55.575 -7.851 110.303 1.00 12.57 124 THR 2 N 1
ATOM 2504 C CA . THR C 3 124 ? 56.975 -7.509 110.052 1.00 10.33 124 THR 2 CA 1
ATOM 2505 C C . THR C 3 124 ? 57.187 -6.000 110.015 1.00 12.91 124 THR 2 C 1
ATOM 2506 O O . THR C 3 124 ? 56.311 -5.252 109.587 1.00 18.30 124 THR 2 O 1
ATOM 2510 N N . MET C 3 125 ? 58.356 -5.555 110.468 1.00 10.82 125 MET 2 N 1
ATOM 2511 C CA . MET C 3 125 ? 58.700 -4.142 110.465 1.00 9.03 125 MET 2 CA 1
ATOM 2512 C C . MET C 3 125 ? 60.198 -4.036 110.314 1.00 11.62 125 MET 2 C 1
ATOM 2513 O O . MET C 3 125 ? 60.927 -4.804 110.922 1.00 16.34 125 MET 2 O 1
ATOM 2518 N N . SER C 3 126 ? 60.651 -3.124 109.459 1.00 10.23 126 SER 2 N 1
ATOM 2519 C CA . SER C 3 126 ? 62.073 -2.896 109.245 1.00 8.26 126 SER 2 CA 1
ATOM 2520 C C . SER C 3 126 ? 62.334 -1.425 109.500 1.00 10.50 126 SER 2 C 1
ATOM 2521 O O . SER C 3 126 ? 61.502 -0.576 109.171 1.00 17.94 126 SER 2 O 1
ATOM 2524 N N . PHE C 3 127 ? 63.483 -1.120 110.087 1.00 8.45 127 PHE 2 N 1
ATOM 2525 C CA . PHE C 3 127 ? 63.827 0.257 110.395 1.00 8.70 127 PHE 2 CA 1
ATOM 2526 C C . PHE C 3 127 ? 65.321 0.510 110.446 1.00 10.42 127 PHE 2 C 1
ATOM 2527 O O . PHE C 3 127 ? 66.107 -0.416 110.550 1.00 16.97 127 PHE 2 O 1
ATOM 2535 N N . ASN C 3 128 ? 65.703 1.779 110.373 1.00 10.20 128 ASN 2 N 1
ATOM 2536 C CA . ASN C 3 128 ? 67.097 2.202 110.436 1.00 9.73 128 ASN 2 CA 1
ATOM 2537 C C . ASN C 3 128 ? 67.297 2.840 111.811 1.00 12.11 128 ASN 2 C 1
ATOM 2538 O O . ASN C 3 128 ? 66.691 3.859 112.109 1.00 16.29 128 ASN 2 O 1
ATOM 2543 N N . PRO C 3 129 ? 68.144 2.254 112.668 1.00 10.56 129 PRO 2 N 1
ATOM 2544 C CA . PRO C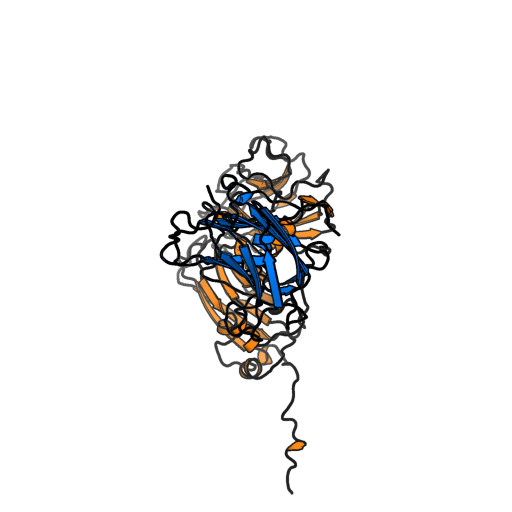 3 129 ? 68.373 2.816 114.000 1.00 8.28 129 PRO 2 CA 1
ATOM 2545 C C . PRO C 3 129 ? 69.157 4.125 113.991 1.00 12.79 129 PRO 2 C 1
ATOM 2546 O O . PRO C 3 129 ? 69.277 4.782 115.021 1.00 15.73 129 PRO 2 O 1
ATOM 2550 N N . ASN C 3 130 ? 69.707 4.498 112.841 1.00 8.71 130 ASN 2 N 1
ATOM 2551 C CA . ASN C 3 130 ? 70.492 5.717 112.733 1.00 7.99 130 ASN 2 CA 1
ATOM 2552 C C . ASN C 3 130 ? 69.960 6.579 111.600 1.00 11.30 130 ASN 2 C 1
ATOM 2553 O O . ASN C 3 130 ? 70.487 6.551 110.499 1.00 14.62 130 ASN 2 O 1
ATOM 2558 N N . PRO C 3 131 ? 68.959 7.423 111.884 1.00 10.77 131 PRO 2 N 1
ATOM 2559 C CA . PRO C 3 131 ? 68.298 8.325 110.946 1.00 7.93 131 PRO 2 CA 1
ATOM 2560 C C . PRO C 3 131 ? 69.188 9.323 110.247 1.00 11.61 131 PRO 2 C 1
ATOM 2561 O O . PRO C 3 131 ? 68.807 9.863 109.229 1.00 15.31 131 PRO 2 O 1
ATOM 2565 N N . CYS C 3 132 ? 70.340 9.627 110.821 1.00 8.20 132 CYS 2 N 1
ATOM 2566 C CA . CYS C 3 132 ? 71.229 10.601 110.215 1.00 9.23 132 CYS 2 CA 1
ATOM 2567 C C . CYS C 3 132 ? 72.046 10.020 109.105 1.00 10.04 132 CYS 2 C 1
ATOM 2568 O O . CYS C 3 132 ? 72.606 10.759 108.304 1.00 13.99 132 CYS 2 O 1
ATOM 2571 N N . SER C 3 133 ? 72.129 8.699 109.062 1.00 9.85 133 SER 2 N 1
ATOM 2572 C CA . SER C 3 133 ? 72.989 8.060 108.095 1.00 9.03 133 SER 2 CA 1
ATOM 2573 C C . SER C 3 133 ? 72.477 6.754 107.502 1.00 9.24 133 SER 2 C 1
ATOM 2574 O O . SER C 3 133 ? 71.282 6.515 107.467 1.00 12.47 133 SER 2 O 1
ATOM 2577 N N . ASP C 3 134 ? 73.395 5.897 107.064 1.00 7.95 134 ASP 2 N 1
ATOM 2578 C CA . ASP C 3 134 ? 73.038 4.636 106.439 1.00 12.01 134 ASP 2 CA 1
ATOM 2579 C C . ASP C 3 134 ? 73.679 3.389 107.023 1.00 13.42 134 ASP 2 C 1
ATOM 2580 O O . ASP C 3 134 ? 73.830 2.386 106.321 1.00 18.26 134 ASP 2 O 1
ATOM 2585 N N . ALA C 3 135 ? 74.071 3.461 108.287 1.00 9.05 135 ALA 2 N 1
ATOM 2586 C CA . ALA C 3 135 ? 74.682 2.338 108.966 1.00 7.78 135 ALA 2 CA 1
ATOM 2587 C C . ALA C 3 135 ? 74.547 2.520 110.467 1.00 9.49 135 ALA 2 C 1
ATOM 2588 O O . ALA C 3 135 ? 74.345 3.626 110.947 1.00 11.82 135 ALA 2 O 1
ATOM 2590 N N . TRP C 3 136 ? 74.600 1.418 111.196 1.00 6.78 136 TRP 2 N 1
ATOM 2591 C CA . TRP C 3 136 ? 74.497 1.431 112.647 1.00 9.12 136 TRP 2 CA 1
ATOM 2592 C C . TRP C 3 136 ? 75.426 0.349 113.168 1.00 12.25 136 TRP 2 C 1
ATOM 2593 O O . TRP C 3 136 ? 76.156 -0.255 112.394 1.00 17.19 136 TRP 2 O 1
ATOM 2604 N N . SER C 3 137 ? 75.426 0.116 114.474 1.00 13.70 137 SER 2 N 1
ATOM 2605 C CA . SER C 3 137 ? 76.262 -0.931 115.056 1.00 11.06 137 SER 2 CA 1
ATOM 2606 C C . SER C 3 137 ? 75.768 -1.166 116.462 1.00 12.64 137 SER 2 C 1
ATOM 2607 O O . SER C 3 137 ? 75.099 -0.312 117.021 1.00 18.37 137 SER 2 O 1
ATOM 2610 N N . LEU C 3 138 ? 76.082 -2.319 117.036 1.00 13.80 138 LEU 2 N 1
ATOM 2611 C CA . LEU C 3 138 ? 75.631 -2.621 118.379 1.00 8.40 138 LEU 2 CA 1
ATOM 2612 C C . LEU C 3 138 ? 76.200 -1.636 119.409 1.00 12.37 138 LEU 2 C 1
ATOM 2613 O O . LEU C 3 138 ? 75.468 -1.204 120.280 1.00 15.18 138 LEU 2 O 1
ATOM 2618 N N . GLU C 3 139 ? 77.475 -1.252 119.315 1.00 13.79 139 GLU 2 N 1
ATOM 2619 C CA . GLU C 3 139 ? 78.022 -0.286 120.274 1.00 11.30 139 GLU 2 CA 1
ATOM 2620 C C . GLU C 3 139 ? 77.256 1.010 120.207 1.00 14.56 139 GLU 2 C 1
ATOM 2621 O O . GLU C 3 139 ? 76.960 1.610 121.225 1.00 18.34 139 GLU 2 O 1
ATOM 2627 N N . PHE C 3 140 ? 76.957 1.449 118.993 1.00 13.54 140 PHE 2 N 1
ATOM 2628 C CA . PHE C 3 140 ? 76.217 2.674 118.767 1.00 10.13 140 PHE 2 CA 1
ATOM 2629 C C . PHE C 3 140 ? 74.848 2.587 119.436 1.00 12.88 140 PHE 2 C 1
ATOM 2630 O O . PHE C 3 140 ? 74.401 3.528 120.070 1.00 13.48 140 PHE 2 O 1
ATOM 2638 N N . LEU C 3 141 ? 74.193 1.443 119.313 1.00 12.96 141 LEU 2 N 1
ATOM 2639 C CA . LEU C 3 141 ? 72.883 1.242 119.916 1.00 11.61 141 LEU 2 CA 1
ATOM 2640 C C . LEU C 3 141 ? 72.946 1.322 121.435 1.00 13.45 141 LEU 2 C 1
ATOM 2641 O O . LEU C 3 141 ? 72.081 1.912 122.057 1.00 15.84 141 LEU 2 O 1
ATOM 2646 N N . LYS C 3 142 ? 73.995 0.758 122.022 1.00 12.23 142 LYS 2 N 1
ATOM 2647 C CA . LYS C 3 142 ? 74.173 0.755 123.468 1.00 12.94 142 LYS 2 CA 1
ATOM 2648 C C . LYS C 3 142 ? 74.499 2.108 124.060 1.00 14.88 142 LYS 2 C 1
ATOM 2649 O O . LYS C 3 142 ? 73.872 2.543 125.018 1.00 23.96 142 LYS 2 O 1
ATOM 2655 N N . ARG C 3 143 ? 75.523 2.751 123.520 1.00 13.82 143 ARG 2 N 1
ATOM 2656 C CA . ARG C 3 143 ? 75.989 4.026 124.032 1.00 11.55 143 ARG 2 CA 1
ATOM 2657 C C . ARG C 3 143 ? 75.156 5.218 123.646 1.00 13.13 143 ARG 2 C 1
ATOM 2658 O O . ARG C 3 143 ? 75.305 6.304 124.192 1.00 20.49 143 ARG 2 O 1
ATOM 2666 N N . THR C 3 144 ? 74.195 4.980 122.778 1.00 17.22 144 THR 2 N 1
ATOM 2667 C CA . THR C 3 144 ? 73.336 6.022 122.293 1.00 7.34 144 THR 2 CA 1
ATOM 2668 C C . THR C 3 144 ? 72.000 6.006 123.023 1.00 14.05 144 THR 2 C 1
ATOM 2669 O O . THR C 3 144 ? 71.338 7.032 123.162 1.00 17.93 144 THR 2 O 1
ATOM 2673 N N . GLY C 3 145 ? 71.641 4.842 123.553 1.00 14.18 145 GLY 2 N 1
ATOM 2674 C CA . GLY C 3 145 ? 70.400 4.715 124.282 1.00 8.58 145 GLY 2 CA 1
ATOM 2675 C C . GLY C 3 145 ? 69.193 4.390 123.442 1.00 11.66 145 GLY 2 C 1
ATOM 2676 O O . GLY C 3 145 ? 68.085 4.535 123.928 1.00 17.10 145 GLY 2 O 1
ATOM 2677 N N . PHE C 3 146 ? 69.390 3.888 122.223 1.00 14.01 146 PHE 2 N 1
ATOM 2678 C CA . PHE C 3 146 ? 68.275 3.560 121.338 1.00 11.09 146 PHE 2 CA 1
ATOM 2679 C C . PHE C 3 146 ? 67.295 2.700 122.107 1.00 11.92 146 PHE 2 C 1
ATOM 2680 O O . PHE C 3 146 ? 67.666 1.686 122.685 1.00 15.63 146 PHE 2 O 1
ATOM 2688 N N . HIS 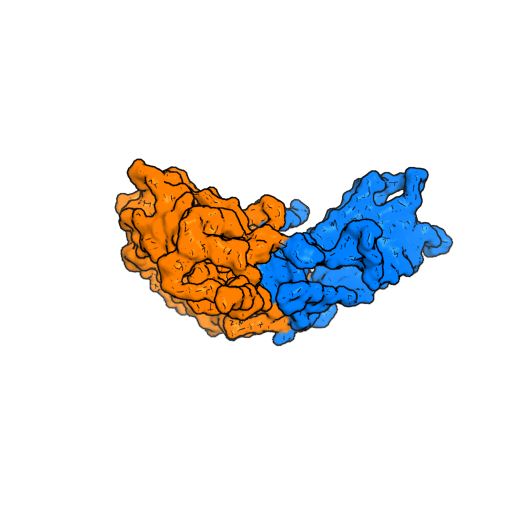C 3 147 ? 66.038 3.119 122.087 1.00 10.29 147 HIS 2 N 1
ATOM 2689 C CA . HIS C 3 147 ? 64.995 2.485 122.859 1.00 8.72 147 HIS 2 CA 1
ATOM 2690 C C . HIS C 3 147 ? 63.895 1.745 122.141 1.00 11.00 147 HIS 2 C 1
ATOM 2691 O O . HIS C 3 147 ? 63.508 2.121 121.054 1.00 20.31 147 HIS 2 O 1
ATOM 2698 N N . CYS C 3 148 ? 63.327 0.749 122.811 1.00 11.30 148 CYS 2 N 1
ATOM 2699 C CA . CYS C 3 148 ? 62.228 -0.040 122.266 1.00 10.39 148 CYS 2 CA 1
ATOM 2700 C C . CYS C 3 148 ? 61.155 -0.255 123.327 1.00 14.03 148 CYS 2 C 1
ATOM 2701 O O . CYS C 3 148 ? 61.457 -0.728 124.416 1.00 18.95 148 CYS 2 O 1
ATOM 2704 N N . ASP C 3 149 ? 59.910 0.087 123.010 1.00 12.82 149 ASP 2 N 1
ATOM 2705 C CA . ASP C 3 149 ? 58.792 -0.086 123.931 1.00 11.96 149 ASP 2 CA 1
ATOM 2706 C C . ASP C 3 149 ? 57.747 -0.947 123.283 1.00 12.61 149 ASP 2 C 1
ATOM 2707 O O . ASP C 3 149 ? 57.367 -0.695 122.156 1.00 16.60 149 ASP 2 O 1
ATOM 2712 N N . ILE C 3 150 ? 57.282 -1.967 123.981 1.00 10.95 150 ILE 2 N 1
ATOM 2713 C CA . ILE C 3 150 ? 56.232 -2.819 123.457 1.00 9.15 150 ILE 2 CA 1
ATOM 2714 C C . ILE C 3 150 ? 55.136 -2.625 124.467 1.00 11.48 150 ILE 2 C 1
ATOM 2715 O O . ILE C 3 150 ? 55.294 -2.982 125.620 1.00 14.33 150 ILE 2 O 1
ATOM 2720 N N . ILE C 3 151 ? 54.070 -1.957 124.060 1.00 9.98 151 ILE 2 N 1
ATOM 2721 C CA . ILE C 3 151 ? 52.969 -1.695 124.962 1.00 11.34 151 ILE 2 CA 1
ATOM 2722 C C . ILE C 3 151 ? 51.669 -2.241 124.414 1.00 14.49 151 ILE 2 C 1
ATOM 2723 O O . ILE C 3 151 ? 51.581 -2.599 123.250 1.00 19.03 151 ILE 2 O 1
ATOM 2728 N N . CYS C 3 152 ? 50.669 -2.335 125.275 1.00 13.67 152 CYS 2 N 1
ATOM 2729 C CA . CYS C 3 152 ? 49.358 -2.799 124.884 1.00 13.40 152 CYS 2 CA 1
ATOM 2730 C C . CYS C 3 152 ? 48.512 -1.528 124.831 1.00 14.04 152 CYS 2 C 1
ATOM 2731 O O . CYS C 3 152 ? 48.328 -0.888 125.842 1.00 14.00 152 CYS 2 O 1
ATOM 2734 N N . VAL C 3 153 ? 48.072 -1.116 123.645 1.00 16.25 153 VAL 2 N 1
ATOM 2735 C CA . VAL C 3 153 ? 47.285 0.113 123.495 1.00 12.47 153 VAL 2 CA 1
ATOM 2736 C C . VAL C 3 153 ? 45.839 -0.051 123.935 1.00 16.94 153 VAL 2 C 1
ATOM 2737 O O . VAL C 3 153 ? 45.223 0.898 124.424 1.00 20.32 153 VAL 2 O 1
ATOM 2741 N N . THR C 3 154 ? 45.306 -1.255 123.749 1.00 19.96 154 THR 2 N 1
ATOM 2742 C CA . THR C 3 154 ? 43.937 -1.585 124.119 1.00 16.53 154 THR 2 CA 1
ATOM 2743 C C . THR C 3 154 ? 43.943 -2.988 124.690 1.00 18.31 154 THR 2 C 1
ATOM 2744 O O . THR C 3 154 ? 44.529 -3.882 124.099 1.00 24.97 154 THR 2 O 1
ATOM 2748 N N . GLY C 3 155 ? 43.292 -3.185 125.832 1.00 15.11 155 GLY 2 N 1
ATOM 2749 C CA . GLY C 3 155 ? 43.265 -4.504 126.440 1.00 14.41 155 GLY 2 CA 1
ATOM 2750 C C . GLY C 3 155 ? 42.432 -5.534 125.698 1.00 15.00 155 GLY 2 C 1
ATOM 2751 O O . GLY C 3 155 ? 41.838 -5.237 124.670 1.00 18.62 155 GLY 2 O 1
ATOM 2752 N N . TRP C 3 156 ? 42.381 -6.750 126.232 1.00 12.75 156 TRP 2 N 1
ATOM 2753 C CA . TRP C 3 156 ? 41.625 -7.836 125.627 1.00 10.56 156 TRP 2 CA 1
ATOM 2754 C C . TRP C 3 156 ? 40.138 -7.512 125.521 1.00 13.01 156 TRP 2 C 1
ATOM 2755 O O . TRP C 3 156 ? 39.577 -6.960 126.452 1.00 21.17 156 TRP 2 O 1
ATOM 2766 N N . THR C 3 157 ? 39.491 -7.842 124.403 1.00 16.05 157 THR 2 N 1
ATOM 2767 C CA . THR C 3 157 ? 38.049 -7.602 124.274 1.00 11.58 157 THR 2 CA 1
ATOM 2768 C C . THR C 3 157 ? 37.360 -8.689 125.085 1.00 14.98 157 THR 2 C 1
ATOM 2769 O O . THR C 3 157 ? 36.324 -8.456 125.697 1.00 21.14 157 THR 2 O 1
ATOM 2773 N N . ALA C 3 158 ? 37.947 -9.881 125.052 1.00 13.94 158 ALA 2 N 1
ATOM 2774 C CA . ALA C 3 158 ? 37.459 -11.045 125.774 1.00 13.11 158 ALA 2 CA 1
ATOM 2775 C C . ALA C 3 158 ? 38.740 -11.741 126.222 1.00 17.34 158 ALA 2 C 1
ATOM 2776 O O . ALA C 3 158 ? 39.621 -11.978 125.406 1.00 22.52 158 ALA 2 O 1
ATOM 2778 N N . THR C 3 159 ? 38.873 -12.053 127.507 1.00 17.60 159 THR 2 N 1
ATOM 2779 C CA . THR C 3 159 ? 40.123 -12.655 127.963 1.00 20.79 159 THR 2 CA 1
ATOM 2780 C C . THR C 3 159 ? 40.307 -14.095 127.522 1.00 17.47 159 THR 2 C 1
ATOM 2781 O O . THR C 3 159 ? 39.355 -14.870 127.512 1.00 20.75 159 THR 2 O 1
ATOM 2785 N N . PRO C 3 160 ? 41.546 -14.470 127.159 1.00 14.39 160 PRO 2 N 1
ATOM 2786 C CA . PRO C 3 160 ? 41.865 -15.822 126.716 1.00 12.18 160 PRO 2 CA 1
ATOM 2787 C C . PRO C 3 160 ? 41.747 -16.766 127.888 1.00 15.31 160 PRO 2 C 1
ATOM 2788 O O . PRO C 3 160 ? 41.677 -16.350 129.041 1.00 21.34 160 PRO 2 O 1
ATOM 2792 N N . MET C 3 161 ? 41.789 -18.047 127.578 1.00 17.05 161 MET 2 N 1
ATOM 2793 C CA . MET C 3 161 ? 41.706 -19.107 128.548 1.00 11.01 161 MET 2 CA 1
ATOM 2794 C C . MET C 3 161 ? 42.948 -19.084 129.429 1.00 14.43 161 MET 2 C 1
ATOM 2795 O O . MET C 3 161 ? 42.876 -19.236 130.646 1.00 21.10 161 MET 2 O 1
ATOM 2800 N N . GLN C 3 162 ? 44.090 -18.865 128.798 1.00 15.19 162 GLN 2 N 1
ATOM 2801 C CA . GLN C 3 162 ? 45.362 -18.883 129.475 1.00 12.08 162 GLN 2 CA 1
ATOM 2802 C C . GLN C 3 162 ? 46.208 -17.669 129.126 1.00 15.00 162 GLN 2 C 1
ATOM 2803 O O . GLN C 3 162 ? 45.798 -16.825 128.338 1.00 20.89 162 GLN 2 O 1
ATOM 2809 N N . ASP C 3 163 ? 47.393 -17.571 129.716 1.00 14.58 163 ASP 2 N 1
ATOM 2810 C CA . ASP C 3 163 ? 48.270 -16.454 129.413 1.00 16.33 163 ASP 2 CA 1
ATOM 2811 C C . ASP C 3 163 ? 48.829 -16.624 128.023 1.00 16.62 163 ASP 2 C 1
ATOM 2812 O O . ASP C 3 163 ? 48.963 -17.739 127.531 1.00 19.55 163 ASP 2 O 1
ATOM 2817 N N . VAL C 3 164 ? 49.176 -15.512 127.398 1.00 14.18 164 VAL 2 N 1
ATOM 2818 C CA . VAL C 3 164 ? 49.686 -15.533 126.047 1.00 12.09 164 VAL 2 CA 1
ATOM 2819 C C . VAL C 3 164 ? 51.141 -15.078 125.994 1.00 13.99 164 VAL 2 C 1
ATOM 2820 O O . VAL C 3 164 ? 51.684 -14.581 126.978 1.00 15.91 164 VAL 2 O 1
ATOM 2824 N N . GLN C 3 165 ? 51.784 -15.318 124.859 1.00 14.92 165 GLN 2 N 1
ATOM 2825 C CA . GLN C 3 165 ? 53.166 -14.936 124.654 1.00 11.83 165 GLN 2 CA 1
ATOM 2826 C C . GLN C 3 165 ? 53.393 -14.555 123.202 1.00 13.68 165 GLN 2 C 1
ATOM 2827 O O . GLN C 3 165 ? 52.973 -15.270 122.303 1.00 17.70 165 GLN 2 O 1
ATOM 2833 N N . VAL C 3 166 ? 54.020 -13.405 122.980 1.00 9.68 166 VAL 2 N 1
ATOM 2834 C CA . VAL C 3 166 ? 54.328 -12.921 121.643 1.00 8.55 166 VAL 2 CA 1
ATOM 2835 C C . VAL C 3 166 ? 55.802 -13.211 121.403 1.00 10.85 166 VAL 2 C 1
ATOM 2836 O O . VAL C 3 166 ? 56.615 -12.918 122.254 1.00 16.31 166 VAL 2 O 1
ATOM 2840 N N . THR C 3 167 ? 56.155 -13.812 120.276 1.00 9.13 167 THR 2 N 1
ATOM 2841 C CA . THR C 3 167 ? 57.561 -14.092 119.997 1.00 7.64 167 THR 2 CA 1
ATOM 2842 C C . THR C 3 167 ? 58.074 -13.185 118.886 1.00 12.78 167 THR 2 C 1
ATOM 2843 O O . THR C 3 167 ? 57.470 -13.103 117.826 1.00 18.69 167 THR 2 O 1
ATOM 2847 N N . ILE C 3 168 ? 59.197 -12.517 119.114 1.00 10.59 168 ILE 2 N 1
ATOM 2848 C CA . ILE C 3 168 ? 59.767 -11.624 118.117 1.00 9.77 168 ILE 2 CA 1
ATOM 2849 C C . ILE C 3 168 ? 61.102 -12.148 117.623 1.00 12.13 168 ILE 2 C 1
ATOM 2850 O O . ILE C 3 168 ? 61.981 -12.423 118.421 1.00 15.56 168 ILE 2 O 1
ATOM 2855 N N . ASP C 3 169 ? 61.237 -12.342 116.316 1.00 10.14 169 ASP 2 N 1
ATOM 2856 C CA . ASP C 3 169 ? 62.492 -12.806 115.741 1.00 8.06 169 ASP 2 CA 1
ATOM 2857 C C . ASP C 3 169 ? 63.160 -11.577 115.169 1.00 10.68 169 ASP 2 C 1
ATOM 2858 O O . ASP C 3 169 ? 62.530 -10.829 114.439 1.00 16.57 169 ASP 2 O 1
ATOM 2863 N N . TRP C 3 170 ? 64.425 -11.363 115.503 1.00 8.13 170 TRP 2 N 1
ATOM 2864 C CA . TRP C 3 170 ? 65.166 -10.206 115.023 1.00 7.89 170 TRP 2 CA 1
ATOM 2865 C C . TRP C 3 170 ? 66.163 -10.619 113.953 1.00 10.91 170 TRP 2 C 1
ATOM 2866 O O . TRP C 3 170 ? 66.887 -11.583 114.143 1.00 14.17 170 TRP 2 O 1
ATOM 2877 N N . PHE C 3 171 ? 66.234 -9.866 112.856 1.00 10.95 171 PHE 2 N 1
ATOM 2878 C CA . PHE C 3 171 ? 67.147 -10.167 111.751 1.00 9.39 171 PHE 2 CA 1
ATOM 2879 C C . PHE C 3 171 ? 67.852 -8.920 111.244 1.00 9.57 171 PHE 2 C 1
ATOM 2880 O O . PHE C 3 171 ? 67.388 -7.817 111.468 1.00 13.24 171 PHE 2 O 1
ATOM 2888 N N . ILE C 3 172 ? 68.985 -9.105 110.572 1.00 8.85 172 ILE 2 N 1
ATOM 2889 C CA . ILE C 3 172 ? 69.679 -8.000 109.927 1.00 7.32 172 ILE 2 CA 1
ATOM 2890 C C . ILE C 3 172 ? 69.078 -8.163 108.534 1.00 10.12 172 ILE 2 C 1
ATOM 2891 O O . ILE C 3 172 ? 69.056 -9.260 107.987 1.00 12.10 172 ILE 2 O 1
ATOM 2896 N N . SER C 3 173 ? 68.495 -7.100 108.013 1.00 10.83 173 SER 2 N 1
ATOM 2897 C CA . SER C 3 173 ? 67.845 -7.138 106.714 1.00 11.15 173 SER 2 CA 1
ATOM 2898 C C . SER C 3 173 ? 68.791 -7.012 105.545 1.00 13.82 173 SER 2 C 1
ATOM 2899 O O . SER C 3 173 ? 69.949 -6.644 105.692 1.00 20.00 173 SER 2 O 1
ATOM 2902 N N . SER C 3 174 ? 68.290 -7.348 104.370 1.00 18.10 174 SER 2 N 1
ATOM 2903 C CA . SER C 3 174 ? 69.084 -7.219 103.162 1.00 20.25 174 SER 2 CA 1
ATOM 2904 C C . SER C 3 174 ? 68.934 -5.825 102.584 1.00 21.42 174 SER 2 C 1
ATOM 2905 O O . SER C 3 174 ? 69.758 -5.398 101.779 1.00 26.43 174 SER 2 O 1
ATOM 2908 N N . GLN C 3 175 ? 67.862 -5.138 102.976 1.00 21.59 175 GLN 2 N 1
ATOM 2909 C CA . GLN C 3 175 ? 67.603 -3.782 102.542 1.00 22.73 175 GLN 2 CA 1
ATOM 2910 C C . GLN C 3 175 ? 68.510 -2.838 103.287 1.00 21.57 175 GLN 2 C 1
ATOM 2911 O O . GLN C 3 175 ? 68.653 -2.933 104.499 1.00 26.41 175 GLN 2 O 1
ATOM 2917 N N . GLU C 3 176 ? 69.118 -1.916 102.560 1.00 23.35 176 GLU 2 N 1
ATOM 2918 C CA . GLU C 3 176 ? 70.030 -0.972 103.162 1.00 23.84 176 GLU 2 CA 1
ATOM 2919 C C . GLU C 3 176 ? 69.341 0.165 103.914 1.00 20.83 176 GLU 2 C 1
ATOM 2920 O O . GLU C 3 176 ? 68.206 0.523 103.615 1.00 20.12 176 GLU 2 O 1
ATOM 2926 N N . CYS C 3 177 ? 70.042 0.707 104.907 1.00 18.24 177 CYS 2 N 1
ATOM 2927 C CA . CYS C 3 177 ? 69.552 1.804 105.708 1.00 13.64 177 CYS 2 CA 1
ATOM 2928 C C . CYS C 3 177 ? 69.553 3.056 104.882 1.00 15.16 177 CYS 2 C 1
ATOM 2929 O O . CYS C 3 177 ? 70.440 3.277 104.066 1.00 18.20 177 CYS 2 O 1
ATOM 2932 N N . VAL C 3 178 ? 68.561 3.892 105.131 1.00 17.62 178 VAL 2 N 1
ATOM 2933 C CA . VAL C 3 178 ? 68.426 5.164 104.446 1.00 16.71 178 VAL 2 CA 1
ATOM 2934 C C . VAL C 3 178 ? 68.087 6.228 105.501 1.00 14.96 178 VAL 2 C 1
ATOM 2935 O O . VAL C 3 178 ? 67.271 5.994 106.384 1.00 21.63 178 VAL 2 O 1
ATOM 2939 N N . PRO C 3 179 ? 68.720 7.403 105.433 1.00 13.57 179 PRO 2 N 1
ATOM 2940 C CA . PRO C 3 179 ? 68.435 8.436 106.422 1.00 12.58 179 PRO 2 CA 1
ATOM 2941 C C . PRO C 3 179 ? 67.086 9.112 106.321 1.00 11.42 179 PRO 2 C 1
ATOM 2942 O O . PRO C 3 179 ? 66.435 9.073 105.285 1.00 20.19 179 PRO 2 O 1
ATOM 2946 N N . ARG C 3 180 ? 66.645 9.676 107.441 1.00 12.21 180 ARG 2 N 1
ATOM 2947 C CA . ARG C 3 180 ? 65.400 10.422 107.508 1.00 10.40 180 ARG 2 CA 1
ATOM 2948 C C . ARG C 3 180 ? 65.625 11.582 108.453 1.00 12.93 180 ARG 2 C 1
ATOM 2949 O O . ARG C 3 180 ? 65.592 11.418 109.672 1.00 19.32 180 ARG 2 O 1
ATOM 2957 N N . THR C 3 181 ? 65.895 12.748 107.882 1.00 10.76 181 THR 2 N 1
ATOM 2958 C CA . THR C 3 181 ? 66.149 13.932 108.670 1.00 9.65 181 THR 2 CA 1
ATOM 2959 C C . THR C 3 181 ? 65.104 14.999 108.398 1.00 12.63 181 THR 2 C 1
ATOM 2960 O O . THR C 3 181 ? 64.422 14.976 107.365 1.00 18.93 181 THR 2 O 1
ATOM 2964 N N . TYR C 3 182 ? 64.969 15.923 109.342 1.00 12.53 182 TYR 2 N 1
ATOM 2965 C CA . TYR C 3 182 ? 64.011 17.007 109.239 1.00 9.62 182 TYR 2 CA 1
ATOM 2966 C C . TYR C 3 182 ? 64.694 18.352 109.225 1.00 11.52 182 TYR 2 C 1
ATOM 2967 O O . TYR C 3 182 ? 65.406 18.697 110.162 1.00 14.38 182 TYR 2 O 1
ATOM 2976 N N . CYS C 3 183 ? 64.519 19.102 108.147 1.00 13.07 183 CYS 2 N 1
ATOM 2977 C CA . CYS C 3 183 ? 65.080 20.433 108.114 1.00 16.70 183 CYS 2 CA 1
ATOM 2978 C C . CYS C 3 183 ? 63.923 21.296 108.626 1.00 16.58 183 CYS 2 C 1
ATOM 2979 O O . CYS C 3 183 ? 62.937 21.499 107.936 1.00 16.91 183 CYS 2 O 1
ATOM 2982 N N . VAL C 3 184 ? 64.040 21.776 109.855 1.00 12.46 184 VAL 2 N 1
ATOM 2983 C CA . VAL C 3 184 ? 62.967 22.521 110.492 1.00 9.54 184 VAL 2 CA 1
ATOM 2984 C C . VAL C 3 184 ? 62.242 23.611 109.703 1.00 11.83 184 VAL 2 C 1
ATOM 2985 O O . VAL C 3 184 ? 61.023 23.596 109.619 1.00 13.67 184 VAL 2 O 1
ATOM 2989 N N . LEU C 3 185 ? 62.972 24.540 109.111 1.00 11.51 185 LEU 2 N 1
ATOM 2990 C CA . LEU C 3 185 ? 62.342 25.619 108.370 1.00 11.60 185 LEU 2 CA 1
ATOM 2991 C C . LEU C 3 185 ? 62.243 25.332 106.881 1.00 14.60 185 LEU 2 C 1
ATOM 2992 O O . LEU C 3 185 ? 62.080 26.235 106.062 1.00 17.68 185 LEU 2 O 1
ATOM 2997 N N . ASN C 3 186 ? 62.260 24.049 106.550 1.00 16.91 186 ASN 2 N 1
ATOM 2998 C CA . ASN C 3 186 ? 62.213 23.602 105.170 1.00 18.48 186 ASN 2 CA 1
ATOM 2999 C C . ASN C 3 186 ? 61.759 22.164 105.061 1.00 19.66 186 ASN 2 C 1
ATOM 3000 O O . ASN C 3 186 ? 62.477 21.312 104.528 1.00 18.52 186 ASN 2 O 1
ATOM 3005 N N . PRO C 3 187 ? 60.512 21.898 105.449 1.00 17.40 187 PRO 2 N 1
ATOM 3006 C CA . PRO C 3 187 ? 59.941 20.557 105.418 1.00 18.46 187 PRO 2 CA 1
ATOM 3007 C C . PRO C 3 187 ? 60.005 19.917 104.042 1.00 21.23 187 PRO 2 C 1
ATOM 3008 O O . PRO C 3 187 ? 59.926 20.599 103.026 1.00 25.95 187 PRO 2 O 1
ATOM 3012 N N . GLN C 3 188 ? 60.146 18.601 104.015 1.00 24.89 188 GLN 2 N 1
ATOM 3013 C CA . GLN C 3 188 ? 60.139 17.869 102.762 1.00 26.23 188 GLN 2 CA 1
ATOM 3014 C C . GLN C 3 188 ? 58.681 17.570 102.409 1.00 26.09 188 GLN 2 C 1
ATOM 3015 O O . GLN C 3 188 ? 57.759 17.915 103.158 1.00 30.17 188 GLN 2 O 1
ATOM 3021 N N . ASN C 3 189 ? 58.474 16.926 101.269 1.00 23.36 189 ASN 2 N 1
ATOM 3022 C CA . ASN C 3 189 ? 57.137 16.562 100.841 1.00 17.90 189 ASN 2 CA 1
ATOM 3023 C C . ASN C 3 189 ? 57.244 15.107 100.419 1.00 18.03 189 ASN 2 C 1
ATOM 3024 O O . ASN C 3 189 ? 57.982 14.782 99.492 1.00 26.28 189 ASN 2 O 1
ATOM 3029 N N . PRO C 3 190 ? 56.507 14.208 101.084 1.00 14.31 190 PRO 2 N 1
ATOM 3030 C CA . PRO C 3 190 ? 55.601 14.512 102.185 1.00 13.57 190 PRO 2 CA 1
ATOM 3031 C C . PRO C 3 190 ? 56.313 14.727 103.501 1.00 12.83 190 PRO 2 C 1
ATOM 3032 O O . PRO C 3 190 ? 57.455 14.308 103.684 1.00 17.26 190 PRO 2 O 1
ATOM 3036 N N . PHE C 3 191 ? 55.629 15.412 104.404 1.00 12.01 191 PHE 2 N 1
ATOM 3037 C CA . PHE C 3 191 ? 56.152 15.661 105.724 1.00 11.64 191 PHE 2 CA 1
ATOM 3038 C C . PHE C 3 191 ? 55.692 14.487 106.588 1.00 11.56 191 PHE 2 C 1
ATOM 3039 O O . PHE C 3 191 ? 54.502 14.277 106.740 1.00 13.18 191 PHE 2 O 1
ATOM 3047 N N . VAL C 3 192 ? 56.622 13.689 107.105 1.00 11.61 192 VAL 2 N 1
ATOM 3048 C CA . VAL C 3 192 ? 56.254 12.544 107.943 1.00 10.90 192 VAL 2 CA 1
ATOM 3049 C C . VAL C 3 192 ? 55.987 13.007 109.380 1.00 12.04 192 VAL 2 C 1
ATOM 3050 O O . VAL C 3 192 ? 56.916 13.320 110.112 1.00 10.24 192 VAL 2 O 1
ATOM 3054 N N . LEU C 3 193 ? 54.718 13.021 109.783 1.00 12.64 193 LEU 2 N 1
ATOM 3055 C CA . LEU C 3 193 ? 54.326 13.485 111.113 1.00 9.35 193 LEU 2 CA 1
ATOM 3056 C C . LEU C 3 193 ? 54.114 12.402 112.164 1.00 12.53 193 LEU 2 C 1
ATOM 3057 O O . LEU C 3 193 ? 54.547 12.548 113.297 1.00 12.49 193 LEU 2 O 1
ATOM 3062 N N . ASN C 3 194 ? 53.380 11.354 111.808 1.00 14.87 194 ASN 2 N 1
ATOM 3063 C CA . ASN C 3 194 ? 53.108 10.245 112.714 1.00 11.64 194 ASN 2 CA 1
ATOM 3064 C C . ASN C 3 194 ? 52.524 10.658 114.062 1.00 12.18 194 ASN 2 C 1
ATOM 3065 O O . ASN C 3 194 ? 52.929 10.159 115.099 1.00 17.50 194 ASN 2 O 1
ATOM 3070 N N . ARG C 3 195 ? 51.553 11.560 114.044 1.00 12.44 195 ARG 2 N 1
ATOM 3071 C CA . ARG C 3 195 ? 50.933 12.025 115.272 1.00 9.58 195 ARG 2 CA 1
ATOM 3072 C C . ARG C 3 195 ? 49.699 11.234 115.630 1.00 10.26 195 ARG 2 C 1
ATOM 3073 O O . ARG C 3 195 ? 48.815 11.076 114.816 1.00 14.19 195 ARG 2 O 1
ATOM 3081 N N . TRP C 3 196 ? 49.634 10.747 116.859 1.00 8.99 196 TRP 2 N 1
ATOM 3082 C CA . TRP C 3 196 ? 48.479 10.004 117.322 1.00 8.27 196 TRP 2 CA 1
ATOM 3083 C C . TRP C 3 196 ? 47.372 11.032 117.527 1.00 10.45 196 TRP 2 C 1
ATOM 3084 O O . TRP C 3 196 ? 47.600 12.067 118.141 1.00 15.15 196 TRP 2 O 1
ATOM 3095 N N . MET C 3 197 ? 46.192 10.777 116.977 1.00 9.85 197 MET 2 N 1
ATOM 3096 C CA . MET C 3 197 ? 45.079 11.702 117.106 1.00 6.70 197 MET 2 CA 1
ATOM 3097 C C . MET C 3 197 ? 44.140 11.313 118.231 1.00 9.81 197 MET 2 C 1
ATOM 3098 O O . MET C 3 197 ? 43.309 12.103 118.662 1.00 14.84 197 MET 2 O 1
ATOM 3103 N N . GLY C 3 198 ? 44.241 10.078 118.685 1.00 8.69 198 GLY 2 N 1
ATOM 3104 C CA . GLY C 3 198 ? 43.387 9.656 119.766 1.00 8.45 198 GLY 2 CA 1
ATOM 3105 C C . GLY C 3 198 ? 42.861 8.258 119.601 1.00 10.55 198 GLY 2 C 1
ATOM 3106 O O . GLY C 3 198 ? 42.971 7.652 118.557 1.00 13.05 198 GLY 2 O 1
ATOM 3107 N N . LYS C 3 199 ? 42.265 7.753 120.659 1.00 15.10 199 LYS 2 N 1
ATOM 3108 C CA . LYS C 3 199 ? 41.696 6.427 120.672 1.00 12.13 199 LYS 2 CA 1
ATOM 3109 C C . LYS C 3 199 ? 40.206 6.689 120.816 1.00 14.38 199 LYS 2 C 1
ATOM 3110 O O . LYS C 3 199 ? 39.781 7.254 121.814 1.00 24.32 199 LYS 2 O 1
ATOM 3116 N N . LEU C 3 200 ? 39.434 6.391 119.777 1.00 11.95 200 LEU 2 N 1
ATOM 3117 C CA . LEU C 3 200 ? 38.001 6.637 119.781 1.00 7.55 200 LEU 2 CA 1
ATOM 3118 C C . LEU C 3 200 ? 37.198 5.429 120.203 1.00 11.01 200 LEU 2 C 1
ATOM 3119 O O . LEU C 3 200 ? 37.386 4.354 119.660 1.00 18.19 200 LEU 2 O 1
ATOM 3124 N N . THR C 3 201 ? 36.280 5.602 121.147 1.00 9.80 201 THR 2 N 1
ATOM 3125 C CA . THR C 3 201 ? 35.452 4.485 121.591 1.00 12.79 201 THR 2 CA 1
ATOM 3126 C C . THR C 3 201 ? 33.974 4.752 121.308 1.00 10.97 201 THR 2 C 1
ATOM 3127 O O . THR C 3 201 ? 33.455 5.810 121.626 1.00 11.84 201 THR 2 O 1
ATOM 3131 N N . PHE C 3 202 ? 33.314 3.780 120.692 1.00 9.26 202 PHE 2 N 1
ATOM 3132 C CA . PHE C 3 202 ? 31.914 3.874 120.327 1.00 10.63 202 PHE 2 CA 1
ATOM 3133 C C . PHE C 3 202 ? 31.201 2.716 120.991 1.00 14.69 202 PHE 2 C 1
ATOM 3134 O O . PHE C 3 202 ? 31.228 1.589 120.504 1.00 17.21 202 PHE 2 O 1
ATOM 3142 N N . PRO C 3 203 ? 30.550 2.975 122.121 1.00 15.30 203 PRO 2 N 1
ATOM 3143 C CA . PRO C 3 203 ? 29.825 1.946 122.870 1.00 14.49 203 PRO 2 CA 1
ATOM 3144 C C . PRO C 3 203 ? 28.633 1.384 122.122 1.00 12.67 203 PRO 2 C 1
ATOM 3145 O O . PRO C 3 203 ? 27.991 2.090 121.362 1.00 17.55 203 PRO 2 O 1
ATOM 3149 N N . GLN C 3 204 ? 28.350 0.106 122.341 1.00 11.37 204 GLN 2 N 1
ATOM 3150 C CA . GLN C 3 204 ? 27.252 -0.566 121.670 1.00 7.90 204 GLN 2 CA 1
ATOM 3151 C C . GLN C 3 204 ? 25.925 0.131 121.881 1.00 12.49 204 GLN 2 C 1
ATOM 3152 O O . GLN C 3 204 ? 25.593 0.521 122.995 1.00 20.62 204 GLN 2 O 1
ATOM 3158 N N . GLY C 3 205 ? 25.167 0.281 120.801 1.00 14.94 205 GLY 2 N 1
ATOM 3159 C CA . GLY C 3 205 ? 23.888 0.951 120.876 1.00 14.54 205 GLY 2 CA 1
ATOM 3160 C C . GLY C 3 205 ? 23.636 1.776 119.633 1.00 18.95 205 GLY 2 C 1
ATOM 3161 O O . GLY C 3 205 ? 24.466 1.836 118.727 1.00 25.71 205 GLY 2 O 1
ATOM 3162 N N . THR C 3 206 ? 22.511 2.471 119.607 1.00 18.16 206 THR 2 N 1
ATOM 3163 C CA . THR C 3 206 ? 22.147 3.274 118.458 1.00 18.23 206 THR 2 CA 1
ATOM 3164 C C . THR C 3 206 ? 22.642 4.705 118.527 1.00 18.21 206 THR 2 C 1
ATOM 3165 O O . THR C 3 206 ? 22.285 5.543 117.700 1.00 26.59 206 THR 2 O 1
ATOM 3169 N N . SER C 3 207 ? 23.484 4.990 119.502 1.00 22.03 207 SER 2 N 1
ATOM 3170 C CA . SER C 3 207 ? 23.998 6.338 119.653 1.00 22.03 207 SER 2 CA 1
ATOM 3171 C C . SER C 3 207 ? 24.989 6.759 118.579 1.00 21.28 207 SER 2 C 1
ATOM 3172 O O . SER C 3 207 ? 25.835 5.965 118.146 1.00 28.65 207 SER 2 O 1
ATOM 3175 N N . ARG C 3 208 ? 24.919 8.042 118.232 1.00 19.19 208 ARG 2 N 1
ATOM 3176 C CA . ARG C 3 208 ? 25.765 8.670 117.222 1.00 14.97 208 ARG 2 CA 1
ATOM 3177 C C . ARG C 3 208 ? 27.216 8.796 117.687 1.00 13.98 208 ARG 2 C 1
ATOM 3178 O O . ARG C 3 208 ? 28.137 8.648 116.900 1.00 18.91 208 ARG 2 O 1
ATOM 3186 N N . SER C 3 209 ? 27.412 9.080 118.968 1.00 15.18 209 SER 2 N 1
ATOM 3187 C CA . SER C 3 209 ? 28.742 9.214 119.553 1.00 13.55 209 SER 2 CA 1
ATOM 3188 C C . SER C 3 209 ? 29.696 10.103 118.770 1.00 12.38 209 SER 2 C 1
ATOM 3189 O O . SER C 3 209 ? 30.821 9.700 118.514 1.00 16.54 209 SER 2 O 1
ATOM 3192 N N . VAL C 3 210 ? 29.269 11.318 118.426 1.00 12.43 210 VAL 2 N 1
ATOM 3193 C CA . VAL C 3 210 ? 30.104 12.243 117.659 1.00 8.20 210 VAL 2 CA 1
ATOM 3194 C C . VAL C 3 210 ? 31.448 12.474 118.327 1.00 10.38 210 VAL 2 C 1
ATOM 3195 O O . VAL C 3 210 ? 31.515 12.736 119.522 1.00 19.06 210 VAL 2 O 1
ATOM 3199 N N . LYS C 3 211 ? 32.513 12.375 117.540 1.00 13.32 211 LYS 2 N 1
ATOM 3200 C CA . LYS C 3 211 ? 33.885 12.559 118.004 1.00 9.45 211 LYS 2 CA 1
ATOM 3201 C C . LYS C 3 211 ? 34.462 13.753 117.267 1.00 12.94 211 LYS 2 C 1
ATOM 3202 O O . LYS C 3 211 ? 34.331 13.844 116.061 1.00 19.50 211 LYS 2 O 1
ATOM 3208 N N . ARG C 3 212 ? 35.118 14.657 117.979 1.00 10.73 212 ARG 2 N 1
ATOM 3209 C CA . ARG C 3 212 ? 35.698 15.844 117.359 1.00 10.82 212 ARG 2 CA 1
ATOM 3210 C C . ARG C 3 212 ? 37.207 15.892 117.590 1.00 13.77 212 ARG 2 C 1
ATOM 3211 O O . ARG C 3 212 ? 37.645 16.007 118.725 1.00 22.18 212 ARG 2 O 1
ATOM 3219 N N . MET C 3 213 ? 38.003 15.783 116.528 1.00 13.27 213 MET 2 N 1
ATOM 3220 C CA . MET C 3 213 ? 39.463 15.819 116.653 1.00 10.78 213 MET 2 CA 1
ATOM 3221 C C . MET C 3 213 ? 39.990 17.088 116.019 1.00 13.98 213 MET 2 C 1
ATOM 3222 O O . MET C 3 213 ? 39.981 17.224 114.807 1.00 18.02 213 MET 2 O 1
ATOM 3227 N N . PRO C 3 214 ? 40.475 18.033 116.829 1.00 13.74 214 PRO 2 N 1
ATOM 3228 C CA . PRO C 3 214 ? 40.996 19.292 116.300 1.00 15.30 214 PRO 2 CA 1
ATOM 3229 C C . PRO C 3 214 ? 42.225 19.151 115.418 1.00 12.93 214 PRO 2 C 1
ATOM 3230 O O . PRO C 3 214 ? 43.095 18.336 115.690 1.00 14.32 214 PRO 2 O 1
ATOM 3234 N N . LEU C 3 215 ? 42.274 19.930 114.342 1.00 11.91 215 LEU 2 N 1
ATOM 3235 C CA . LEU C 3 215 ? 43.398 19.869 113.432 1.00 9.93 215 LEU 2 CA 1
ATOM 3236 C C . LEU C 3 215 ? 44.480 20.875 113.764 1.00 11.28 215 LEU 2 C 1
ATOM 3237 O O . LEU C 3 215 ? 45.454 21.011 113.041 1.00 17.38 215 LEU 2 O 1
ATOM 3242 N N . SER C 3 216 ? 44.296 21.600 114.857 1.00 13.24 216 SER 2 N 1
ATOM 3243 C CA . SER C 3 216 ? 45.305 22.540 115.326 1.00 14.18 216 SER 2 CA 1
ATOM 3244 C C . SER C 3 216 ? 46.176 21.654 116.215 1.00 14.19 216 SER 2 C 1
ATOM 3245 O O . SER C 3 216 ? 46.121 21.720 117.446 1.00 19.80 216 SER 2 O 1
ATOM 3248 N N . ILE C 3 217 ? 46.944 20.794 115.550 1.00 12.22 217 ILE 2 N 1
ATOM 3249 C CA . ILE C 3 217 ? 47.799 19.796 116.176 1.00 12.09 217 ILE 2 CA 1
ATOM 3250 C C . ILE C 3 217 ? 49.165 20.190 116.723 1.00 13.11 217 ILE 2 C 1
ATOM 3251 O O . ILE C 3 217 ? 49.952 19.320 117.085 1.00 16.90 217 ILE 2 O 1
ATOM 3256 N N . GLY C 3 218 ? 49.463 21.478 116.792 1.00 7.61 218 GLY 2 N 1
ATOM 3257 C CA . GLY C 3 218 ? 50.755 21.889 117.313 1.00 11.27 218 GLY 2 CA 1
ATOM 3258 C C . GLY C 3 218 ? 50.763 21.906 118.826 1.00 12.02 218 GLY 2 C 1
ATOM 3259 O O . GLY C 3 218 ? 49.713 21.783 119.445 1.00 22.29 218 GLY 2 O 1
ATOM 3260 N N . GLY C 3 219 ? 51.944 22.006 119.427 1.00 14.16 219 GLY 2 N 1
ATOM 3261 C CA . GLY C 3 219 ? 52.055 22.056 120.876 1.00 13.58 219 GLY 2 CA 1
ATOM 3262 C C . GLY C 3 219 ? 52.031 20.762 121.674 1.00 13.50 219 GLY 2 C 1
ATOM 3263 O O . GLY C 3 219 ? 51.990 20.813 122.895 1.00 18.61 219 GLY 2 O 1
ATOM 3264 N N . GLY C 3 220 ? 52.056 19.613 121.010 1.00 14.69 220 GLY 2 N 1
ATOM 3265 C CA . GLY C 3 220 ? 52.042 18.342 121.712 1.00 13.32 220 GLY 2 CA 1
ATOM 3266 C C . GLY C 3 220 ? 50.667 17.877 122.143 1.00 12.90 220 GLY 2 C 1
ATOM 3267 O O . GLY C 3 220 ? 49.659 18.409 121.698 1.00 23.08 220 GLY 2 O 1
ATOM 3268 N N . ALA C 3 221 ? 50.621 16.847 122.978 1.00 14.59 221 ALA 2 N 1
ATOM 3269 C CA . ALA C 3 221 ? 49.357 16.322 123.473 1.00 13.53 221 ALA 2 CA 1
ATOM 3270 C C . ALA C 3 221 ? 49.229 16.722 124.921 1.00 15.58 221 ALA 2 C 1
ATOM 3271 O O . ALA C 3 221 ? 50.205 16.746 125.657 1.00 17.21 221 ALA 2 O 1
ATOM 3273 N N . GLY C 3 222 ? 48.013 17.045 125.328 1.00 19.41 222 GLY 2 N 1
ATOM 3274 C CA . GLY C 3 222 ? 47.795 17.446 126.694 1.00 17.50 222 GLY 2 CA 1
ATOM 3275 C C . GLY C 3 222 ? 47.890 16.299 127.677 1.00 23.82 222 GLY 2 C 1
ATOM 3276 O O . GLY C 3 222 ? 47.658 15.123 127.361 1.00 25.44 222 GLY 2 O 1
ATOM 3277 N N . ALA C 3 223 ? 48.283 16.660 128.886 1.00 30.09 223 ALA 2 N 1
ATOM 3278 C CA . ALA C 3 223 ? 48.388 15.728 129.999 1.00 34.58 223 ALA 2 CA 1
ATOM 3279 C C . ALA C 3 223 ? 47.950 16.547 131.221 1.00 42.57 223 ALA 2 C 1
ATOM 3280 O O . ALA C 3 223 ? 47.598 17.740 131.098 1.00 47.83 223 ALA 2 O 1
ATOM 3282 N N . LYS C 3 224 ? 47.943 15.920 132.392 1.00 51.31 224 LYS 2 N 1
ATOM 3283 C CA . LYS C 3 224 ? 47.540 16.615 133.619 1.00 56.29 224 LYS 2 CA 1
ATOM 3284 C C . LYS C 3 224 ? 48.597 17.680 134.011 1.00 51.89 224 LYS 2 C 1
ATOM 3285 O O . LYS C 3 224 ? 49.671 17.344 134.568 1.00 52.15 224 LYS 2 O 1
ATOM 3291 N N . SER C 3 225 ? 48.304 18.947 133.700 1.00 47.32 225 SER 2 N 1
ATOM 3292 C CA . SER C 3 225 ? 49.233 20.055 133.999 1.00 43.89 225 SER 2 CA 1
ATOM 3293 C C . SER C 3 225 ? 50.587 19.857 133.336 1.00 37.61 225 SER 2 C 1
ATOM 3294 O O . SER C 3 225 ? 51.625 20.238 133.901 1.00 37.60 225 SER 2 O 1
ATOM 3297 N N . ALA C 3 226 ? 50.570 19.239 132.158 1.00 30.32 226 ALA 2 N 1
ATOM 3298 C CA . ALA C 3 226 ? 51.785 18.973 131.422 1.00 23.20 226 ALA 2 CA 1
ATOM 3299 C C . ALA C 3 226 ? 51.461 18.725 129.966 1.00 21.68 226 ALA 2 C 1
ATOM 3300 O O . ALA C 3 226 ? 50.290 18.655 129.583 1.00 24.08 226 ALA 2 O 1
ATOM 3302 N N . ILE C 3 227 ? 52.503 18.655 129.147 1.00 17.39 227 ILE 2 N 1
ATOM 3303 C CA . ILE C 3 227 ? 52.333 18.359 127.745 1.00 13.47 227 ILE 2 CA 1
ATOM 3304 C C . ILE C 3 227 ? 53.276 17.225 127.424 1.00 13.31 227 ILE 2 C 1
ATOM 3305 O O . ILE C 3 227 ? 54.311 17.075 128.056 1.00 11.89 227 ILE 2 O 1
ATOM 3310 N N . LEU C 3 228 ? 52.837 16.362 126.521 1.00 12.02 228 LEU 2 N 1
ATOM 3311 C CA . LEU C 3 228 ? 53.617 15.244 126.030 1.00 10.07 228 LEU 2 CA 1
ATOM 3312 C C . LEU C 3 228 ? 54.174 15.776 124.724 1.00 13.82 228 LEU 2 C 1
ATOM 3313 O O . LEU C 3 228 ? 53.562 16.638 124.110 1.00 16.05 228 LEU 2 O 1
ATOM 3318 N N . MET C 3 229 ? 55.290 15.245 124.252 1.00 13.20 229 MET 2 N 1
ATOM 3319 C CA . MET C 3 229 ? 55.851 15.774 123.024 1.00 10.22 229 MET 2 CA 1
ATOM 3320 C C . MET C 3 229 ? 56.771 14.811 122.312 1.00 12.57 229 MET 2 C 1
ATOM 3321 O O . MET C 3 229 ? 57.464 14.035 122.956 1.00 14.87 229 MET 2 O 1
ATOM 3326 N N . ASN C 3 230 ? 56.702 14.803 120.983 1.00 11.26 230 ASN 2 N 1
ATOM 3327 C CA . ASN C 3 230 ? 57.601 13.994 120.163 1.00 9.38 230 ASN 2 CA 1
ATOM 3328 C C . ASN C 3 230 ? 58.214 14.903 119.101 1.00 13.52 230 ASN 2 C 1
ATOM 3329 O O . ASN C 3 230 ? 57.675 15.967 118.804 1.00 13.91 230 ASN 2 O 1
ATOM 3334 N N . MET C 3 231 ? 59.335 14.491 118.526 1.00 12.17 231 MET 2 N 1
ATOM 3335 C CA . MET C 3 231 ? 60.034 15.325 117.568 1.00 9.77 231 MET 2 CA 1
ATOM 3336 C C . MET C 3 231 ? 59.294 15.852 116.358 1.00 11.14 231 MET 2 C 1
ATOM 3337 O O . MET C 3 231 ? 59.305 17.048 116.136 1.00 14.17 231 MET 2 O 1
ATOM 3342 N N . PRO C 3 232 ? 58.674 14.987 115.536 1.00 10.92 232 PRO 2 N 1
ATOM 3343 C CA . PRO C 3 232 ? 57.972 15.558 114.387 1.00 9.68 232 PRO 2 CA 1
ATOM 3344 C C . PRO C 3 232 ? 56.864 16.548 114.719 1.00 10.62 232 PRO 2 C 1
ATOM 3345 O O . PRO C 3 232 ? 56.711 17.551 114.038 1.00 16.56 232 PRO 2 O 1
ATOM 3349 N N . ASN C 3 233 ? 56.131 16.303 115.794 1.00 11.17 233 ASN 2 N 1
ATOM 3350 C CA . ASN C 3 233 ? 55.070 17.210 116.208 1.00 8.66 233 ASN 2 CA 1
ATOM 3351 C C . ASN C 3 233 ? 55.729 18.492 116.687 1.00 9.14 233 ASN 2 C 1
ATOM 3352 O O . ASN C 3 233 ? 55.176 19.569 116.541 1.00 10.34 233 ASN 2 O 1
ATOM 3357 N N . ALA C 3 234 ? 56.917 18.369 117.264 1.00 10.92 234 ALA 2 N 1
ATOM 3358 C CA . ALA C 3 234 ? 57.648 19.530 117.742 1.00 9.52 234 ALA 2 CA 1
ATOM 3359 C C . ALA C 3 234 ? 58.060 20.412 116.586 1.00 11.53 234 ALA 2 C 1
ATOM 3360 O O . ALA C 3 234 ? 58.028 21.622 116.729 1.00 18.20 234 ALA 2 O 1
ATOM 3362 N N . VAL C 3 235 ? 58.429 19.835 115.436 1.00 10.04 235 VAL 2 N 1
ATOM 3363 C CA . VAL C 3 235 ? 58.815 20.689 114.314 1.00 9.65 235 VAL 2 CA 1
ATOM 3364 C C . VAL C 3 235 ? 57.616 21.378 113.704 1.00 10.09 235 VAL 2 C 1
ATOM 3365 O O . VAL C 3 235 ? 57.695 22.547 113.392 1.00 16.30 235 VAL 2 O 1
ATOM 3369 N N . LEU C 3 236 ? 56.489 20.690 113.581 1.00 9.69 236 LEU 2 N 1
ATOM 3370 C CA . LEU C 3 236 ? 55.307 21.334 113.023 1.00 9.91 236 LEU 2 CA 1
ATOM 3371 C C . LEU C 3 236 ? 54.872 22.518 113.891 1.00 12.64 236 LEU 2 C 1
ATOM 3372 O O . LEU C 3 236 ? 54.323 23.479 113.379 1.00 17.16 236 LEU 2 O 1
ATOM 3377 N N . SER C 3 237 ? 55.173 22.471 115.187 1.00 11.64 237 SER 2 N 1
ATOM 3378 C CA . SER C 3 237 ? 54.807 23.540 116.107 1.00 9.73 237 SER 2 CA 1
ATOM 3379 C C . SER C 3 237 ? 55.625 24.805 115.937 1.00 11.87 237 SER 2 C 1
ATOM 3380 O O . SER C 3 237 ? 55.311 25.830 116.530 1.00 16.52 237 SER 2 O 1
ATOM 3383 N N . MET C 3 238 ? 56.698 24.724 115.164 1.00 10.68 238 MET 2 N 1
ATOM 3384 C CA . MET C 3 238 ? 57.543 25.878 114.921 1.00 11.45 238 MET 2 CA 1
ATOM 3385 C C . MET C 3 238 ? 56.873 26.852 113.974 1.00 13.77 238 MET 2 C 1
ATOM 3386 O O . MET C 3 238 ? 57.192 28.034 113.987 1.00 18.10 238 MET 2 O 1
ATOM 3391 N N . TRP C 3 239 ? 55.973 26.347 113.131 1.00 13.27 239 TRP 2 N 1
ATOM 3392 C CA . TRP C 3 239 ? 55.280 27.183 112.151 1.00 13.82 239 TRP 2 CA 1
ATOM 3393 C C . TRP C 3 239 ? 53.990 27.749 112.719 1.00 15.20 239 TRP 2 C 1
ATOM 3394 O O . TRP C 3 239 ? 53.364 27.138 113.570 1.00 16.11 239 TRP 2 O 1
ATOM 3405 N N . ARG C 3 240 ? 53.568 28.886 112.181 1.00 13.62 240 ARG 2 N 1
ATOM 3406 C CA . ARG C 3 240 ? 52.381 29.591 112.635 1.00 9.58 240 ARG 2 CA 1
ATOM 3407 C C . ARG C 3 240 ? 51.081 29.085 112.035 1.00 11.01 240 ARG 2 C 1
ATOM 3408 O O . ARG C 3 240 ? 50.140 28.859 112.766 1.00 18.59 240 ARG 2 O 1
ATOM 3416 N N . TYR C 3 241 ? 51.030 28.883 110.722 1.00 12.86 241 TYR 2 N 1
ATOM 3417 C CA . TYR C 3 241 ? 49.824 28.393 110.050 1.00 8.97 241 TYR 2 CA 1
ATOM 3418 C C . TYR C 3 241 ? 50.206 27.294 109.077 1.00 11.80 241 TYR 2 C 1
ATOM 3419 O O . TYR C 3 241 ? 51.305 27.311 108.559 1.00 12.29 241 TYR 2 O 1
ATOM 3428 N N . PHE C 3 242 ? 49.303 26.363 108.786 1.00 7.38 242 PHE 2 N 1
ATOM 3429 C CA . PHE C 3 242 ? 49.633 25.308 107.839 1.00 7.75 242 PHE 2 CA 1
ATOM 3430 C C . PHE C 3 242 ? 48.415 24.725 107.130 1.00 11.71 242 PHE 2 C 1
ATOM 3431 O O . PHE C 3 242 ? 47.297 25.023 107.508 1.00 15.47 242 PHE 2 O 1
ATOM 3439 N N . VAL C 3 243 ? 48.646 23.987 106.039 1.00 11.03 243 VAL 2 N 1
ATOM 3440 C CA . VAL C 3 243 ? 47.598 23.299 105.257 1.00 9.75 243 VAL 2 CA 1
ATOM 3441 C C . VAL C 3 243 ? 48.268 22.163 104.534 1.00 13.83 243 VAL 2 C 1
ATOM 3442 O O . VAL C 3 243 ? 49.457 22.225 104.271 1.00 14.69 243 VAL 2 O 1
ATOM 3446 N N . GLY C 3 244 ? 47.491 21.192 104.087 1.00 9.94 244 GLY 2 N 1
ATOM 3447 C CA . GLY C 3 244 ? 48.085 20.108 103.341 1.00 7.12 244 GLY 2 CA 1
ATOM 3448 C C . GLY C 3 244 ? 47.112 18.991 103.148 1.00 9.98 244 GLY 2 C 1
ATOM 3449 O O . GLY C 3 244 ? 46.014 19.053 103.669 1.00 13.69 244 GLY 2 O 1
ATOM 3450 N N . ASP C 3 245 ? 47.471 18.016 102.328 1.00 9.01 245 ASP 2 N 1
ATOM 3451 C CA . ASP C 3 245 ? 46.620 16.862 102.129 1.00 9.56 245 ASP 2 CA 1
ATOM 3452 C C . ASP C 3 245 ? 46.930 16.024 103.341 1.00 10.47 245 ASP 2 C 1
ATOM 3453 O O . ASP C 3 245 ? 48.076 15.684 103.567 1.00 16.56 245 ASP 2 O 1
ATOM 3458 N N . LEU C 3 246 ? 45.927 15.750 104.159 1.00 8.36 246 LEU 2 N 1
ATOM 3459 C CA . LEU C 3 246 ? 46.142 14.984 105.367 1.00 6.95 246 LEU 2 CA 1
ATOM 3460 C C . LEU C 3 246 ? 45.852 13.522 105.137 1.00 10.14 246 LEU 2 C 1
ATOM 3461 O O . LEU C 3 246 ? 44.861 13.188 104.521 1.00 15.59 246 LEU 2 O 1
ATOM 3466 N N . VAL C 3 247 ? 46.725 12.648 105.617 1.00 7.35 247 VAL 2 N 1
ATOM 3467 C CA . VAL C 3 247 ? 46.524 11.212 105.462 1.00 8.29 247 VAL 2 CA 1
ATOM 3468 C C . VAL C 3 247 ? 46.422 10.540 106.824 1.00 11.83 247 VAL 2 C 1
ATOM 3469 O O . VAL C 3 247 ? 47.359 10.586 107.607 1.00 14.77 247 VAL 2 O 1
ATOM 3473 N N . PHE C 3 248 ? 45.277 9.935 107.116 1.00 12.00 248 PHE 2 N 1
ATOM 3474 C CA . PHE C 3 248 ? 45.064 9.261 108.388 1.00 7.51 248 PHE 2 CA 1
ATOM 3475 C C . PHE C 3 248 ? 45.046 7.768 108.231 1.00 10.80 248 PHE 2 C 1
ATOM 3476 O O . PHE C 3 248 ? 44.549 7.242 107.256 1.00 14.98 248 PHE 2 O 1
ATOM 3484 N N . GLU C 3 249 ? 45.539 7.079 109.237 1.00 11.48 249 GLU 2 N 1
ATOM 3485 C CA . GLU C 3 249 ? 45.575 5.636 109.221 1.00 12.12 249 GLU 2 CA 1
ATOM 3486 C C . GLU C 3 249 ? 44.691 5.198 110.388 1.00 12.78 249 GLU 2 C 1
ATOM 3487 O O . GLU C 3 249 ? 45.007 5.476 111.534 1.00 17.19 249 GLU 2 O 1
ATOM 3493 N N . VAL C 3 250 ? 43.553 4.582 110.083 1.00 8.85 250 VAL 2 N 1
ATOM 3494 C CA . VAL C 3 250 ? 42.590 4.132 111.086 1.00 7.02 250 VAL 2 CA 1
ATOM 3495 C C . VAL C 3 250 ? 42.718 2.638 111.401 1.00 10.29 250 VAL 2 C 1
ATOM 3496 O O . VAL C 3 250 ? 42.623 1.818 110.505 1.00 16.75 250 VAL 2 O 1
ATOM 3500 N N . SER C 3 251 ? 42.910 2.290 112.674 1.00 10.54 251 SER 2 N 1
ATOM 3501 C CA . SER C 3 251 ? 43.064 0.893 113.096 1.00 8.08 251 SER 2 CA 1
ATOM 3502 C C . SER C 3 251 ? 41.937 0.375 113.962 1.00 11.06 251 SER 2 C 1
ATOM 3503 O O . SER C 3 251 ? 41.528 1.053 114.892 1.00 14.94 251 SER 2 O 1
ATOM 3506 N N . LYS C 3 252 ? 41.494 -0.856 113.704 1.00 10.30 252 LYS 2 N 1
ATOM 3507 C CA . LYS C 3 252 ? 40.441 -1.505 114.483 1.00 8.49 252 LYS 2 CA 1
ATOM 3508 C C . LYS C 3 252 ? 41.155 -2.175 115.654 1.00 12.52 252 LYS 2 C 1
ATOM 3509 O O . LYS C 3 252 ? 41.809 -3.193 115.476 1.00 13.70 252 LYS 2 O 1
ATOM 3515 N N . MET C 3 253 ? 41.049 -1.596 116.848 1.00 11.22 253 MET 2 N 1
ATOM 3516 C CA . MET C 3 253 ? 41.733 -2.133 118.019 1.00 13.14 253 MET 2 CA 1
ATOM 3517 C C . MET C 3 253 ? 40.886 -3.020 118.900 1.00 13.17 253 MET 2 C 1
ATOM 3518 O O . MET C 3 253 ? 41.268 -3.363 120.015 1.00 21.75 253 MET 2 O 1
ATOM 3523 N N . THR C 3 254 ? 39.776 -3.474 118.366 1.00 12.34 254 THR 2 N 1
ATOM 3524 C CA . THR C 3 254 ? 38.881 -4.279 119.140 1.00 10.02 254 THR 2 CA 1
ATOM 3525 C C . THR C 3 254 ? 38.569 -5.577 118.382 1.00 11.63 254 THR 2 C 1
ATOM 3526 O O . THR C 3 254 ? 38.998 -5.746 117.253 1.00 15.93 254 THR 2 O 1
ATOM 3530 N N . SER C 3 255 ? 37.882 -6.518 119.010 1.00 10.39 255 SER 2 N 1
ATOM 3531 C CA . SER C 3 255 ? 37.570 -7.793 118.363 1.00 9.89 255 SER 2 CA 1
ATOM 3532 C C . SER C 3 255 ? 36.770 -7.685 117.082 1.00 10.88 255 SER 2 C 1
ATOM 3533 O O . SER C 3 255 ? 35.933 -6.809 116.950 1.00 17.77 255 SER 2 O 1
ATOM 3536 N N . PRO C 3 256 ? 37.022 -8.578 116.114 1.00 11.78 256 PRO 2 N 1
ATOM 3537 C CA . PRO C 3 256 ? 36.294 -8.574 114.845 1.00 11.61 256 PRO 2 CA 1
ATOM 3538 C C . PRO C 3 256 ? 34.783 -8.746 115.043 1.00 12.61 256 PRO 2 C 1
ATOM 3539 O O . PRO C 3 256 ? 34.009 -8.453 114.138 1.00 16.18 256 PRO 2 O 1
ATOM 3543 N N . TYR C 3 257 ? 34.371 -9.206 116.225 1.00 11.39 257 TYR 2 N 1
ATOM 3544 C CA . TYR C 3 257 ? 32.956 -9.422 116.539 1.00 11.08 257 TYR 2 CA 1
ATOM 3545 C C . TYR C 3 257 ? 32.125 -8.208 116.873 1.00 13.88 257 TYR 2 C 1
ATOM 3546 O O . TYR C 3 257 ? 30.918 -8.332 117.043 1.00 16.34 257 TYR 2 O 1
ATOM 3555 N N . ILE C 3 258 ? 32.769 -7.059 117.045 1.00 12.53 258 ILE 2 N 1
ATOM 3556 C CA . ILE C 3 258 ? 32.059 -5.824 117.348 1.00 10.96 258 ILE 2 CA 1
ATOM 3557 C C . ILE C 3 258 ? 32.041 -5.021 116.054 1.00 14.32 258 ILE 2 C 1
ATOM 3558 O O . ILE C 3 258 ? 33.065 -4.532 115.599 1.00 17.83 258 ILE 2 O 1
ATOM 3563 N N . LYS C 3 259 ? 30.873 -4.968 115.430 1.00 10.44 259 LYS 2 N 1
ATOM 3564 C CA . LYS C 3 259 ? 30.684 -4.288 114.163 1.00 7.21 259 LYS 2 CA 1
ATOM 3565 C C . LYS C 3 259 ? 30.182 -2.861 114.308 1.00 10.90 259 LYS 2 C 1
ATOM 3566 O O . LYS C 3 259 ? 29.431 -2.558 115.215 1.00 15.67 259 LYS 2 O 1
ATOM 3572 N N . CYS C 3 260 ? 30.564 -1.994 113.380 1.00 13.72 260 CYS 2 N 1
ATOM 3573 C CA . CYS C 3 260 ? 30.142 -0.601 113.413 1.00 11.59 260 CYS 2 CA 1
ATOM 3574 C C . CYS C 3 260 ? 30.594 0.118 112.154 1.00 10.90 260 CYS 2 C 1
ATOM 3575 O O . CYS C 3 260 ? 31.710 -0.097 111.681 1.00 17.90 260 CYS 2 O 1
ATOM 3578 N N . THR C 3 261 ? 29.717 0.947 111.600 1.00 9.64 261 THR 2 N 1
ATOM 3579 C CA . THR C 3 261 ? 30.038 1.729 110.415 1.00 9.65 261 THR 2 CA 1
ATOM 3580 C C . THR C 3 261 ? 30.339 3.134 110.899 1.00 10.44 261 THR 2 C 1
ATOM 3581 O O . THR C 3 261 ? 29.466 3.786 111.439 1.00 14.78 261 THR 2 O 1
ATOM 3585 N N . VAL C 3 262 ? 31.577 3.587 110.750 1.00 10.69 262 VAL 2 N 1
ATOM 3586 C CA . VAL C 3 262 ? 31.952 4.922 111.194 1.00 7.26 262 VAL 2 CA 1
ATOM 3587 C C . VAL C 3 262 ? 31.952 5.873 110.017 1.00 10.93 262 VAL 2 C 1
ATOM 3588 O O . VAL C 3 262 ? 32.311 5.499 108.921 1.00 16.41 262 VAL 2 O 1
ATOM 3592 N N . SER C 3 263 ? 31.594 7.123 110.259 1.00 9.05 263 SER 2 N 1
ATOM 3593 C CA . SER C 3 263 ? 31.528 8.113 109.211 1.00 6.64 263 SER 2 CA 1
ATOM 3594 C C . SER C 3 263 ? 32.504 9.239 109.512 1.00 9.16 263 SER 2 C 1
ATOM 3595 O O . SER C 3 263 ? 32.449 9.799 110.588 1.00 15.39 263 SER 2 O 1
ATOM 3598 N N . PHE C 3 264 ? 33.414 9.543 108.586 1.00 10.42 264 PHE 2 N 1
ATOM 3599 C CA . PHE C 3 264 ? 34.412 10.608 108.773 1.00 7.78 264 PHE 2 CA 1
ATOM 3600 C C . PHE C 3 264 ? 34.188 11.792 107.846 1.00 10.39 264 PHE 2 C 1
ATOM 3601 O O . PHE C 3 264 ? 33.882 11.612 106.675 1.00 14.50 264 PHE 2 O 1
ATOM 3609 N N . PHE C 3 265 ? 34.403 12.999 108.354 1.00 7.37 265 PHE 2 N 1
ATOM 3610 C CA . PHE C 3 265 ? 34.242 14.212 107.559 1.00 7.10 265 PHE 2 CA 1
ATOM 3611 C C . PHE C 3 265 ? 34.911 15.399 108.244 1.00 11.09 265 PHE 2 C 1
ATOM 3612 O O . PHE C 3 265 ? 35.314 15.293 109.386 1.00 15.04 265 PHE 2 O 1
ATOM 3620 N N . ILE C 3 266 ? 35.089 16.501 107.523 1.00 9.46 266 ILE 2 N 1
ATOM 3621 C CA . ILE C 3 266 ? 35.720 17.698 108.065 1.00 7.38 266 ILE 2 CA 1
ATOM 3622 C C . ILE C 3 266 ? 34.631 18.730 108.300 1.00 10.53 266 ILE 2 C 1
ATOM 3623 O O . ILE C 3 266 ? 33.821 18.967 107.419 1.00 17.87 266 ILE 2 O 1
ATOM 3628 N N . ALA C 3 267 ? 34.624 19.369 109.462 1.00 9.60 267 ALA 2 N 1
ATOM 3629 C CA . ALA C 3 267 ? 33.619 20.380 109.775 1.00 10.40 267 ALA 2 CA 1
ATOM 3630 C C . ALA C 3 267 ? 34.150 21.249 110.906 1.00 12.85 267 ALA 2 C 1
ATOM 3631 O O . ALA C 3 267 ? 35.239 20.994 111.399 1.00 12.56 267 ALA 2 O 1
ATOM 3633 N N . PHE C 3 268 ? 33.411 22.284 111.300 1.00 10.70 268 PHE 2 N 1
ATOM 3634 C CA . PHE C 3 268 ? 33.872 23.139 112.384 1.00 9.31 268 PHE 2 CA 1
ATOM 3635 C C . PHE C 3 268 ? 33.342 22.740 113.754 1.00 12.33 268 PHE 2 C 1
ATOM 3636 O O . PHE C 3 268 ? 32.344 22.038 113.867 1.00 13.73 268 PHE 2 O 1
ATOM 3644 N N . GLY C 3 269 ? 34.048 23.165 114.792 1.00 13.40 269 GLY 2 N 1
ATOM 3645 C CA . GLY C 3 269 ? 33.698 22.808 116.146 1.00 12.70 269 GLY 2 CA 1
ATOM 3646 C C . GLY C 3 269 ? 32.322 23.150 116.649 1.00 13.56 269 GLY 2 C 1
ATOM 3647 O O . GLY C 3 269 ? 31.776 22.433 117.476 1.00 17.89 269 GLY 2 O 1
ATOM 3648 N N . ASN C 3 270 ? 31.717 24.183 116.089 1.00 13.40 270 ASN 2 N 1
ATOM 3649 C CA . ASN C 3 270 ? 30.418 24.622 116.558 1.00 12.72 270 ASN 2 CA 1
ATOM 3650 C C . ASN C 3 270 ? 29.140 23.908 116.134 1.00 16.21 270 ASN 2 C 1
ATOM 3651 O O . ASN C 3 270 ? 28.058 24.391 116.449 1.00 25.32 270 ASN 2 O 1
ATOM 3656 N N . LEU C 3 271 ? 29.226 22.783 115.433 1.00 17.52 271 LEU 2 N 1
ATOM 3657 C CA . LEU C 3 271 ? 28.009 22.076 115.022 1.00 11.12 271 LEU 2 CA 1
ATOM 3658 C C . LEU C 3 271 ? 27.490 21.172 116.127 1.00 15.18 271 LEU 2 C 1
ATOM 3659 O O . LEU C 3 271 ? 28.257 20.478 116.792 1.00 19.70 271 LEU 2 O 1
ATOM 3664 N N . ALA C 3 272 ? 26.179 21.169 116.320 1.00 15.64 272 ALA 2 N 1
ATOM 3665 C CA . ALA C 3 272 ? 25.566 20.338 117.349 1.00 11.75 272 ALA 2 CA 1
ATOM 3666 C C . ALA C 3 272 ? 25.664 18.876 116.962 1.00 16.02 272 ALA 2 C 1
ATOM 3667 O O . ALA C 3 272 ? 25.643 18.555 115.777 1.00 17.27 272 ALA 2 O 1
ATOM 3669 N N . ASP C 3 273 ? 25.732 17.988 117.951 1.00 16.87 273 ASP 2 N 1
ATOM 3670 C CA . ASP C 3 273 ? 25.843 16.548 117.689 1.00 17.34 273 ASP 2 CA 1
ATOM 3671 C C . ASP C 3 273 ? 24.703 16.013 116.872 1.00 17.64 273 ASP 2 C 1
ATOM 3672 O O . ASP C 3 273 ? 24.862 15.043 116.135 1.00 22.38 273 ASP 2 O 1
ATOM 3677 N N . ASP C 3 274 ? 23.539 16.617 117.035 1.00 17.54 274 ASP 2 N 1
ATOM 3678 C CA . ASP C 3 274 ? 22.374 16.152 116.319 1.00 22.61 274 ASP 2 CA 1
ATOM 3679 C C . ASP C 3 274 ? 22.112 16.838 114.984 1.00 22.00 274 ASP 2 C 1
ATOM 3680 O O . ASP C 3 274 ? 20.991 16.792 114.480 1.00 27.81 274 ASP 2 O 1
ATOM 3685 N N . THR C 3 275 ? 23.124 17.506 114.434 1.00 15.98 275 THR 2 N 1
ATOM 3686 C CA . THR C 3 275 ? 22.979 18.161 113.143 1.00 14.08 275 THR 2 CA 1
ATOM 3687 C C . THR C 3 275 ? 22.575 17.058 112.181 1.00 16.23 275 THR 2 C 1
ATOM 3688 O O . THR C 3 275 ? 23.336 16.140 111.925 1.00 24.27 275 THR 2 O 1
ATOM 3692 N N . ILE C 3 276 ? 21.378 17.147 111.638 1.00 18.28 276 ILE 2 N 1
ATOM 3693 C CA . ILE C 3 276 ? 20.901 16.113 110.745 1.00 18.70 276 ILE 2 CA 1
ATOM 3694 C C . ILE C 3 276 ? 21.707 15.856 109.484 1.00 18.82 276 ILE 2 C 1
ATOM 3695 O O . ILE C 3 276 ? 21.971 14.706 109.143 1.00 24.77 276 ILE 2 O 1
ATOM 3700 N N . ASN C 3 277 ? 22.100 16.914 108.790 1.00 15.33 277 ASN 2 N 1
ATOM 3701 C CA . ASN C 3 277 ? 22.831 16.733 107.554 1.00 12.43 277 ASN 2 CA 1
ATOM 3702 C C . ASN C 3 277 ? 24.345 16.845 107.650 1.00 13.53 277 ASN 2 C 1
ATOM 3703 O O . ASN C 3 277 ? 24.971 17.543 106.858 1.00 13.90 277 ASN 2 O 1
ATOM 3708 N N . PHE C 3 278 ? 24.936 16.167 108.626 1.00 11.49 278 PHE 2 N 1
ATOM 3709 C CA . PHE C 3 278 ? 26.382 16.172 108.758 1.00 7.90 278 PHE 2 CA 1
ATOM 3710 C C . PHE C 3 278 ? 26.879 15.546 107.462 1.00 11.85 278 PHE 2 C 1
ATOM 3711 O O . PHE C 3 278 ? 27.848 16.005 106.861 1.00 11.41 278 PHE 2 O 1
ATOM 3719 N N . GLU C 3 279 ? 26.151 14.532 107.003 1.00 11.28 279 GLU 2 N 1
ATOM 3720 C CA . GLU C 3 279 ? 26.510 13.824 105.794 1.00 11.49 279 GLU 2 CA 1
ATOM 3721 C C . GLU C 3 279 ? 26.107 14.469 104.469 1.00 15.60 279 GLU 2 C 1
ATOM 3722 O O . GLU C 3 279 ? 25.797 13.788 103.497 1.00 18.87 279 GLU 2 O 1
ATOM 3728 N N . ALA C 3 280 ? 26.087 15.797 104.455 1.00 13.94 280 ALA 2 N 1
ATOM 3729 C CA . ALA C 3 280 ? 25.837 16.561 103.243 1.00 10.22 280 ALA 2 CA 1
ATOM 3730 C C . ALA C 3 280 ? 27.221 17.154 102.914 1.00 13.07 280 ALA 2 C 1
ATOM 3731 O O . ALA C 3 280 ? 27.427 17.729 101.861 1.00 14.25 280 ALA 2 O 1
ATOM 3733 N N . PHE C 3 281 ? 28.149 17.038 103.864 1.00 11.38 281 PHE 2 N 1
ATOM 3734 C CA . PHE C 3 281 ? 29.534 17.474 103.711 1.00 11.19 281 PHE 2 CA 1
ATOM 3735 C C . PHE C 3 281 ? 30.213 16.300 103.012 1.00 13.69 281 PHE 2 C 1
ATOM 3736 O O . PHE C 3 281 ? 29.716 15.187 103.053 1.00 13.28 281 PHE 2 O 1
ATOM 3744 N N . PRO C 3 282 ? 31.369 16.520 102.381 1.00 13.28 282 PRO 2 N 1
ATOM 3745 C CA . PRO C 3 282 ? 32.020 15.385 101.731 1.00 10.92 282 PRO 2 CA 1
ATOM 3746 C C . PRO C 3 282 ? 32.449 14.442 102.857 1.00 13.04 282 PRO 2 C 1
ATOM 3747 O O . PRO C 3 282 ? 33.114 14.865 103.796 1.00 18.81 282 PRO 2 O 1
ATOM 3751 N N . HIS C 3 283 ? 32.072 13.175 102.785 1.00 10.50 283 HIS 2 N 1
ATOM 3752 C CA . HIS C 3 283 ? 32.422 12.248 103.851 1.00 8.38 283 HIS 2 CA 1
ATOM 3753 C C . HIS C 3 283 ? 32.837 10.886 103.350 1.00 10.55 283 HIS 2 C 1
ATOM 3754 O O . HIS C 3 283 ? 32.742 10.596 102.159 1.00 14.06 283 HIS 2 O 1
ATOM 3761 N N . LYS C 3 284 ? 33.322 10.052 104.260 1.00 8.73 284 LYS 2 N 1
ATOM 3762 C CA . LYS C 3 284 ? 33.699 8.696 103.897 1.00 11.25 284 LYS 2 CA 1
ATOM 3763 C C . LYS C 3 284 ? 33.235 7.697 104.935 1.00 10.83 284 LYS 2 C 1
ATOM 3764 O O . LYS C 3 284 ? 33.385 7.926 106.119 1.00 15.65 284 LYS 2 O 1
ATOM 3770 N N . LEU C 3 285 ? 32.607 6.623 104.471 1.00 10.26 285 LEU 2 N 1
ATOM 3771 C CA . LEU C 3 285 ? 32.072 5.586 105.335 1.00 7.37 285 LEU 2 CA 1
ATOM 3772 C C . LEU C 3 285 ? 33.039 4.419 105.493 1.00 11.38 285 LEU 2 C 1
ATOM 3773 O O . LEU C 3 285 ? 33.433 3.788 104.524 1.00 18.76 285 LEU 2 O 1
ATOM 3778 N N . VAL C 3 286 ? 33.368 4.090 106.732 1.00 9.93 286 VAL 2 N 1
ATOM 3779 C CA . VAL C 3 286 ? 34.299 3.020 107.021 1.00 7.30 286 VAL 2 CA 1
ATOM 3780 C C . VAL C 3 286 ? 33.671 1.828 107.728 1.00 9.76 286 VAL 2 C 1
ATOM 3781 O O . VAL C 3 286 ? 32.980 1.990 108.716 1.00 14.75 286 VAL 2 O 1
ATOM 3785 N N . GLN C 3 287 ? 33.900 0.634 107.187 1.00 10.65 287 GLN 2 N 1
ATOM 3786 C CA . GLN C 3 287 ? 33.438 -0.631 107.764 1.00 7.10 287 GLN 2 CA 1
ATOM 3787 C C . GLN C 3 287 ? 34.629 -1.571 107.653 1.00 11.06 287 GLN 2 C 1
ATOM 3788 O O . GLN C 3 287 ? 35.301 -1.564 106.632 1.00 19.65 287 GLN 2 O 1
ATOM 3794 N N . PHE C 3 288 ? 34.908 -2.378 108.672 1.00 12.59 288 PHE 2 N 1
ATOM 3795 C CA . PHE C 3 288 ? 36.035 -3.304 108.590 1.00 8.02 288 PHE 2 CA 1
ATOM 3796 C C . PHE C 3 288 ? 35.589 -4.741 108.333 1.00 12.57 288 PHE 2 C 1
ATOM 3797 O O . PHE C 3 288 ? 34.586 -5.194 108.883 1.00 14.91 288 PHE 2 O 1
ATOM 3805 N N . GLY C 3 289 ? 36.337 -5.469 107.510 1.00 9.13 289 GLY 2 N 1
ATOM 3806 C CA . GLY C 3 289 ? 36.009 -6.865 107.273 1.00 9.80 289 GLY 2 CA 1
ATOM 3807 C C . GLY C 3 289 ? 36.463 -7.616 108.514 1.00 15.73 289 GLY 2 C 1
ATOM 3808 O O . GLY C 3 289 ? 37.229 -7.060 109.305 1.00 17.67 289 GLY 2 O 1
ATOM 3809 N N . GLU C 3 290 ? 36.017 -8.855 108.710 1.00 13.73 290 GLU 2 N 1
ATOM 3810 C CA . GLU C 3 290 ? 36.409 -9.618 109.901 1.00 15.30 290 GLU 2 CA 1
ATOM 3811 C C . GLU C 3 290 ? 37.864 -9.471 110.261 1.00 17.16 290 GLU 2 C 1
ATOM 3812 O O . GLU C 3 290 ? 38.222 -9.011 111.343 1.00 21.27 290 GLU 2 O 1
ATOM 3818 N N . ILE C 3 291 ? 38.693 -9.794 109.286 1.00 17.98 291 ILE 2 N 1
ATOM 3819 C CA . ILE C 3 291 ? 40.118 -9.825 109.452 1.00 15.71 291 ILE 2 CA 1
ATOM 3820 C C . ILE C 3 291 ? 40.904 -8.604 109.001 1.00 14.70 291 ILE 2 C 1
ATOM 3821 O O . ILE C 3 291 ? 42.133 -8.568 109.058 1.00 19.13 291 ILE 2 O 1
ATOM 3826 N N . GLN C 3 292 ? 40.171 -7.554 108.676 1.00 11.70 292 GLN 2 N 1
ATOM 3827 C CA . GLN C 3 292 ? 40.777 -6.320 108.250 1.00 10.25 292 GLN 2 CA 1
ATOM 3828 C C . GLN C 3 292 ? 40.917 -5.442 109.469 1.00 12.16 292 GLN 2 C 1
ATOM 3829 O O . GLN C 3 292 ? 39.979 -5.317 110.240 1.00 15.85 292 GLN 2 O 1
ATOM 3835 N N . GLU C 3 293 ? 42.068 -4.809 109.638 1.00 10.40 293 GLU 2 N 1
ATOM 3836 C CA . GLU C 3 293 ? 42.256 -3.959 110.793 1.00 11.60 293 GLU 2 CA 1
ATOM 3837 C C . GLU C 3 293 ? 42.749 -2.563 110.502 1.00 12.12 293 GLU 2 C 1
ATOM 3838 O O . GLU C 3 293 ? 42.716 -1.723 111.373 1.00 21.42 293 GLU 2 O 1
ATOM 3844 N N . LYS C 3 294 ? 43.192 -2.296 109.288 1.00 14.13 294 LYS 2 N 1
ATOM 3845 C CA . LYS C 3 294 ? 43.735 -0.981 108.972 1.00 13.30 294 LYS 2 CA 1
ATOM 3846 C C . LYS C 3 294 ? 43.046 -0.405 107.747 1.00 12.11 294 LYS 2 C 1
ATOM 3847 O O . LYS C 3 294 ? 42.762 -1.117 106.795 1.00 17.99 294 LYS 2 O 1
ATOM 3853 N N . VAL C 3 295 ? 42.791 0.890 107.767 1.00 12.28 295 VAL 2 N 1
ATOM 3854 C CA . VAL C 3 295 ? 42.145 1.575 106.656 1.00 9.48 295 VAL 2 CA 1
ATOM 3855 C C . VAL C 3 295 ? 42.846 2.915 106.551 1.00 11.57 295 VAL 2 C 1
ATOM 3856 O O . VAL C 3 295 ? 43.267 3.466 107.557 1.00 16.09 295 VAL 2 O 1
ATOM 3860 N N . VAL C 3 296 ? 43.047 3.416 105.343 1.00 10.63 296 VAL 2 N 1
ATOM 3861 C CA . VAL C 3 296 ? 43.711 4.700 105.206 1.00 8.88 296 VAL 2 CA 1
ATOM 3862 C C . VAL C 3 296 ? 42.816 5.744 104.583 1.00 10.71 296 VAL 2 C 1
ATOM 3863 O O . VAL C 3 296 ? 42.323 5.571 103.476 1.00 19.38 296 VAL 2 O 1
ATOM 3867 N N . LEU C 3 297 ? 42.568 6.809 105.327 1.00 9.97 297 LEU 2 N 1
ATOM 3868 C CA . LEU C 3 297 ? 41.743 7.902 104.862 1.00 7.93 297 LEU 2 CA 1
ATOM 3869 C C . LEU C 3 297 ? 42.659 9.007 104.401 1.00 11.02 297 LEU 2 C 1
ATOM 3870 O O . LEU C 3 297 ? 43.663 9.290 105.029 1.00 16.51 297 LEU 2 O 1
ATOM 3875 N N . LYS C 3 298 ? 42.280 9.682 103.335 1.00 10.60 298 LYS 2 N 1
ATOM 3876 C CA . LYS C 3 298 ? 43.090 10.755 102.816 1.00 10.57 298 LYS 2 CA 1
ATOM 3877 C C . LYS C 3 298 ? 42.193 11.957 102.561 1.00 11.15 298 LYS 2 C 1
ATOM 3878 O O . LYS C 3 298 ? 41.255 11.870 101.792 1.00 17.30 298 LYS 2 O 1
ATOM 3884 N N . PHE C 3 299 ? 42.416 13.041 103.291 1.00 12.05 299 PHE 2 N 1
ATOM 3885 C CA . PHE C 3 299 ? 41.620 14.250 103.125 1.00 8.87 299 PHE 2 CA 1
ATOM 3886 C C . PHE C 3 299 ? 42.364 15.265 102.297 1.00 12.93 299 PHE 2 C 1
ATOM 3887 O O . PHE C 3 299 ? 43.371 15.820 102.718 1.00 16.02 299 PHE 2 O 1
ATOM 3895 N N . SER C 3 300 ? 41.872 15.466 101.086 1.00 15.46 300 SER 2 N 1
ATOM 3896 C CA . SER C 3 300 ? 42.456 16.400 100.140 1.00 14.33 300 SER 2 CA 1
ATOM 3897 C C . SER C 3 300 ? 42.432 17.797 100.709 1.00 14.88 300 SER 2 C 1
ATOM 3898 O O . SER C 3 300 ? 41.522 18.143 101.447 1.00 19.32 300 SER 2 O 1
ATOM 3901 N N . GLN C 3 301 ? 43.367 18.638 100.300 1.00 13.98 301 GLN 2 N 1
ATO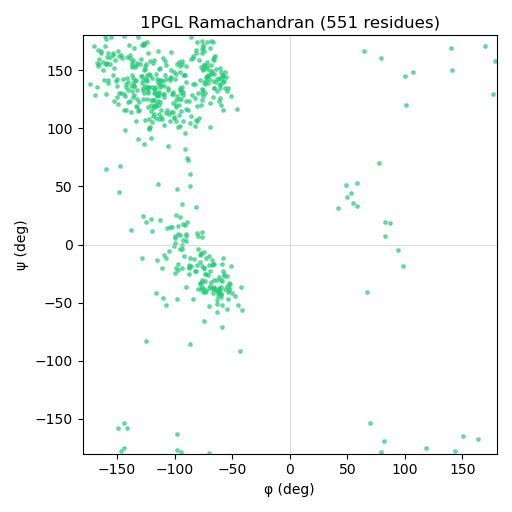M 3902 C CA . GLN C 3 301 ? 43.386 19.980 100.836 1.00 13.15 301 GLN 2 CA 1
ATOM 3903 C C . GLN C 3 301 ? 42.332 20.907 100.270 1.00 14.87 301 GLN 2 C 1
ATOM 3904 O O . GLN C 3 301 ? 42.360 22.100 100.521 1.00 20.73 301 GLN 2 O 1
ATOM 3910 N N . GLU C 3 302 ? 41.378 20.365 99.532 1.00 16.05 302 GLU 2 N 1
ATOM 3911 C CA . GLU C 3 302 ? 40.320 21.194 98.995 1.00 15.84 302 GLU 2 CA 1
ATOM 3912 C C . GLU C 3 302 ? 39.130 21.163 99.905 1.00 16.68 302 GLU 2 C 1
ATOM 3913 O O . GLU C 3 302 ? 38.029 21.589 99.536 1.00 22.59 302 GLU 2 O 1
ATOM 3919 N N . GLU C 3 303 ? 39.348 20.545 101.055 1.00 11.96 303 GLU 2 N 1
ATOM 3920 C CA . GLU C 3 303 ? 38.359 20.450 102.093 1.00 12.66 303 GLU 2 CA 1
ATOM 3921 C C . GLU C 3 303 ? 38.685 21.608 103.032 1.00 14.55 303 GLU 2 C 1
ATOM 3922 O O . GLU C 3 303 ? 37.946 21.894 103.985 1.00 22.61 303 GLU 2 O 1
ATOM 3928 N N . PHE C 3 304 ? 39.774 22.306 102.724 1.00 8.26 304 PHE 2 N 1
ATOM 3929 C CA . PHE C 3 304 ? 40.216 23.429 103.523 1.00 10.13 304 PHE 2 CA 1
ATOM 3930 C C . PHE C 3 304 ? 40.321 24.650 102.644 1.00 10.97 304 PHE 2 C 1
ATOM 3931 O O . PHE C 3 304 ? 40.997 24.633 101.622 1.00 16.86 304 PHE 2 O 1
ATOM 3939 N N . LEU C 3 305 ? 39.648 25.718 103.037 1.00 10.01 305 LEU 2 N 1
ATOM 3940 C CA . LEU C 3 305 ? 39.691 26.935 102.255 1.00 9.59 305 LEU 2 CA 1
ATOM 3941 C C . LEU C 3 305 ? 40.974 27.699 102.480 1.00 12.72 305 LEU 2 C 1
ATOM 3942 O O . LEU C 3 305 ? 41.525 28.268 101.550 1.00 22.17 305 LEU 2 O 1
ATOM 3947 N N . THR C 3 306 ? 41.494 27.620 103.698 1.00 15.06 306 THR 2 N 1
ATOM 3948 C CA . THR C 3 306 ? 42.655 28.389 104.104 1.00 10.06 306 THR 2 CA 1
ATOM 3949 C C . THR C 3 306 ? 43.502 27.622 105.099 1.00 11.97 306 THR 2 C 1
ATOM 3950 O O . THR C 3 306 ? 43.035 26.653 105.677 1.00 17.57 306 THR 2 O 1
ATOM 3954 N N . ALA C 3 307 ? 44.751 28.042 105.283 1.00 11.77 307 ALA 2 N 1
ATOM 3955 C CA . ALA C 3 307 ? 45.636 27.417 106.263 1.00 10.05 307 ALA 2 CA 1
ATOM 3956 C C . ALA C 3 307 ? 45.061 27.765 107.638 1.00 12.49 307 ALA 2 C 1
ATOM 3957 O O . ALA C 3 307 ? 44.350 28.739 107.781 1.00 13.97 307 ALA 2 O 1
ATOM 3959 N N . TRP C 3 308 ? 45.317 26.972 108.659 1.00 13.43 308 TRP 2 N 1
ATOM 3960 C CA . TRP C 3 308 ? 44.769 27.331 109.955 1.00 11.11 308 TRP 2 CA 1
ATOM 3961 C C . TRP C 3 308 ? 45.873 27.369 110.984 1.00 13.32 308 TRP 2 C 1
ATOM 3962 O O . TRP C 3 308 ? 47.009 27.008 110.689 1.00 15.62 308 TRP 2 O 1
ATOM 3973 N N . SER C 3 309 ? 45.550 27.852 112.178 1.00 14.84 309 SER 2 N 1
ATOM 3974 C CA . SER C 3 309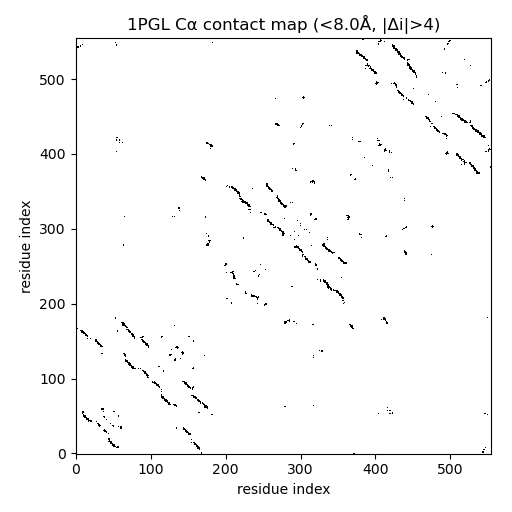 ? 46.526 27.937 113.243 1.00 12.90 309 SER 2 CA 1
ATOM 3975 C C . SER C 3 309 ? 47.076 26.601 113.602 1.00 12.12 309 SER 2 C 1
ATOM 3976 O O . SER C 3 309 ? 46.373 25.620 113.729 1.00 16.23 309 SER 2 O 1
ATOM 3979 N N . THR C 3 310 ? 48.368 26.596 113.801 1.00 15.75 310 THR 2 N 1
ATOM 3980 C CA . THR C 3 310 ? 49.081 25.411 114.154 1.00 12.82 310 THR 2 CA 1
ATOM 3981 C C . THR C 3 310 ? 48.765 25.083 115.608 1.00 13.06 310 THR 2 C 1
ATOM 3982 O O . THR C 3 310 ? 48.634 23.931 115.976 1.00 17.40 310 THR 2 O 1
ATOM 3986 N N . GLN C 3 311 ? 48.526 26.126 116.395 1.00 18.94 311 GLN 2 N 1
ATOM 3987 C CA . GLN C 3 311 ? 48.248 26.010 117.823 1.00 15.30 311 GLN 2 CA 1
ATOM 3988 C C . GLN C 3 311 ? 47.161 26.998 118.232 1.00 16.60 311 GLN 2 C 1
ATOM 3989 O O . GLN C 3 311 ? 47.130 28.144 117.789 1.00 24.77 311 GLN 2 O 1
ATOM 3995 N N . VAL C 3 312 ? 46.266 26.546 119.090 1.00 21.11 312 VAL 2 N 1
ATOM 3996 C CA . VAL C 3 312 ? 45.169 27.374 119.564 1.00 15.59 312 VAL 2 CA 1
ATOM 3997 C C . VAL C 3 312 ? 45.222 27.333 121.094 1.00 18.81 312 VAL 2 C 1
ATOM 3998 O O . VAL C 3 312 ? 45.719 26.365 121.682 1.00 27.42 312 VAL 2 O 1
ATOM 4002 N N . ARG C 3 313 ? 44.778 28.399 121.744 1.00 21.36 313 ARG 2 N 1
ATOM 4003 C CA . ARG C 3 313 ? 44.783 28.432 123.204 1.00 20.85 313 ARG 2 CA 1
ATOM 4004 C C . ARG C 3 313 ? 43.910 27.277 123.685 1.00 18.67 313 ARG 2 C 1
ATOM 4005 O O . ARG C 3 313 ? 42.727 27.219 123.380 1.00 20.03 313 ARG 2 O 1
ATOM 4013 N N . PRO C 3 314 ? 44.485 26.350 124.455 1.00 19.99 314 PRO 2 N 1
ATOM 4014 C CA . PRO C 3 314 ? 43.835 25.154 125.002 1.00 19.25 314 PRO 2 CA 1
ATOM 4015 C C . PRO C 3 314 ? 42.433 25.298 125.567 1.00 20.97 314 PRO 2 C 1
ATOM 4016 O O . PRO C 3 314 ? 41.590 24.418 125.379 1.00 27.73 314 PRO 2 O 1
ATOM 4020 N N . ALA C 3 315 ? 42.155 26.417 126.217 1.00 23.67 315 ALA 2 N 1
ATOM 4021 C CA . ALA C 3 315 ? 40.826 26.638 126.777 1.00 22.25 315 ALA 2 CA 1
ATOM 4022 C C . ALA C 3 315 ? 39.778 27.093 125.751 1.00 25.84 315 ALA 2 C 1
ATOM 4023 O O . ALA C 3 315 ? 38.606 27.272 126.105 1.00 32.95 315 ALA 2 O 1
ATOM 4025 N N . THR C 3 316 ? 40.196 27.318 124.504 1.00 23.22 316 THR 2 N 1
ATOM 4026 C CA . THR C 3 316 ? 39.287 27.761 123.453 1.00 19.27 316 THR 2 CA 1
ATOM 4027 C C . THR C 3 316 ? 38.096 26.818 123.354 1.00 20.49 316 THR 2 C 1
ATOM 4028 O O . THR C 3 316 ? 38.248 25.594 123.386 1.00 25.63 316 THR 2 O 1
ATOM 4032 N N . THR C 3 317 ? 36.906 27.390 123.252 1.00 18.70 317 THR 2 N 1
ATOM 4033 C CA . THR C 3 317 ? 35.685 26.596 123.175 1.00 18.65 317 THR 2 CA 1
ATOM 4034 C C . THR C 3 317 ? 35.346 26.118 121.769 1.00 19.90 317 THR 2 C 1
ATOM 4035 O O . THR C 3 317 ? 35.804 26.676 120.774 1.00 23.33 317 THR 2 O 1
ATOM 4039 N N . LEU C 3 318 ? 34.477 25.120 121.698 1.00 18.86 318 LEU 2 N 1
ATOM 4040 C CA . LEU C 3 318 ? 34.033 24.587 120.425 1.00 16.38 318 LEU 2 CA 1
ATOM 4041 C C . LEU C 3 318 ? 33.374 25.697 119.618 1.00 19.51 318 LEU 2 C 1
ATOM 4042 O O . LEU C 3 318 ? 33.454 25.730 118.393 1.00 24.91 318 LEU 2 O 1
ATOM 4047 N N . LEU C 3 319 ? 32.759 26.639 120.312 1.00 15.72 319 LEU 2 N 1
ATOM 4048 C CA . LEU C 3 319 ? 32.102 27.730 119.628 1.00 20.87 319 LEU 2 CA 1
ATOM 4049 C C . LEU C 3 319 ? 33.043 28.770 119.084 1.00 19.86 319 LEU 2 C 1
ATOM 4050 O O . LEU C 3 319 ? 32.733 29.418 118.089 1.00 26.05 319 LEU 2 O 1
ATOM 4055 N N . ALA C 3 320 ? 34.172 28.958 119.751 1.00 17.22 320 ALA 2 N 1
ATOM 4056 C CA . ALA C 3 320 ? 35.117 29.976 119.339 1.00 16.17 320 ALA 2 CA 1
ATOM 4057 C C . ALA C 3 320 ? 36.307 29.479 118.542 1.00 20.16 320 ALA 2 C 1
ATOM 4058 O O . ALA C 3 320 ? 37.181 30.273 118.169 1.00 24.81 320 ALA 2 O 1
ATOM 4060 N N . ASP C 3 321 ? 36.374 28.171 118.324 1.00 17.16 321 ASP 2 N 1
ATOM 4061 C CA . ASP C 3 321 ? 37.468 27.588 117.580 1.00 11.42 321 ASP 2 CA 1
ATOM 4062 C C . ASP C 3 321 ? 37.228 27.842 116.098 1.00 13.73 321 ASP 2 C 1
ATOM 4063 O O . ASP C 3 321 ? 36.202 27.450 115.556 1.00 16.59 321 ASP 2 O 1
ATOM 4068 N N . GLY C 3 322 ? 38.158 28.535 115.458 1.00 13.19 322 GLY 2 N 1
ATOM 4069 C CA . GLY C 3 322 ? 38.019 28.832 114.049 1.00 9.53 322 GLY 2 CA 1
ATOM 4070 C C . GLY C 3 322 ? 38.817 27.908 113.149 1.00 13.92 322 GLY 2 C 1
ATOM 4071 O O . GLY C 3 322 ? 38.911 28.149 111.958 1.00 15.14 322 GLY 2 O 1
ATOM 4072 N N . CYS C 3 323 ? 39.412 26.860 113.706 1.00 10.95 323 CYS 2 N 1
ATOM 4073 C CA . CYS C 3 323 ? 40.186 25.900 112.918 1.00 8.97 323 CYS 2 CA 1
ATOM 4074 C C . CYS C 3 323 ? 39.364 24.643 112.642 1.00 12.26 323 CYS 2 C 1
ATOM 4075 O O . CYS C 3 323 ? 38.526 24.269 113.453 1.00 18.71 323 CYS 2 O 1
ATOM 4078 N N . PRO C 3 324 ? 39.575 23.980 111.488 1.00 12.09 324 PRO 2 N 1
ATOM 4079 C CA . PRO C 3 324 ? 38.800 22.774 111.195 1.00 10.34 324 PRO 2 CA 1
ATOM 4080 C C . PRO C 3 324 ? 39.040 21.604 112.138 1.00 12.34 324 PRO 2 C 1
ATOM 4081 O O . PRO C 3 324 ? 39.999 21.596 112.903 1.00 17.53 324 PRO 2 O 1
ATOM 4085 N N . TYR C 3 325 ? 38.106 20.656 112.119 1.00 12.62 325 TYR 2 N 1
ATOM 4086 C CA . TYR C 3 325 ? 38.141 19.461 112.948 1.00 9.30 325 TYR 2 CA 1
ATOM 4087 C C . TYR C 3 325 ? 37.905 18.249 112.071 1.00 12.19 325 TYR 2 C 1
ATOM 4088 O O . TYR C 3 325 ? 37.282 18.361 111.029 1.00 15.12 325 TYR 2 O 1
ATOM 4097 N N . LEU C 3 326 ? 38.381 17.087 112.505 1.00 11.04 326 LEU 2 N 1
ATOM 4098 C CA . LEU C 3 326 ? 38.141 15.843 111.793 1.00 8.61 326 LEU 2 CA 1
ATOM 4099 C C . LEU C 3 326 ? 37.053 15.216 112.657 1.00 11.81 326 LEU 2 C 1
ATOM 4100 O O . LEU C 3 326 ? 37.279 14.980 113.828 1.00 19.73 326 LEU 2 O 1
ATOM 4105 N N . TYR C 3 327 ? 35.847 15.062 112.126 1.00 9.57 327 TYR 2 N 1
ATOM 4106 C CA . TYR C 3 327 ? 34.752 14.456 112.874 1.00 8.38 327 TYR 2 CA 1
ATOM 4107 C C . TYR C 3 327 ? 34.689 12.966 112.592 1.00 9.80 327 TYR 2 C 1
ATOM 4108 O O . TYR C 3 327 ? 35.101 12.513 111.540 1.00 17.38 327 TYR 2 O 1
ATOM 4117 N N . ALA C 3 328 ? 34.126 12.213 113.521 1.00 8.92 328 ALA 2 N 1
ATOM 4118 C CA . ALA C 3 328 ? 33.950 10.781 113.359 1.00 7.59 328 ALA 2 CA 1
ATOM 4119 C C . ALA C 3 328 ? 32.681 10.476 114.133 1.00 10.26 328 ALA 2 C 1
ATOM 4120 O O . ALA C 3 328 ? 32.525 10.953 115.236 1.00 14.85 328 ALA 2 O 1
ATOM 4122 N N . MET C 3 329 ? 31.735 9.763 113.540 1.00 8.61 329 MET 2 N 1
ATOM 4123 C CA . MET C 3 329 ? 30.499 9.435 114.240 1.00 8.41 329 MET 2 CA 1
ATOM 4124 C C . MET C 3 329 ? 29.966 8.108 113.745 1.00 9.99 329 MET 2 C 1
ATOM 4125 O O . MET C 3 329 ? 30.426 7.600 112.746 1.00 14.86 329 MET 2 O 1
ATOM 4130 N N . VAL C 3 330 ? 29.007 7.533 114.452 1.00 10.57 330 VAL 2 N 1
ATOM 4131 C CA . VAL C 3 330 ? 28.429 6.262 114.047 1.00 8.01 330 VAL 2 CA 1
ATOM 4132 C C . VAL C 3 330 ? 27.361 6.515 112.986 1.00 9.66 330 VAL 2 C 1
ATOM 4133 O O . VAL C 3 330 ? 26.453 7.316 113.180 1.00 17.99 330 VAL 2 O 1
ATOM 4137 N N . HIS C 3 331 ? 27.490 5.845 111.852 1.00 5.64 331 HIS 2 N 1
ATOM 4138 C CA . HIS C 3 331 ? 26.555 6.000 110.746 1.00 7.52 331 HIS 2 CA 1
ATOM 4139 C C . HIS C 3 331 ? 25.248 5.256 110.981 1.00 11.36 331 HIS 2 C 1
ATOM 4140 O O . HIS C 3 331 ? 24.182 5.740 110.618 1.00 14.04 331 HIS 2 O 1
ATOM 4147 N N . ASP C 3 332 ? 25.343 4.073 111.574 1.00 9.23 332 ASP 2 N 1
ATOM 4148 C CA . ASP C 3 332 ? 24.187 3.238 111.859 1.00 7.58 332 ASP 2 CA 1
ATOM 4149 C C . ASP C 3 332 ? 24.136 2.883 113.339 1.00 12.08 332 ASP 2 C 1
ATOM 4150 O O . ASP C 3 332 ? 23.435 3.533 114.098 1.00 17.16 332 ASP 2 O 1
ATOM 4155 N N . SER C 3 333 ? 24.871 1.858 113.750 1.00 7.37 333 SER 2 N 1
ATOM 4156 C CA . SER C 3 333 ? 24.924 1.460 115.143 1.00 12.53 333 SER 2 CA 1
ATOM 4157 C C . SER C 3 333 ? 26.120 0.567 115.439 1.00 14.98 333 SER 2 C 1
ATOM 4158 O O . SER C 3 333 ? 26.696 -0.033 114.539 1.00 19.24 333 SER 2 O 1
ATOM 4161 N N . SER C 3 334 ? 26.519 0.533 116.704 1.00 16.41 334 SER 2 N 1
ATOM 4162 C CA . SER C 3 334 ? 27.639 -0.271 117.169 1.00 10.53 334 SER 2 CA 1
ATOM 4163 C C . SER C 3 334 ? 27.003 -1.529 117.756 1.00 12.52 334 SER 2 C 1
ATOM 4164 O O . SER C 3 334 ? 26.395 -1.464 118.811 1.00 18.99 334 SER 2 O 1
ATOM 4167 N N . VAL C 3 335 ? 27.102 -2.666 117.072 1.00 10.07 335 VAL 2 N 1
ATOM 4168 C CA . VAL C 3 335 ? 26.462 -3.885 117.559 1.00 6.47 335 VAL 2 CA 1
ATOM 4169 C C . VAL C 3 335 ? 27.357 -5.088 117.712 1.00 7.97 335 VAL 2 C 1
ATOM 4170 O O . VAL C 3 335 ? 28.367 -5.193 117.051 1.00 15.29 335 VAL 2 O 1
ATOM 4174 N N . SER C 3 336 ? 27.013 -5.959 118.653 1.00 7.97 336 SER 2 N 1
ATOM 4175 C CA . SER C 3 336 ? 27.768 -7.176 118.883 1.00 9.42 336 SER 2 CA 1
ATOM 4176 C C . SER C 3 336 ? 26.986 -8.122 119.755 1.00 12.93 336 SER 2 C 1
ATOM 4177 O O . SER C 3 336 ? 25.959 -7.760 120.316 1.00 13.84 336 SER 2 O 1
ATOM 4180 N N . THR C 3 337 ? 27.456 -9.358 119.824 1.00 9.90 337 THR 2 N 1
ATOM 4181 C CA . THR C 3 337 ? 26.825 -10.362 120.650 1.00 9.31 337 THR 2 CA 1
ATOM 4182 C C . THR C 3 337 ? 27.679 -10.571 121.899 1.00 13.57 337 THR 2 C 1
ATOM 4183 O O . THR C 3 337 ? 27.325 -11.343 122.778 1.00 23.25 337 THR 2 O 1
ATOM 4187 N N . ILE C 3 338 ? 28.839 -9.927 121.950 1.00 15.66 338 ILE 2 N 1
ATOM 4188 C CA . ILE C 3 338 ? 29.701 -10.005 123.122 1.00 12.66 338 ILE 2 CA 1
ATOM 4189 C C . ILE C 3 338 ? 29.833 -8.584 123.639 1.00 14.58 338 ILE 2 C 1
ATOM 4190 O O . ILE C 3 338 ? 29.605 -7.625 122.910 1.00 18.19 338 ILE 2 O 1
ATOM 4195 N N . PRO C 3 339 ? 30.143 -8.424 124.925 1.00 14.21 339 PRO 2 N 1
ATOM 4196 C CA . PRO C 3 339 ? 30.278 -7.077 125.468 1.00 13.52 339 PRO 2 CA 1
ATOM 4197 C C . PRO C 3 339 ? 31.559 -6.390 125.062 1.00 13.59 339 PRO 2 C 1
ATOM 4198 O O . PRO C 3 339 ? 32.572 -7.040 124.828 1.00 16.84 339 PRO 2 O 1
ATOM 4202 N N . GLY C 3 340 ? 31.494 -5.068 124.963 1.00 14.23 340 GLY 2 N 1
ATOM 4203 C CA . GLY C 3 340 ? 32.662 -4.299 124.601 1.00 13.65 340 GLY 2 CA 1
ATOM 4204 C C . GLY C 3 340 ? 32.337 -3.152 123.681 1.00 15.99 340 GLY 2 C 1
ATOM 4205 O O . GLY C 3 340 ? 31.380 -3.215 122.925 1.00 19.32 340 GLY 2 O 1
ATOM 4206 N N . ASP C 3 341 ? 33.117 -2.083 123.767 1.00 17.14 341 ASP 2 N 1
ATOM 4207 C CA . ASP C 3 341 ? 32.913 -0.936 122.903 1.00 17.29 341 ASP 2 CA 1
ATOM 4208 C C . ASP C 3 341 ? 33.663 -1.197 121.622 1.00 17.70 341 ASP 2 C 1
ATOM 4209 O O . ASP C 3 341 ? 34.579 -2.019 121.596 1.00 23.04 341 ASP 2 O 1
ATOM 4214 N N . PHE C 3 342 ? 33.272 -0.499 120.564 1.00 15.00 342 PHE 2 N 1
ATOM 4215 C CA . PHE C 3 342 ? 33.957 -0.596 119.296 1.00 11.63 342 PHE 2 CA 1
ATOM 4216 C C . PHE C 3 342 ? 35.034 0.468 119.471 1.00 13.43 342 PHE 2 C 1
ATOM 4217 O O . PHE C 3 342 ? 34.719 1.598 119.794 1.00 16.52 342 PHE 2 O 1
ATOM 4225 N N . VAL C 3 343 ? 36.303 0.114 119.323 1.00 12.56 343 VAL 2 N 1
ATOM 4226 C CA . VAL C 3 343 ? 37.368 1.098 119.514 1.00 10.38 343 VAL 2 CA 1
ATOM 4227 C C . VAL C 3 343 ? 38.312 1.184 118.335 1.00 12.87 343 VAL 2 C 1
ATOM 4228 O O . VAL C 3 343 ? 38.813 0.164 117.876 1.00 20.82 343 VAL 2 O 1
ATOM 4232 N N . ILE C 3 344 ? 38.572 2.397 117.857 1.00 10.17 344 ILE 2 N 1
ATOM 4233 C CA . ILE C 3 344 ? 39.498 2.590 116.751 1.00 9.34 344 ILE 2 CA 1
ATOM 4234 C C . ILE C 3 344 ? 40.554 3.591 117.156 1.00 10.40 344 ILE 2 C 1
ATOM 4235 O O . ILE C 3 344 ? 40.331 4.397 118.041 1.00 12.28 344 ILE 2 O 1
ATOM 4240 N N . GLY C 3 345 ? 41.723 3.498 116.540 1.00 9.88 345 GLY 2 N 1
ATOM 4241 C CA . GLY C 3 345 ? 42.791 4.428 116.831 1.00 10.48 345 GLY 2 CA 1
ATOM 4242 C C . GLY C 3 345 ? 43.082 5.182 115.553 1.00 12.76 345 GLY 2 C 1
ATOM 4243 O O . GLY C 3 345 ? 43.151 4.575 114.493 1.00 20.07 345 GLY 2 O 1
ATOM 4244 N N . VAL C 3 346 ? 43.237 6.498 115.636 1.00 8.22 346 VAL 2 N 1
ATOM 4245 C CA . VAL C 3 346 ? 43.506 7.320 114.463 1.00 8.49 346 VAL 2 CA 1
ATOM 4246 C C . VAL C 3 346 ? 44.897 7.928 114.554 1.00 11.55 346 VAL 2 C 1
ATOM 4247 O O . VAL C 3 346 ? 45.244 8.508 115.567 1.00 15.91 346 VAL 2 O 1
ATOM 4251 N N . LYS C 3 347 ? 45.681 7.821 113.487 1.00 11.99 347 LYS 2 N 1
ATOM 4252 C CA . LYS C 3 347 ? 47.042 8.354 113.473 1.00 8.97 347 LYS 2 CA 1
ATOM 4253 C C . LYS C 3 347 ? 47.268 9.180 112.222 1.00 8.86 347 LYS 2 C 1
ATOM 4254 O O . LYS C 3 347 ? 47.047 8.683 111.133 1.00 15.63 347 LYS 2 O 1
ATOM 4260 N N . LEU C 3 348 ? 47.649 10.449 112.368 1.00 9.82 348 LEU 2 N 1
ATOM 4261 C CA . LEU C 3 348 ? 47.905 11.308 111.209 1.00 8.92 348 LEU 2 CA 1
ATOM 4262 C C . LEU C 3 348 ? 49.291 10.935 110.761 1.00 10.52 348 LEU 2 C 1
ATOM 4263 O O . LEU C 3 348 ? 50.279 11.295 111.374 1.00 14.77 348 LEU 2 O 1
ATOM 4268 N N . THR C 3 349 ? 49.340 10.215 109.660 1.00 13.10 349 THR 2 N 1
ATOM 4269 C CA . THR C 3 349 ? 50.558 9.693 109.113 1.00 8.70 349 THR 2 CA 1
ATOM 4270 C C . THR C 3 349 ? 51.506 10.681 108.404 1.00 11.05 349 THR 2 C 1
ATOM 4271 O O . THR C 3 349 ? 52.578 10.975 108.921 1.00 13.52 349 THR 2 O 1
ATOM 4275 N N . ILE C 3 350 ? 51.096 11.256 107.278 1.00 11.49 350 ILE 2 N 1
ATOM 4276 C CA . ILE C 3 350 ? 51.930 12.215 106.553 1.00 8.55 350 ILE 2 CA 1
ATOM 4277 C C . ILE C 3 350 ? 51.069 13.375 106.055 1.00 10.91 350 ILE 2 C 1
ATOM 4278 O O . ILE C 3 350 ? 49.853 13.260 105.981 1.00 12.13 350 ILE 2 O 1
ATOM 4283 N N . ILE C 3 351 ? 51.704 14.499 105.746 1.00 10.18 351 ILE 2 N 1
ATOM 4284 C CA . ILE C 3 351 ? 51.009 15.661 105.215 1.00 8.22 351 ILE 2 CA 1
ATOM 4285 C C . ILE C 3 351 ? 51.659 15.908 103.865 1.00 13.02 351 ILE 2 C 1
ATOM 4286 O O . ILE C 3 351 ? 52.866 16.109 103.780 1.00 16.57 351 ILE 2 O 1
ATOM 4291 N N . GLU C 3 352 ? 50.875 15.852 102.802 1.00 11.14 352 GLU 2 N 1
ATOM 4292 C CA . GLU C 3 352 ? 51.433 16.055 101.486 1.00 10.64 352 GLU 2 CA 1
ATOM 4293 C C . GLU C 3 352 ? 51.138 17.410 100.961 1.00 11.17 352 GLU 2 C 1
ATOM 4294 O O . GLU C 3 352 ? 50.081 17.959 101.223 1.00 12.16 352 GLU 2 O 1
ATOM 4300 N N . ASN C 3 353 ? 52.043 17.906 100.133 1.00 11.47 353 ASN 2 N 1
ATOM 4301 C CA . ASN C 3 353 ? 51.875 19.208 99.515 1.00 13.57 353 ASN 2 CA 1
ATOM 4302 C C . ASN C 3 353 ? 51.519 20.225 100.548 1.00 12.27 353 ASN 2 C 1
ATOM 4303 O O . ASN C 3 353 ? 50.640 21.062 100.344 1.00 17.69 353 ASN 2 O 1
ATOM 4308 N N . MET C 3 354 ? 52.183 20.115 101.683 1.00 15.23 354 MET 2 N 1
ATOM 4309 C CA . MET C 3 354 ? 51.943 21.021 102.772 1.00 16.21 354 MET 2 CA 1
ATOM 4310 C C . MET C 3 354 ? 52.383 22.408 102.406 1.00 15.17 354 MET 2 C 1
ATOM 4311 O O . MET C 3 354 ? 53.200 22.599 101.511 1.00 23.85 354 MET 2 O 1
ATOM 4316 N N . CYS C 3 355 ? 51.847 23.377 103.129 1.00 18.66 355 CYS 2 N 1
ATOM 4317 C CA . CYS C 3 355 ? 52.190 24.759 102.920 1.00 20.12 355 CYS 2 CA 1
ATOM 4318 C C . CYS C 3 355 ? 52.067 25.444 104.272 1.00 18.16 355 CYS 2 C 1
ATOM 4319 O O . CYS C 3 355 ? 51.002 25.406 104.876 1.00 20.18 355 CYS 2 O 1
ATOM 4322 N N . ALA C 3 356 ? 53.160 26.030 104.761 1.00 13.97 356 ALA 2 N 1
ATOM 4323 C CA . ALA C 3 356 ? 53.163 26.681 106.067 1.00 11.28 356 ALA 2 CA 1
ATOM 4324 C C . ALA C 3 356 ? 53.561 28.141 106.012 1.00 12.26 356 ALA 2 C 1
ATOM 4325 O O . ALA C 3 356 ? 54.401 28.521 105.211 1.00 20.98 356 ALA 2 O 1
ATOM 4327 N N . TYR C 3 357 ? 52.983 28.954 106.892 1.00 12.50 357 TYR 2 N 1
ATOM 4328 C CA . TYR C 3 357 ? 53.290 30.377 106.935 1.00 10.65 357 TYR 2 CA 1
ATOM 4329 C C . TYR C 3 357 ? 53.734 30.837 108.303 1.00 12.25 357 TYR 2 C 1
ATOM 4330 O O . TYR C 3 357 ? 53.130 30.484 109.293 1.00 16.60 357 TYR 2 O 1
ATOM 4339 N N . GLY C 3 358 ? 54.773 31.656 108.345 1.00 13.85 358 GLY 2 N 1
ATOM 4340 C CA . GLY C 3 358 ? 55.243 32.224 109.594 1.00 10.97 358 GLY 2 CA 1
ATOM 4341 C C . GLY C 3 358 ? 55.807 31.340 110.675 1.00 12.61 358 GLY 2 C 1
ATOM 4342 O O . GLY C 3 358 ? 55.697 30.123 110.624 1.00 14.20 358 GLY 2 O 1
ATOM 4343 N N . LEU C 3 359 ? 56.457 31.983 111.640 1.00 12.47 359 LEU 2 N 1
ATOM 4344 C CA . LEU C 3 359 ? 57.060 31.321 112.784 1.00 10.51 359 LEU 2 CA 1
ATOM 4345 C C . LEU C 3 359 ? 56.156 31.538 113.999 1.00 12.90 359 LEU 2 C 1
ATOM 4346 O O . LEU C 3 359 ? 55.569 32.607 114.168 1.00 22.34 359 LEU 2 O 1
ATOM 4351 N N . ASN C 3 360 ? 56.071 30.524 114.850 1.00 12.74 360 ASN 2 N 1
ATOM 4352 C CA . ASN C 3 360 ? 55.200 30.522 116.025 1.00 11.50 360 ASN 2 CA 1
ATOM 4353 C C . ASN C 3 360 ? 55.881 30.865 117.345 1.00 13.63 360 ASN 2 C 1
ATOM 4354 O O . ASN C 3 360 ? 56.820 30.187 117.752 1.00 16.37 360 ASN 2 O 1
ATOM 4359 N N . PRO C 3 361 ? 55.454 31.956 118.007 1.00 11.93 361 PRO 2 N 1
ATOM 4360 C CA . PRO C 3 361 ? 56.041 32.352 119.291 1.00 10.24 361 PRO 2 CA 1
ATOM 4361 C C . PRO C 3 361 ? 55.715 31.294 120.336 1.00 10.83 361 PRO 2 C 1
ATOM 4362 O O . PRO C 3 361 ? 56.474 31.070 121.265 1.00 14.39 361 PRO 2 O 1
ATOM 4366 N N . GLY C 3 362 ? 54.572 30.647 120.164 1.00 11.09 362 GLY 2 N 1
ATOM 4367 C CA . GLY C 3 362 ? 54.157 29.597 121.067 1.00 9.92 362 GLY 2 CA 1
ATOM 4368 C C . GLY C 3 362 ? 53.030 29.973 121.992 1.00 13.56 362 GLY 2 C 1
ATOM 4369 O O . GLY C 3 362 ? 52.853 31.139 122.332 1.00 14.14 362 GLY 2 O 1
ATOM 4370 N N . ILE C 3 363 ? 52.217 28.981 122.325 1.00 11.97 363 ILE 2 N 1
ATOM 4371 C CA . ILE C 3 363 ? 51.115 29.161 123.253 1.00 12.31 363 ILE 2 CA 1
ATOM 4372 C C . ILE C 3 363 ? 51.363 28.121 124.317 1.00 15.47 363 ILE 2 C 1
ATOM 4373 O O . ILE C 3 363 ? 51.817 27.022 124.020 1.00 17.26 363 ILE 2 O 1
ATOM 4378 N N . SER C 3 364 ? 51.112 28.478 125.564 1.00 16.49 364 SER 2 N 1
ATOM 4379 C CA . SER C 3 364 ? 51.349 27.558 126.656 1.00 17.23 364 SER 2 CA 1
ATOM 4380 C C . SER C 3 364 ? 50.303 26.464 126.804 1.00 19.17 364 SER 2 C 1
ATOM 4381 O O . SER C 3 364 ? 49.103 26.735 126.856 1.00 24.71 364 SER 2 O 1
ATOM 4384 N N . GLY C 3 365 ? 50.783 25.227 126.906 1.00 22.42 365 GLY 2 N 1
ATOM 4385 C CA . GLY C 3 365 ? 49.913 24.073 127.087 1.00 23.53 365 GLY 2 CA 1
ATOM 4386 C C . GLY C 3 365 ? 49.219 23.546 125.852 1.00 25.45 365 GLY 2 C 1
ATOM 4387 O O . GLY C 3 365 ? 49.453 24.033 124.746 1.00 33.10 365 GLY 2 O 1
ATOM 4388 N N . SER C 3 366 ? 48.395 22.516 126.027 1.00 27.50 366 SER 2 N 1
ATOM 4389 C CA . SER C 3 366 ? 47.655 21.958 124.901 1.00 31.58 366 SER 2 CA 1
ATOM 4390 C C . SER C 3 366 ? 46.509 21.016 125.313 1.00 30.41 366 SER 2 C 1
ATOM 4391 O O . SER C 3 366 ? 46.522 20.442 126.405 1.00 37.03 366 SER 2 O 1
ATOM 4394 N N . ARG C 3 367 ? 45.514 20.875 124.438 1.00 29.09 367 ARG 2 N 1
ATOM 4395 C CA . ARG C 3 367 ? 44.351 20.032 124.717 1.00 24.13 367 ARG 2 CA 1
ATOM 4396 C C . ARG C 3 367 ? 44.667 18.540 124.792 1.00 26.31 367 ARG 2 C 1
ATOM 4397 O O . ARG C 3 367 ? 45.586 18.049 124.123 1.00 27.55 367 ARG 2 O 1
ATOM 4405 N N . LEU C 3 368 ? 43.901 17.828 125.614 1.00 29.78 368 LEU 2 N 1
ATOM 4406 C CA . LEU C 3 368 ? 44.065 16.384 125.777 1.00 32.96 368 LEU 2 CA 1
ATOM 4407 C C . LEU C 3 368 ? 43.516 15.640 124.572 1.00 36.80 368 LEU 2 C 1
ATOM 4408 O O . LEU C 3 368 ? 42.446 15.979 124.057 1.00 39.03 368 LEU 2 O 1
ATOM 4413 N N . LEU C 3 369 ? 44.235 14.606 124.152 1.00 42.22 369 LEU 2 N 1
ATOM 4414 C CA . LEU C 3 369 ? 43.812 13.758 123.035 1.00 47.59 369 LEU 2 CA 1
ATOM 4415 C C . LEU C 3 369 ? 42.783 12.739 123.545 1.00 61.42 369 LEU 2 C 1
ATOM 4416 O O . LEU C 3 369 ? 42.560 12.609 124.769 1.00 65.84 369 LEU 2 O 1
ATOM 4421 N N . GLY C 3 370 ? 42.211 11.967 122.608 1.00 76.96 370 GLY 2 N 1
ATOM 4422 C CA . GLY C 3 370 ? 41.279 10.887 122.972 1.00 89.31 370 GLY 2 CA 1
ATOM 4423 C C . GLY C 3 370 ? 41.971 9.607 123.556 1.00 94.47 370 GLY 2 C 1
ATOM 4424 O O . GLY C 3 370 ? 43.189 9.313 123.246 1.00 96.20 370 GLY 2 O 1
#

B-factor: mean 19.36, std 14.76, range [1.0, 99.95]

Radius of gyration: 26.56 Å; Cα contacts (8 Å, |Δi|>4): 1488; chains: 2; bounding box: 85×81×55 Å

Secondary structure (DSSP, 8-state):
----TT--EEEEEEE--TT--TTT-SEEEEEEETTTTEEEE-SSS--EEEE---HHHHHHHHEEEEEEEEEEEEEEE--TTS-GGG---EEEEEEES-SSTTSPPSEEEEE--SSEEEEEEEEEE-BTTTB-B-TT-TTTT----EEEEEEESTTTS-EEEEEEEE-TT-EEEEEEE-PPEEP--/----GGGS-----PPP-S-TTTTEEEEEEEEE-TT--SS-EEEEEEHHHHTTSS--TTHHHHHH-S-B-EEEEEEEE----TT---EEEEEEESEE-SS----HHHHSSSEEEEE-TTT-SEEEEEE-S-TTSS-B-HHHHHHHT-EEEEEEEE--SS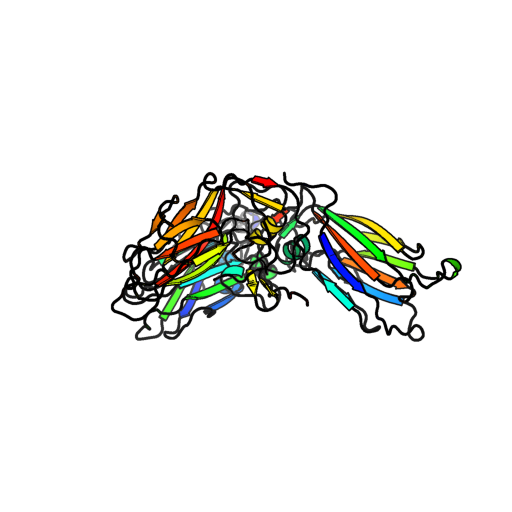--SS-EEEEEEEEEEEEEP----EETTS--SSEEEEEEEEEEEE-SBS----EEEES--TT-EEETTEEE--HHHHHHTTEEEEEEEEEEEEEE-S-TTSB--EEEEEE-TT--TT-TTGGGSSEEEE---TT--EEEEEE-GGG-SS-EES---TT--TTT--S-EEEEEESS-BB-SS---EEEEEEEEEEEEEEEEEE----S------

Sequence (555 aa):
SISQQTVWNQMATVRTPLNFDSSKQSFCQFSVDLLGGGISVDKTGDWITLVQNSPISNLLRVAAWKKGCLMVKVVMSGNAAVKRSDWASLVQVFLTNSNSTEHFDACRWTKSEPHSWELIFPIEVCGPNNGFEMWSSEWANQTSWHLSFLVDNPKQSTTFDVLLGISQNFEIAGNTLMPAFSVPQMETNLFKLSLDDVETPKGSMLDLKISQSKIALPKNTVGGTILRSDLLANFLTEGNFRASVDLQRTHRIKGMIKMVATVGIPENTGIALACAMNSSIRGRASSDIYTICSQDCELWNPACTKAMTMSFNPNPCSDAWSLEFLKRTGFHCDIICVTGWTATPMQDVQVTIDWFISSQECVPRTYCVLNPQNPFVLNRWMGKLTFPQGTSRSVKRMPLSIGGGAGAKSAILMNMPNAVLSMWRYFVGDLVFEVSKMTSPYIKCTVSFFIAFGNLADDTINFEAFPHKLVQFGEIQEKVVLKFSQEEFLTAWSTQVRPATTLLADGCPYLYAMVHDSSVSTIPGDFVIGVKLTIIENMCAYGLNPGISGSRLLG

Solvent-accessible surface area: 24217 Å² total; per-residue (Å²): 100,14,68,95,164,125,34,66,9,94,2,1,31,1,64,0,1,122,84,6,60,62,100,110,67,64,60,0,82,5,12,0,16,0,2,2,10,34,38,62,66,27,208,14,25,102,31,88,55,79,32,32,22,11,6,1,2,6,0,3,26,0,2,2,1,4,65,4,38,1,69,0,43,0,39,0,50,22,47,92,93,24,149,162,102,88,34,71,11,68,0,53,0,34,14,9,41,23,88,46,135,146,78,192,54,63,51,138,58,73,38,56,79,32,51,62,15,87,16,78,15,84,8,92,2,89,16,73,32,84,29,4,17,11,72,54,9,101,85,54,126,18,32,1,52,17,0,22,2,34,0,47,42,1,90,20,1,12,30,1,39,2,39,1,10,27,33,85,81,0,38,0,0,6,2,9,2,18,54,45,14,86,32,72,251,258,173,88,75,128,200,172,72,99,149,124,110,132,109,32,18,194,36,61,92,105,56,7,27,0,0,49,0,126,3,65,1,49,75,105,9,113,23,58,47,77,30,61,52,43,56,0,1,60,0,1,65,54,46,134,66,154,3,5,86,60,2,86,184,27,171,131,0,61,8,38,0,50,0,36,0,65,16,52,22,87,68,67,6,0,0,0,1,0,0,0,0,0,0,11,52,66,69,227,20,22,27,66,17,0,0,0,2,2,17,29,17,56,14,7,0,2,7,17,40,148,61,12,74,17,46,2,11,1,4,10,4,27,53,11,7,10,11,77,10,0,100,110,5,15,0,13,0,2,4,4,0,8,14,14,25,29,39,92,30,169,126,96,31,91,3,29,1,33,0,17,3,9,90,120,94,2,98,68,103,28,25,34,0,2,68,36,130,95,56,5,34,0,18,11,6,7,0,67,7,48,0,61,67,32,125,63,72,22,22,48,50,10,36,1,16,1,4,6,1,2,8,32,204,80,14,3,21,6,0,2,3,0,0,1,0,3,7,0,73,86,1,16,0,17,0,15,0,36,0,2,5,0,4,0,1,92,1,86,11,9,1,0,0,0,12,2,96,2,93,54,60,77,110,30,164,96,0,55,79,80,91,68,60,91,9,125,22,37,63,102,76,12,58,27,94,12,94,0,45,58,159,51,18,181,92,15,10,16,0,13,30,163,44,89,32,79,76,148,76,9,61,9,10,4,0,0,0,2,5,84,76,31,2,84,25,131,38,114,32,62,3,13,1,1,0,22,0,27,41,0,46,82,34,52,20,121,16,17,7,81,27,52,72,8,24,59,131,47,76